Protein AF-0000000085207072 (afdb_homodimer)

Foldseek 3Di:
DVVVVLVVVVQVVCLLVPNDAPVAPPPPDDPPPDPDPCPPPDPPDQLCNPFDFDPPDDVVLLFAKKWWFKKFFPGPCCLVPLVPRWTKMKGWDDDPVDPFKIWIWMWTDDPNAIAIEIEMWGHDPDPQKIWQDAPDNLAIKIKGFRDDPSQFKTWMWIDHPSTIMITIITPALPDDDPVNVVVSQVVSVVSVRHPSRMGTYDRDDTDDDHDPSRYHYQVHHD/DVVVVLVVVVQVVCLLVPNDAPVAPPPPDDPDPDPDPCPPPPPPDQLCNPFDFDPPDDVVLLFAKKWWFKKFFPGPCCLVPLVPRWTKMKGWDDDPVDPFKIWIWMWTDDPNAIAIEIEMWGHDPDPQWIWQDAPDNLAIKIKGFRDDPSQFKTWMWIDHPSTIMITIITPALPDDDPVNVVVSQVVSVVSVRHPSRMGTYDRDDTDDDHDPSRYHYQVHHD

pLDDT: mean 86.62, std 16.19, range [31.75, 98.56]

Structure (mmCIF, N/CA/C/O backbone):
data_AF-0000000085207072-model_v1
#
loop_
_entity.id
_entity.type
_entity.pdbx_description
1 polymer 'Lipocalin/cytosolic fatty-acid binding domain-containing protein'
#
loop_
_atom_site.group_PDB
_atom_site.id
_atom_site.type_symbol
_atom_site.label_atom_id
_atom_site.label_alt_id
_atom_site.label_comp_id
_atom_site.label_asym_id
_atom_site.label_entity_id
_atom_site.label_seq_id
_atom_site.pdbx_PDB_ins_code
_atom_site.Cartn_x
_atom_site.Cartn_y
_atom_site.Cartn_z
_atom_site.occupancy
_atom_site.B_iso_or_equiv
_atom_site.auth_seq_id
_atom_site.auth_comp_id
_atom_site.auth_asym_id
_atom_site.auth_atom_id
_atom_site.pdbx_PDB_model_num
ATOM 1 N N . MET A 1 1 ? 17.109 10.133 -3.211 1 50.62 1 MET A N 1
ATOM 2 C CA . MET A 1 1 ? 15.977 10.141 -4.133 1 50.62 1 MET A CA 1
ATOM 3 C C . MET A 1 1 ? 15.781 8.766 -4.758 1 50.62 1 MET A C 1
ATOM 5 O O . MET A 1 1 ? 14.656 8.258 -4.797 1 50.62 1 MET A O 1
ATOM 9 N N . ALA A 1 2 ? 16.922 8.234 -5.062 1 60.56 2 ALA A N 1
ATOM 10 C CA . ALA A 1 2 ? 16.906 6.953 -5.762 1 60.56 2 ALA A CA 1
ATOM 11 C C . ALA A 1 2 ? 16.422 5.836 -4.848 1 60.56 2 ALA A C 1
ATOM 13 O O . ALA A 1 2 ? 15.664 4.961 -5.273 1 60.56 2 ALA A O 1
ATOM 14 N N . GLY A 1 3 ? 16.562 6.133 -3.521 1 77.06 3 GLY A N 1
ATOM 15 C CA . GLY A 1 3 ? 16.203 5.086 -2.576 1 77.06 3 GLY A CA 1
ATOM 16 C C . GLY A 1 3 ? 14.719 4.992 -2.314 1 77.06 3 GLY A C 1
ATOM 17 O O . GLY A 1 3 ? 14.141 3.904 -2.369 1 77.06 3 GLY A O 1
ATOM 18 N N . LEU A 1 4 ? 14.055 6.109 -2.32 1 82.06 4 LEU A N 1
ATOM 19 C CA . LEU A 1 4 ? 12.625 6.141 -2.018 1 82.06 4 LEU A CA 1
ATOM 20 C C . LEU A 1 4 ? 11.812 5.648 -3.207 1 82.06 4 LEU A C 1
ATOM 22 O O . LEU A 1 4 ? 10.836 4.914 -3.035 1 82.06 4 LEU A O 1
ATOM 26 N N . TRP A 1 5 ? 12.25 6.133 -4.336 1 81.75 5 TRP A N 1
ATOM 27 C CA . TRP A 1 5 ? 11.57 5.688 -5.547 1 81.75 5 TRP A CA 1
ATOM 28 C C . TRP A 1 5 ? 11.664 4.176 -5.707 1 81.75 5 TRP A C 1
ATOM 30 O O . TRP A 1 5 ? 10.688 3.52 -6.074 1 81.75 5 TRP A O 1
ATOM 40 N N . ARG A 1 6 ? 12.773 3.713 -5.41 1 84.38 6 ARG A N 1
ATOM 41 C CA . ARG A 1 6 ? 12.969 2.268 -5.477 1 84.38 6 ARG A CA 1
ATOM 42 C C . ARG A 1 6 ? 12.062 1.548 -4.484 1 84.38 6 ARG A C 1
ATOM 44 O O . ARG A 1 6 ? 11.484 0.511 -4.809 1 84.38 6 ARG A O 1
ATOM 51 N N . CYS A 1 7 ? 11.883 2.145 -3.355 1 87.25 7 CYS A N 1
ATOM 52 C CA . CYS A 1 7 ? 11.023 1.566 -2.332 1 87.25 7 CYS A CA 1
ATOM 53 C C . CYS A 1 7 ? 9.578 1.507 -2.809 1 87.25 7 CYS A C 1
ATOM 55 O O . CYS A 1 7 ? 8.891 0.502 -2.605 1 87.25 7 CYS A O 1
ATOM 57 N N . MET A 1 8 ? 9.18 2.518 -3.443 1 86.12 8 MET A N 1
ATOM 58 C CA . MET A 1 8 ? 7.812 2.557 -3.945 1 86.12 8 MET A CA 1
ATOM 59 C C . MET A 1 8 ? 7.605 1.521 -5.047 1 86.12 8 MET A C 1
ATOM 61 O O . MET A 1 8 ? 6.594 0.818 -5.062 1 86.12 8 MET A O 1
ATOM 65 N N . LEU A 1 9 ? 8.531 1.411 -5.941 1 87.88 9 LEU A N 1
ATOM 66 C CA . LEU A 1 9 ? 8.438 0.444 -7.027 1 87.88 9 LEU A CA 1
ATOM 67 C C . LEU A 1 9 ? 8.383 -0.98 -6.484 1 87.88 9 LEU A C 1
ATOM 69 O O . LEU A 1 9 ? 7.59 -1.798 -6.961 1 87.88 9 LEU A O 1
ATOM 73 N N . VAL A 1 10 ? 9.211 -1.271 -5.492 1 90.88 10 VAL A N 1
ATOM 74 C CA . VAL A 1 10 ? 9.25 -2.59 -4.867 1 90.88 10 VAL A CA 1
ATOM 75 C C . VAL A 1 10 ? 7.891 -2.922 -4.27 1 90.88 10 VAL A C 1
ATOM 77 O O . VAL A 1 10 ? 7.359 -4.016 -4.48 1 90.88 10 VAL A O 1
ATOM 80 N N . VAL A 1 11 ? 7.332 -2.035 -3.639 1 90 11 VAL A N 1
ATOM 81 C CA . VAL A 1 11 ? 6.059 -2.254 -2.965 1 90 11 VAL A CA 1
ATOM 82 C C . VAL A 1 11 ? 4.953 -2.465 -4 1 90 11 VAL A C 1
ATOM 84 O O . VAL A 1 11 ? 4.105 -3.344 -3.844 1 90 11 VAL A O 1
ATOM 87 N N . VAL A 1 12 ? 5 -1.7 -5.059 1 89.38 12 VAL A N 1
ATOM 88 C CA . VAL A 1 12 ? 3.992 -1.825 -6.105 1 89.38 12 VAL A CA 1
ATOM 89 C C . VAL A 1 12 ? 4.098 -3.199 -6.762 1 89.38 12 VAL A C 1
ATOM 91 O O . VAL A 1 12 ? 3.08 -3.84 -7.043 1 89.38 12 VAL A O 1
ATOM 94 N N . VAL A 1 13 ? 5.258 -3.627 -6.973 1 92.75 13 VAL A N 1
ATOM 95 C CA . VAL A 1 13 ? 5.484 -4.934 -7.582 1 92.75 13 VAL A CA 1
ATOM 96 C C . VAL A 1 13 ? 4.918 -6.027 -6.684 1 92.75 13 VAL A C 1
ATOM 98 O O . VAL A 1 13 ? 4.262 -6.957 -7.164 1 92.75 13 VAL A O 1
ATOM 101 N N . LEU A 1 14 ? 5.129 -5.934 -5.406 1 92.31 14 LEU A N 1
ATOM 102 C CA . LEU A 1 14 ? 4.598 -6.906 -4.453 1 92.31 14 LEU A CA 1
ATOM 103 C C . LEU A 1 14 ? 3.076 -6.844 -4.402 1 92.31 14 LEU A C 1
ATOM 105 O O . LEU A 1 14 ? 2.412 -7.879 -4.293 1 92.31 14 LEU A O 1
ATOM 109 N N . MET A 1 15 ? 2.537 -5.746 -4.594 1 90.75 15 MET A N 1
ATOM 110 C CA . MET A 1 15 ? 1.09 -5.559 -4.555 1 90.75 15 MET A CA 1
ATOM 111 C C . MET A 1 15 ? 0.432 -6.156 -5.797 1 90.75 15 MET A C 1
ATOM 113 O O . MET A 1 15 ? -0.667 -6.707 -5.715 1 90.75 15 MET A O 1
ATOM 117 N N . CYS A 1 16 ? 1.092 -6.039 -6.938 1 90.5 16 CYS A N 1
ATOM 118 C CA . CYS A 1 16 ? 0.515 -6.484 -8.203 1 90.5 16 CYS A CA 1
ATOM 119 C C . CYS A 1 16 ? 0.244 -7.984 -8.18 1 90.5 16 CYS A C 1
ATOM 121 O O . CYS A 1 16 ? -0.591 -8.484 -8.938 1 90.5 16 CYS A O 1
ATOM 123 N N . VAL A 1 17 ? 0.962 -8.641 -7.242 1 92.19 17 VAL A N 1
ATOM 124 C CA . VAL A 1 17 ? 0.751 -10.078 -7.156 1 92.19 17 VAL A CA 1
ATOM 125 C C . VAL A 1 17 ? 0.112 -10.43 -5.816 1 92.19 17 VAL A C 1
ATOM 127 O O . VAL A 1 17 ? 0.155 -11.586 -5.387 1 92.19 17 VAL A O 1
ATOM 130 N N . CYS A 1 18 ? -0.408 -9.438 -5.113 1 91 18 CYS A N 1
ATOM 131 C CA . CYS A 1 18 ? -1.188 -9.555 -3.887 1 91 18 CYS A CA 1
ATOM 132 C C . CYS A 1 18 ? -0.347 -10.148 -2.76 1 91 18 CYS A C 1
ATOM 134 O O . CYS A 1 18 ? -0.85 -10.922 -1.943 1 91 18 CYS A O 1
ATOM 136 N N . LEU A 1 19 ? 0.961 -9.828 -2.727 1 90.31 19 LEU A N 1
ATOM 137 C CA . LEU A 1 19 ? 1.833 -10.234 -1.632 1 90.31 19 LEU A CA 1
ATOM 138 C C . LEU A 1 19 ? 1.908 -9.148 -0.563 1 90.31 19 LEU A C 1
ATOM 140 O O . LEU A 1 19 ? 2.344 -9.406 0.561 1 90.31 19 LEU A O 1
ATOM 144 N N . TRP A 1 20 ? 1.488 -8.008 -0.938 1 84.56 20 TRP A N 1
ATOM 145 C CA . TRP A 1 20 ? 1.403 -6.891 -0.005 1 84.56 20 TRP A CA 1
ATOM 146 C C . TRP A 1 20 ? 0.131 -6.082 -0.238 1 84.56 20 TRP A C 1
ATOM 148 O O . TRP A 1 20 ? -0.279 -5.879 -1.383 1 84.56 20 TRP A O 1
ATOM 158 N N . ASP A 1 21 ? -0.515 -5.887 0.925 1 76.62 21 ASP A N 1
ATOM 159 C CA . ASP A 1 21 ? -1.725 -5.074 0.843 1 76.62 21 ASP A CA 1
ATOM 160 C C . ASP A 1 21 ? -1.677 -3.916 1.837 1 76.62 21 ASP A C 1
ATOM 162 O O . ASP A 1 21 ? -1.272 -4.094 2.988 1 76.62 21 ASP A O 1
ATOM 166 N N . SER A 1 22 ? -1.832 -2.789 1.357 1 68.81 22 SER A N 1
ATOM 167 C CA . SER A 1 22 ? -1.767 -1.576 2.166 1 68.81 22 SER A CA 1
ATOM 168 C C . SER A 1 22 ? -2.629 -1.7 3.418 1 68.81 22 SER A C 1
ATOM 170 O O . SER A 1 22 ? -2.354 -1.06 4.434 1 68.81 22 SER A O 1
ATOM 172 N N . THR A 1 23 ? -3.564 -2.592 3.439 1 63.84 23 THR A N 1
ATOM 173 C CA . THR A 1 23 ? -4.445 -2.768 4.586 1 63.84 23 THR A CA 1
ATOM 174 C C . THR A 1 23 ? -3.77 -3.607 5.668 1 63.84 23 THR A C 1
ATOM 176 O O . THR A 1 23 ? -4.254 -3.68 6.797 1 63.84 23 THR A O 1
ATOM 179 N N . GLU A 1 24 ? -2.605 -4.285 5.402 1 60.56 24 GLU A N 1
ATOM 180 C CA . GLU A 1 24 ? -1.899 -5.219 6.273 1 60.56 24 GLU A CA 1
ATOM 181 C C . GLU A 1 24 ? -1.02 -4.48 7.277 1 60.56 24 GLU A C 1
ATOM 183 O O . GLU A 1 24 ? -0.685 -5.023 8.336 1 60.56 24 GLU A O 1
ATOM 188 N N . ALA A 1 25 ? -0.373 -3.504 6.926 1 54.06 25 ALA A N 1
ATOM 189 C CA . ALA A 1 25 ? 0.704 -2.867 7.676 1 54.06 25 ALA A CA 1
ATOM 190 C C . ALA A 1 25 ? 0.289 -2.615 9.125 1 54.06 25 ALA A C 1
ATOM 192 O O . ALA A 1 25 ? 1.138 -2.533 10.016 1 54.06 25 ALA A O 1
ATOM 193 N N . VAL A 1 26 ? -0.906 -2.203 9.539 1 51.09 26 VAL A N 1
ATOM 194 C CA . VAL A 1 26 ? -1.134 -1.691 10.891 1 51.09 26 VAL A CA 1
ATOM 195 C C . VAL A 1 26 ? -1.712 -2.797 11.773 1 51.09 26 VAL A C 1
ATOM 197 O O . VAL A 1 26 ? -2.803 -3.305 11.5 1 51.09 26 VAL A O 1
ATOM 200 N N . GLY A 1 27 ? -1.101 -3.777 12.156 1 46.59 27 GLY A N 1
ATOM 201 C CA . GLY A 1 27 ? -1.438 -4.75 13.188 1 46.59 27 GLY A CA 1
ATOM 202 C C . GLY A 1 27 ? -2.873 -4.645 13.656 1 46.59 27 GLY A C 1
ATOM 203 O O . GLY A 1 27 ? -3.342 -3.553 13.992 1 46.59 27 GLY A O 1
ATOM 204 N N . GLY A 1 28 ? -3.805 -5.191 13.078 1 40.78 28 GLY A N 1
ATOM 205 C CA . GLY A 1 28 ? -5.195 -5.113 13.508 1 40.78 28 GLY A CA 1
ATOM 206 C C . GLY A 1 28 ? -5.375 -5.309 15 1 40.78 28 GLY A C 1
ATOM 207 O O . GLY A 1 28 ? -5.031 -6.363 15.539 1 40.78 28 GLY A O 1
ATOM 208 N N . ALA A 1 29 ? -5.32 -4.312 15.867 1 35.41 29 ALA A N 1
ATOM 209 C CA . ALA A 1 29 ? -5.867 -4.598 17.188 1 35.41 29 ALA A CA 1
ATOM 210 C C . ALA A 1 29 ? -7.281 -5.16 17.094 1 35.41 29 ALA A C 1
ATOM 212 O O . ALA A 1 29 ? -8.109 -4.641 16.344 1 35.41 29 ALA A O 1
ATOM 213 N N . LYS A 1 30 ? -7.488 -6.383 17.516 1 38.81 30 LYS A N 1
ATOM 214 C CA . LYS A 1 30 ? -8.805 -6.969 17.75 1 38.81 30 LYS A CA 1
ATOM 215 C C . LYS A 1 30 ? -9.68 -6.043 18.594 1 38.81 30 LYS A C 1
ATOM 217 O O . LYS A 1 30 ? -9.25 -5.562 19.641 1 38.81 30 LYS A O 1
ATOM 222 N N . SER A 1 31 ? -10.5 -5.281 18.094 1 31.77 31 SER A N 1
ATOM 223 C CA . SER A 1 31 ? -11.523 -4.574 18.859 1 31.77 31 SER A CA 1
ATOM 224 C C . SER A 1 31 ? -12.117 -5.465 19.953 1 31.77 31 SER A C 1
ATOM 226 O O . SER A 1 31 ? -12.414 -6.637 19.703 1 31.77 31 SER A O 1
ATOM 228 N N . ARG A 1 32 ? -11.891 -5.215 21.219 1 31.75 32 ARG A N 1
ATOM 229 C CA . ARG A 1 32 ? -12.641 -5.84 22.297 1 31.75 32 ARG A CA 1
ATOM 230 C C . ARG A 1 32 ? -14.141 -5.598 22.141 1 31.75 32 ARG A C 1
ATOM 232 O O . ARG A 1 32 ? -14.586 -4.449 22.094 1 31.75 32 ARG A O 1
ATOM 239 N N . PRO A 1 33 ? -15.031 -6.52 21.656 1 35.44 33 PRO A N 1
ATOM 240 C CA . PRO A 1 33 ? -16.484 -6.32 21.656 1 35.44 33 PRO A CA 1
ATOM 241 C C . PRO A 1 33 ? -17 -5.883 23.031 1 35.44 33 PRO A C 1
ATOM 243 O O . PRO A 1 33 ? -16.375 -6.16 24.047 1 35.44 33 PRO A O 1
ATOM 246 N N . ARG A 1 34 ? -17.953 -4.992 23.141 1 36.34 34 ARG A N 1
ATOM 247 C CA . ARG A 1 34 ? -18.672 -4.766 24.391 1 36.34 34 ARG A CA 1
ATOM 248 C C . ARG A 1 34 ? -19.031 -6.086 25.062 1 36.34 34 ARG A C 1
ATOM 250 O O . ARG A 1 34 ? -19.203 -7.105 24.391 1 36.34 34 ARG A O 1
ATOM 257 N N . PRO A 1 35 ? -19.031 -6.23 26.531 1 38 35 PRO A N 1
ATOM 258 C CA . PRO A 1 35 ? -19.328 -7.395 27.359 1 38 35 PRO A CA 1
ATOM 259 C C . PRO A 1 35 ? -20.688 -8.023 27.062 1 38 35 PRO A C 1
ATOM 261 O O . PRO A 1 35 ? -21.719 -7.52 27.484 1 38 35 PRO A O 1
ATOM 264 N N . GLN A 1 36 ? -21.406 -7.918 25.969 1 34.84 36 GLN A N 1
ATOM 265 C CA . GLN A 1 36 ? -22.594 -8.758 26.078 1 34.84 36 GLN A CA 1
ATOM 266 C C . GLN A 1 36 ? -22.219 -10.195 26.422 1 34.84 36 GLN A C 1
ATOM 268 O O . GLN A 1 36 ? -21.094 -10.625 26.188 1 34.84 36 GLN A O 1
ATOM 273 N N . ARG A 1 37 ? -23.188 -11.062 27.172 1 38.91 37 ARG A N 1
ATOM 274 C CA . ARG A 1 37 ? -23 -12.461 27.531 1 38.91 37 ARG A CA 1
ATOM 275 C C . ARG A 1 37 ? -22.203 -13.203 26.469 1 38.91 37 ARG A C 1
ATOM 277 O O . ARG A 1 37 ? -22.562 -13.188 25.297 1 38.91 37 ARG A O 1
ATOM 284 N N . ARG A 1 38 ? -20.906 -13.422 26.703 1 39.06 38 ARG A N 1
ATOM 285 C CA . ARG A 1 38 ? -19.812 -13.93 25.875 1 39.06 38 ARG A CA 1
ATOM 286 C C . ARG A 1 38 ? -20.203 -15.242 25.219 1 39.06 38 ARG A C 1
ATOM 288 O O . ARG A 1 38 ? -20.281 -16.281 25.875 1 39.06 38 ARG A O 1
ATOM 295 N N . ARG A 1 39 ? -21.281 -15.18 24.453 1 38.16 39 ARG A N 1
ATOM 296 C CA . ARG A 1 39 ? -21.375 -16.516 23.844 1 38.16 39 ARG A CA 1
ATOM 297 C C . ARG A 1 39 ? -20.016 -16.984 23.344 1 38.16 39 ARG A C 1
ATOM 299 O O . ARG A 1 39 ? -19.266 -16.203 22.75 1 38.16 39 ARG A O 1
ATOM 306 N N . PRO A 1 40 ? -19.531 -18.125 23.797 1 39.91 40 PRO A N 1
ATOM 307 C CA . PRO A 1 40 ? -18.203 -18.625 23.422 1 39.91 40 PRO A CA 1
ATOM 308 C C . PRO A 1 40 ? -17.859 -18.312 21.969 1 39.91 40 PRO A C 1
ATOM 310 O O . PRO A 1 40 ? -18.672 -18.562 21.062 1 39.91 40 PRO A O 1
ATOM 313 N N . LYS A 1 41 ? -17.188 -17.156 21.672 1 42.25 41 LYS A N 1
ATOM 314 C CA . LYS A 1 41 ? -16.766 -16.812 20.312 1 42.25 41 LYS A CA 1
ATOM 315 C C . LYS A 1 41 ? -16.266 -18.047 19.547 1 42.25 41 LYS A C 1
ATOM 317 O O . LYS A 1 41 ? -15.391 -18.766 20.031 1 42.25 41 LYS A O 1
ATOM 322 N N . LYS A 1 42 ? -17.141 -18.625 18.875 1 44.94 42 LYS A N 1
ATOM 323 C CA . LYS A 1 42 ? -16.734 -19.75 18.031 1 44.94 42 LYS A CA 1
ATOM 324 C C . LYS A 1 42 ? -15.414 -19.469 17.328 1 44.94 42 LYS A C 1
ATOM 326 O O . LYS A 1 42 ? -15.141 -18.328 16.969 1 44.94 42 LYS A O 1
ATOM 331 N N . PRO A 1 43 ? -14.438 -20.172 17.594 1 47.25 43 PRO A N 1
ATOM 332 C CA . PRO A 1 43 ? -13.141 -19.922 16.969 1 47.25 43 PRO A CA 1
ATOM 333 C C . PRO A 1 43 ? -13.258 -19.438 15.523 1 47.25 43 PRO A C 1
ATOM 335 O O . PRO A 1 43 ? -13.992 -20.047 14.734 1 47.25 43 PRO A O 1
ATOM 338 N N . LYS A 1 44 ? -13.203 -18.219 15.211 1 59.12 44 LYS A N 1
ATOM 339 C CA . LYS A 1 44 ? -13.25 -17.641 13.867 1 59.12 44 LYS A CA 1
ATOM 340 C C . LYS A 1 44 ? -12.422 -18.469 12.891 1 59.12 44 LYS A C 1
ATOM 342 O O . LYS A 1 44 ? -11.211 -18.625 13.07 1 59.12 44 LYS A O 1
ATOM 347 N N . VAL A 1 45 ? -13.039 -19.516 12.312 1 63.22 45 VAL A N 1
ATOM 348 C CA . VAL A 1 45 ? -12.406 -20.359 11.312 1 63.22 45 VAL A CA 1
ATOM 349 C C . VAL A 1 45 ? -11.945 -19.516 10.125 1 63.22 45 VAL A C 1
ATOM 351 O O . VAL A 1 45 ? -12.727 -18.766 9.539 1 63.22 45 VAL A O 1
ATOM 354 N N . ASP A 1 46 ? -10.57 -19.531 9.875 1 78.12 46 ASP A N 1
ATOM 355 C CA . ASP A 1 46 ? -10.008 -18.844 8.719 1 78.12 46 ASP A CA 1
ATOM 356 C C . ASP A 1 46 ? -10.492 -19.469 7.414 1 78.12 46 ASP A C 1
ATOM 358 O O . ASP A 1 46 ? -10.648 -20.688 7.328 1 78.12 46 ASP A O 1
ATOM 362 N N . PRO A 1 47 ? -10.891 -18.672 6.469 1 78.12 47 PRO A N 1
ATOM 363 C CA . PRO A 1 47 ? -11.406 -19.172 5.191 1 78.12 47 PRO A CA 1
ATOM 364 C C . PRO A 1 47 ? -10.547 -20.297 4.605 1 78.12 47 PRO A C 1
ATOM 366 O O . PRO A 1 47 ? -11.078 -21.25 4.035 1 78.12 47 PRO A O 1
ATOM 369 N N . ILE A 1 48 ? -9.312 -20.188 4.812 1 84 48 ILE A N 1
ATOM 370 C CA . ILE A 1 48 ? -8.414 -21.125 4.164 1 84 48 ILE A CA 1
ATOM 371 C C . ILE A 1 48 ? -8.531 -22.5 4.844 1 84 48 ILE A C 1
ATOM 373 O O . ILE A 1 48 ? -8.164 -23.516 4.266 1 84 48 ILE A O 1
ATOM 377 N N . ASP A 1 49 ? -8.992 -22.484 6.004 1 79.06 49 ASP A N 1
ATOM 378 C CA . ASP A 1 49 ? -9.172 -23.75 6.703 1 79.06 49 ASP A CA 1
ATOM 379 C C . ASP A 1 49 ? -10.242 -24.609 6.023 1 79.06 49 ASP A C 1
ATOM 381 O O . ASP A 1 49 ? -10.273 -25.828 6.203 1 79.06 49 ASP A O 1
ATOM 385 N N . LEU A 1 50 ? -11.047 -23.938 5.285 1 74.5 50 LEU A N 1
ATOM 386 C CA . LEU A 1 50 ? -12.102 -24.641 4.574 1 74.5 50 LEU A CA 1
ATOM 387 C C . LEU A 1 50 ? -11.578 -25.25 3.275 1 74.5 50 LEU A C 1
ATOM 389 O O . LEU A 1 50 ? -12.227 -26.109 2.68 1 74.5 50 LEU A O 1
ATOM 393 N N . ALA A 1 51 ? -10.414 -24.734 2.932 1 80.31 51 ALA A N 1
ATOM 394 C CA . ALA A 1 51 ? -9.805 -25.266 1.718 1 80.31 51 ALA A CA 1
ATOM 395 C C . ALA A 1 51 ? -9.133 -26.609 1.988 1 80.31 51 ALA A C 1
ATOM 397 O O . ALA A 1 51 ? -8.359 -26.75 2.939 1 80.31 51 ALA A O 1
ATOM 398 N N . GLN A 1 52 ? -9.586 -27.656 1.303 1 78.81 52 GLN A N 1
ATOM 399 C CA . GLN A 1 52 ? -8.984 -28.984 1.438 1 78.81 52 GLN A CA 1
ATOM 400 C C . GLN A 1 52 ? -7.797 -29.156 0.492 1 78.81 52 GLN A C 1
ATOM 402 O O . GLN A 1 52 ? -7.926 -28.938 -0.714 1 78.81 52 GLN A O 1
ATOM 407 N N . PRO A 1 53 ? -6.699 -29.438 1.096 1 83.94 53 PRO A N 1
ATOM 408 C CA . PRO A 1 53 ? -5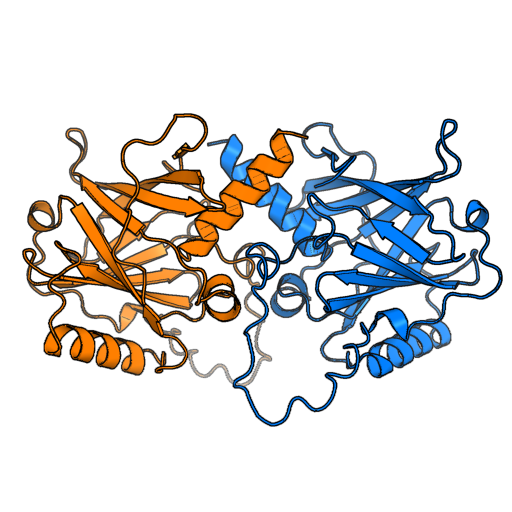.562 -29.703 0.211 1 83.94 53 PRO A CA 1
ATOM 409 C C . PRO A 1 53 ? -5.816 -30.875 -0.736 1 83.94 53 PRO A C 1
ATOM 411 O O . PRO A 1 53 ? -6.633 -31.75 -0.438 1 83.94 53 PRO A O 1
ATOM 414 N N . ALA A 1 54 ? -5.148 -30.75 -1.856 1 82.69 54 ALA A N 1
ATOM 415 C CA . ALA A 1 54 ? -5.219 -31.859 -2.803 1 82.69 54 ALA A CA 1
ATOM 416 C C . ALA A 1 54 ? -4.73 -33.156 -2.162 1 82.69 54 ALA A C 1
ATOM 418 O O . ALA A 1 54 ? -3.885 -33.125 -1.265 1 82.69 54 ALA A O 1
ATOM 419 N N . GLN A 1 55 ? -5.336 -34.25 -2.561 1 79 55 GLN A N 1
ATOM 420 C CA . GLN A 1 55 ? -4.961 -35.562 -2.025 1 79 55 GLN A CA 1
ATOM 421 C C . GLN A 1 55 ? -3.6 -36 -2.559 1 79 55 GLN A C 1
ATOM 423 O O . GLN A 1 55 ? -3.301 -35.812 -3.74 1 79 55 GLN A O 1
ATOM 428 N N . ASN A 1 56 ? -2.754 -36.438 -1.639 1 81.06 56 ASN A N 1
ATOM 429 C CA . ASN A 1 56 ? -1.479 -37.062 -1.975 1 81.06 56 ASN A CA 1
ATOM 430 C C . ASN A 1 56 ? -0.591 -36.125 -2.785 1 81.06 56 ASN A C 1
ATOM 432 O O . ASN A 1 56 ? -0.068 -36.5 -3.832 1 81.06 56 ASN A O 1
ATOM 436 N N . ILE A 1 57 ? -0.432 -35.031 -2.232 1 87.06 57 ILE A N 1
ATOM 437 C CA . ILE A 1 57 ? 0.368 -34 -2.906 1 87.06 57 ILE A CA 1
ATOM 438 C C . ILE A 1 57 ? 1.819 -34.469 -3.002 1 87.06 57 ILE A C 1
ATOM 440 O O . ILE A 1 57 ? 2.377 -35 -2.031 1 87.06 57 ILE A O 1
ATOM 444 N N . ASP A 1 58 ? 2.348 -34.438 -4.191 1 91.31 58 ASP A N 1
ATOM 445 C CA . ASP A 1 58 ? 3.762 -34.688 -4.465 1 91.31 58 ASP A CA 1
ATOM 446 C C . ASP A 1 58 ? 4.48 -33.375 -4.766 1 91.31 58 ASP A C 1
ATOM 448 O O . ASP A 1 58 ? 4.383 -32.844 -5.871 1 91.31 58 ASP A O 1
ATOM 452 N N . LEU A 1 59 ? 5.258 -32.906 -3.811 1 91.56 59 LEU A N 1
ATOM 453 C CA . LEU A 1 59 ? 5.906 -31.609 -3.924 1 91.56 59 LEU A CA 1
ATOM 454 C C . LEU A 1 59 ? 6.961 -31.609 -5.02 1 91.56 59 LEU A C 1
ATOM 456 O O . LEU A 1 59 ? 7.23 -30.578 -5.641 1 91.56 59 LEU A O 1
ATOM 460 N N . GLN A 1 60 ? 7.547 -32.812 -5.23 1 92.19 60 GLN A N 1
ATOM 461 C CA . GLN A 1 60 ? 8.531 -32.906 -6.305 1 92.19 60 GLN A CA 1
ATOM 462 C C . GLN A 1 60 ? 7.891 -32.656 -7.664 1 92.19 60 GLN A C 1
ATOM 464 O O . GLN A 1 60 ? 8.492 -32 -8.523 1 92.19 60 GLN A O 1
ATOM 469 N N . GLN A 1 61 ? 6.684 -33.094 -7.84 1 95.5 61 GLN A N 1
ATOM 470 C CA . GLN A 1 61 ? 5.98 -32.875 -9.102 1 95.5 61 GLN A CA 1
ATOM 471 C C . GLN A 1 61 ? 5.547 -31.438 -9.273 1 95.5 61 GLN A C 1
ATOM 473 O O . GLN A 1 61 ? 5.25 -31 -10.383 1 95.5 61 GLN A O 1
ATOM 478 N N . MET A 1 62 ? 5.523 -30.734 -8.18 1 96.19 62 MET A N 1
ATOM 479 C CA . MET A 1 62 ? 5.129 -29.328 -8.234 1 96.19 62 MET A CA 1
ATOM 480 C C . MET A 1 62 ? 6.289 -28.469 -8.703 1 96.19 62 MET A C 1
ATOM 482 O O . MET A 1 62 ? 6.09 -27.297 -9.078 1 96.19 62 MET A O 1
ATOM 486 N N . THR A 1 63 ? 7.484 -28.953 -8.711 1 97.31 63 THR A N 1
ATOM 487 C CA . THR A 1 63 ? 8.648 -28.156 -9.094 1 97.31 63 THR A CA 1
ATOM 488 C C . THR A 1 63 ? 8.602 -27.828 -10.586 1 97.31 63 THR A C 1
ATOM 490 O O . THR A 1 63 ? 7.941 -28.516 -11.359 1 97.31 63 THR A O 1
ATOM 493 N N . GLY A 1 64 ? 9.273 -26.719 -10.898 1 97.94 64 GLY A N 1
ATOM 494 C CA . GLY A 1 64 ? 9.297 -26.266 -12.281 1 97.94 64 GLY A CA 1
ATOM 495 C C . GLY A 1 64 ? 8.57 -24.953 -12.477 1 97.94 64 GLY A C 1
ATOM 496 O O . GLY A 1 64 ? 8.406 -24.172 -11.539 1 97.94 64 GLY A O 1
ATOM 497 N N . THR A 1 65 ? 8.219 -24.719 -13.75 1 98.19 65 THR A N 1
ATOM 498 C CA . THR A 1 65 ? 7.676 -23.422 -14.141 1 98.19 65 THR A CA 1
ATOM 499 C C . THR A 1 65 ? 6.148 -23.453 -14.18 1 98.19 65 THR A C 1
ATOM 501 O O . THR A 1 65 ? 5.562 -24.422 -14.672 1 98.19 65 THR A O 1
ATOM 504 N N . TRP A 1 66 ? 5.527 -22.422 -13.609 1 98.25 66 TRP A N 1
ATOM 505 C CA . TRP A 1 66 ? 4.082 -22.234 -13.586 1 98.25 66 TRP A CA 1
ATOM 506 C C . TRP A 1 66 ? 3.711 -20.828 -14.039 1 98.25 66 TRP A C 1
ATOM 508 O O . TRP A 1 66 ? 4.223 -19.844 -13.5 1 98.25 66 TRP A O 1
ATOM 518 N N . TYR A 1 67 ? 2.777 -20.734 -15.031 1 98.38 67 TYR A N 1
ATOM 519 C CA . TYR A 1 67 ? 2.295 -19.438 -15.508 1 98.38 67 TYR A CA 1
ATOM 520 C C . TYR A 1 67 ? 0.995 -19.047 -14.812 1 98.38 67 TYR A C 1
ATOM 522 O O . TYR A 1 67 ? 0.053 -19.844 -14.758 1 98.38 67 TYR A O 1
ATOM 530 N N . LEU A 1 68 ? 0.977 -17.828 -14.266 1 98.31 68 LEU A N 1
ATOM 531 C CA . LEU A 1 68 ? -0.245 -17.328 -13.641 1 98.31 68 LEU A CA 1
ATOM 532 C C . LEU A 1 68 ? -1.284 -16.969 -14.695 1 98.31 68 LEU A C 1
ATOM 534 O O . LEU A 1 68 ? -1.076 -16.031 -15.477 1 98.31 68 LEU A O 1
ATOM 538 N N . LEU A 1 69 ? -2.459 -17.641 -14.586 1 97.69 69 LEU A N 1
ATOM 539 C CA . LEU A 1 69 ? -3.436 -17.484 -15.656 1 97.69 69 LEU A CA 1
ATOM 540 C C . LEU A 1 69 ? -4.641 -16.672 -15.172 1 97.69 69 LEU A C 1
ATOM 542 O O . LEU A 1 69 ? -5.277 -15.969 -15.961 1 97.69 69 LEU A O 1
ATOM 546 N N . ASN A 1 70 ? -4.984 -16.859 -13.93 1 97.5 70 ASN A N 1
ATOM 547 C CA . ASN A 1 70 ? -6.125 -16.172 -13.344 1 97.5 70 ASN A CA 1
ATOM 548 C C . ASN A 1 70 ? -5.973 -16.016 -11.828 1 97.5 70 ASN A C 1
ATOM 550 O O . ASN A 1 70 ? -5.297 -16.828 -11.188 1 97.5 70 ASN A O 1
ATOM 554 N N . THR A 1 71 ? -6.566 -14.922 -11.344 1 98 71 THR A N 1
ATOM 555 C CA . THR A 1 71 ? -6.586 -14.703 -9.906 1 98 71 THR A CA 1
ATOM 556 C C . THR A 1 71 ? -7.988 -14.312 -9.438 1 98 71 THR A C 1
ATOM 558 O O . THR A 1 71 ? -8.695 -13.578 -10.125 1 98 71 THR A O 1
ATOM 561 N N . ALA A 1 72 ? -8.398 -14.844 -8.336 1 97.56 72 ALA A N 1
ATOM 562 C CA . ALA A 1 72 ? -9.602 -14.414 -7.621 1 97.56 72 ALA A CA 1
ATOM 563 C C . ALA A 1 72 ? -9.242 -13.773 -6.285 1 97.56 72 ALA A C 1
ATOM 565 O O . ALA A 1 72 ? -8.68 -14.43 -5.402 1 97.56 72 ALA A O 1
ATOM 566 N N . SER A 1 73 ? -9.57 -12.445 -6.168 1 96.12 73 SER A N 1
ATOM 567 C CA . SER A 1 73 ? -9.094 -11.75 -4.977 1 96.12 73 SER A CA 1
ATOM 568 C C . SER A 1 73 ? -9.844 -10.438 -4.77 1 96.12 73 SER A C 1
ATOM 570 O O . SER A 1 73 ? -10.383 -9.867 -5.723 1 96.12 73 SER A O 1
ATOM 572 N N . LY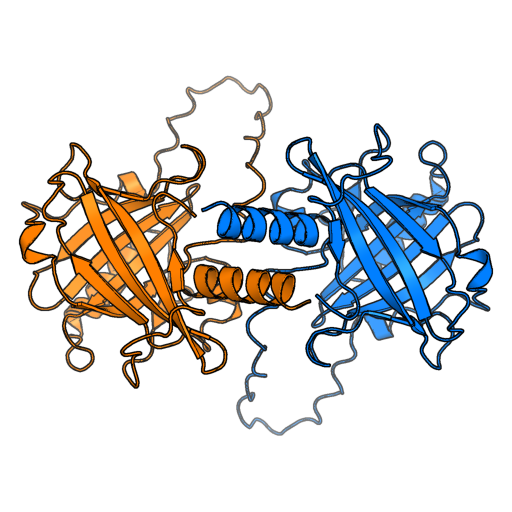S A 1 74 ? -9.859 -10.031 -3.486 1 90.5 74 LYS A N 1
ATOM 573 C CA . LYS A 1 74 ? -10.359 -8.695 -3.154 1 90.5 74 LYS A CA 1
ATOM 574 C C . LYS A 1 74 ? -9.211 -7.766 -2.775 1 90.5 74 LYS A C 1
ATOM 576 O O . LYS A 1 74 ? -9.422 -6.746 -2.117 1 90.5 74 LYS A O 1
ATOM 581 N N . CYS A 1 75 ? -7.969 -8.188 -3.193 1 89 75 CYS A N 1
ATOM 582 C CA . CYS A 1 75 ? -6.871 -7.277 -2.883 1 89 75 CYS A CA 1
ATOM 583 C C . CYS A 1 75 ? -7.051 -5.938 -3.588 1 89 75 CYS A C 1
ATOM 585 O O . CYS A 1 75 ? -7.516 -5.891 -4.727 1 89 75 CYS A O 1
ATOM 587 N N . SER A 1 76 ? -6.625 -4.867 -2.928 1 83.19 76 SER A N 1
ATOM 588 C CA . SER A 1 76 ? -6.941 -3.51 -3.361 1 83.19 76 SER A CA 1
ATOM 589 C C . SER A 1 76 ? -6.332 -3.211 -4.727 1 83.19 76 SER A C 1
ATOM 591 O O . SER A 1 76 ? -6.961 -2.557 -5.562 1 83.19 76 SER A O 1
ATOM 593 N N . TYR A 1 77 ? -5.156 -3.627 -4.945 1 85.81 77 TYR A N 1
ATOM 594 C CA . TYR A 1 77 ? -4.508 -3.346 -6.223 1 85.81 77 TYR A CA 1
ATOM 595 C C . TYR A 1 77 ? -5.312 -3.924 -7.379 1 85.81 77 TYR A C 1
ATOM 597 O O . TYR A 1 77 ? -5.613 -3.221 -8.352 1 85.81 77 TYR A O 1
ATOM 605 N N . LEU A 1 78 ? -5.719 -5.199 -7.316 1 90.38 78 LEU A N 1
ATOM 606 C CA . LEU A 1 78 ? -6.426 -5.871 -8.398 1 90.38 78 LEU A CA 1
ATOM 607 C C . LEU A 1 78 ? -7.809 -5.262 -8.609 1 90.38 78 LEU A C 1
ATOM 609 O O . LEU A 1 78 ? -8.25 -5.078 -9.742 1 90.38 78 LEU A O 1
ATOM 613 N N . VAL A 1 79 ? -8.438 -4.945 -7.547 1 87.12 79 VAL A N 1
ATOM 614 C CA . VAL A 1 79 ? -9.766 -4.355 -7.629 1 87.12 79 VAL A CA 1
ATOM 615 C C . VAL A 1 79 ? -9.695 -3.012 -8.352 1 87.12 79 VAL A C 1
ATOM 617 O O . VAL A 1 79 ? -10.578 -2.678 -9.148 1 87.12 79 VAL A O 1
ATOM 620 N N . ASN A 1 80 ? -8.617 -2.33 -8.195 1 80.75 80 ASN A N 1
ATOM 621 C CA . ASN A 1 80 ? -8.523 -0.98 -8.742 1 80.75 80 ASN A CA 1
ATOM 622 C C . ASN A 1 80 ? -7.797 -0.968 -10.086 1 80.75 80 ASN A C 1
ATOM 624 O O . ASN A 1 80 ? -8 -0.065 -10.898 1 80.75 80 ASN A O 1
ATOM 628 N N . HIS A 1 81 ? -6.992 -2.068 -10.297 1 84.88 81 HIS A N 1
ATOM 629 C CA . HIS A 1 81 ? -6.137 -2.066 -11.477 1 84.88 81 HIS A CA 1
ATOM 630 C C . HIS A 1 81 ? -6.184 -3.41 -12.195 1 84.88 81 HIS A C 1
ATOM 632 O O . HIS A 1 81 ? -5.211 -3.807 -12.844 1 84.88 81 HIS A O 1
ATOM 638 N N . GLY A 1 82 ? -7.195 -4.008 -12.125 1 86.25 82 GLY A N 1
ATOM 639 C CA . GLY A 1 82 ? -7.344 -5.363 -12.641 1 86.25 82 GLY A CA 1
ATOM 640 C C . GLY A 1 82 ? -7.094 -5.469 -14.133 1 86.25 82 GLY A C 1
ATOM 641 O O . GLY A 1 82 ? -6.758 -6.543 -14.633 1 86.25 82 GLY A O 1
ATOM 642 N N . THR A 1 83 ? -7.227 -4.41 -14.82 1 87.12 83 THR A N 1
ATOM 643 C CA . THR A 1 83 ? -7.039 -4.438 -16.266 1 87.12 83 THR A CA 1
ATOM 644 C C . THR A 1 83 ? -5.582 -4.164 -16.625 1 87.12 83 THR A C 1
ATOM 646 O O . THR A 1 83 ? -5.199 -4.254 -17.797 1 87.12 83 THR A O 1
ATOM 649 N N . LYS A 1 84 ? -4.762 -3.924 -15.633 1 88.31 84 LYS A N 1
ATOM 650 C CA . LYS A 1 84 ? -3.375 -3.547 -15.898 1 88.31 84 LYS A CA 1
ATOM 651 C C . LYS A 1 84 ? -2.412 -4.637 -15.438 1 88.31 84 LYS A C 1
ATOM 653 O O . LYS A 1 84 ? -1.207 -4.402 -15.328 1 88.31 84 LYS A O 1
ATOM 658 N N . VAL A 1 85 ? -2.93 -5.766 -15.18 1 92.69 85 VAL A N 1
ATOM 659 C CA . VAL A 1 85 ? -2.074 -6.844 -14.695 1 92.69 85 VAL A CA 1
ATOM 660 C C . VAL A 1 85 ? -1.115 -7.277 -15.805 1 92.69 85 VAL A C 1
ATOM 662 O O . VAL A 1 85 ? -1.408 -7.105 -16.984 1 92.69 85 VAL A O 1
ATOM 665 N N . GLU A 1 86 ? 0.058 -7.797 -15.398 1 96.12 86 GLU A N 1
ATOM 666 C CA . GLU A 1 86 ? 1.148 -8.141 -16.312 1 96.12 86 GLU A CA 1
ATOM 667 C C . GLU A 1 86 ? 1.431 -9.641 -16.281 1 96.12 86 GLU A C 1
ATOM 669 O O . GLU A 1 86 ? 1.163 -10.312 -15.289 1 96.12 86 GLU A O 1
ATOM 674 N N . PRO A 1 87 ? 1.956 -10.117 -17.438 1 97.19 87 PRO A N 1
ATOM 675 C CA . PRO A 1 87 ? 2.311 -11.539 -17.438 1 97.19 87 PRO A CA 1
ATOM 676 C C . PRO A 1 87 ? 3.197 -11.914 -16.25 1 97.19 87 PRO A C 1
ATOM 678 O O . PRO A 1 87 ? 4.184 -11.227 -15.961 1 97.19 87 PRO A O 1
ATOM 681 N N . THR A 1 88 ? 2.828 -13.031 -15.617 1 98.25 88 THR A N 1
ATOM 682 C CA . THR A 1 88 ? 3.504 -13.445 -14.391 1 98.25 88 THR A CA 1
ATOM 683 C C . THR A 1 88 ? 3.836 -14.93 -14.438 1 98.25 88 THR A C 1
ATOM 685 O O . THR A 1 88 ? 2.998 -15.75 -14.82 1 98.25 88 THR A O 1
ATOM 688 N N . VAL A 1 89 ? 5.113 -15.242 -14.07 1 98.56 89 VAL A N 1
ATOM 689 C CA . VAL A 1 89 ? 5.574 -16.625 -14.094 1 98.56 89 VAL A CA 1
ATOM 690 C C . VAL A 1 89 ? 6.258 -16.969 -12.773 1 98.56 89 VAL A C 1
ATOM 692 O O . VAL A 1 89 ? 6.992 -16.156 -12.219 1 98.56 89 VAL A O 1
ATOM 695 N N . MET A 1 90 ? 5.941 -18.156 -12.258 1 98.56 90 MET A N 1
ATOM 696 C CA . MET A 1 90 ? 6.52 -18.641 -11.008 1 98.56 90 MET A CA 1
ATOM 697 C C . MET A 1 90 ? 7.344 -19.906 -11.25 1 98.56 90 MET A C 1
ATOM 699 O O . MET A 1 90 ? 6.941 -20.781 -12.016 1 98.56 90 MET A O 1
ATOM 703 N N . THR A 1 91 ? 8.516 -19.969 -10.617 1 98.56 91 THR A N 1
ATOM 704 C CA . THR A 1 91 ? 9.328 -21.188 -10.641 1 98.56 91 THR A CA 1
ATOM 705 C C . THR A 1 91 ? 9.547 -21.719 -9.227 1 98.56 91 THR A C 1
ATOM 707 O O . THR A 1 91 ? 10 -20.984 -8.344 1 98.56 91 THR A O 1
ATOM 710 N N . LEU A 1 92 ? 9.195 -22.984 -9.062 1 97.88 92 LEU A N 1
ATOM 711 C CA . LEU A 1 92 ? 9.398 -23.688 -7.797 1 97.88 92 LEU A CA 1
ATOM 712 C C . LEU A 1 92 ? 10.586 -24.641 -7.891 1 97.88 92 LEU A C 1
ATOM 714 O O . LEU A 1 92 ? 10.695 -25.406 -8.844 1 97.88 92 LEU A O 1
ATOM 718 N N . THR A 1 93 ? 11.461 -24.531 -6.875 1 97.31 93 THR A N 1
ATOM 719 C CA . THR A 1 93 ? 12.609 -25.422 -6.855 1 97.31 93 THR A CA 1
ATOM 720 C C . THR A 1 93 ? 12.852 -25.969 -5.449 1 97.31 93 THR A C 1
ATOM 722 O O . THR A 1 93 ? 12.625 -25.266 -4.461 1 97.31 93 THR A O 1
ATOM 725 N N . ARG A 1 94 ? 13.32 -27.188 -5.371 1 94.44 94 ARG A N 1
ATOM 726 C CA . ARG A 1 94 ? 13.742 -27.781 -4.109 1 94.44 94 ARG A CA 1
ATOM 727 C C . ARG A 1 94 ? 15.234 -27.562 -3.879 1 94.44 94 ARG A C 1
ATOM 729 O O . ARG A 1 94 ? 16.062 -28.062 -4.652 1 94.44 94 ARG A O 1
ATOM 736 N N . PRO A 1 95 ? 15.484 -26.781 -2.803 1 91.88 95 PRO A N 1
ATOM 737 C CA . PRO A 1 95 ? 16.906 -26.609 -2.539 1 91.88 95 PRO A CA 1
ATOM 738 C C . PRO A 1 95 ? 17.594 -27.891 -2.111 1 91.88 95 PRO A C 1
ATOM 740 O O . PRO A 1 95 ? 16.969 -28.766 -1.515 1 91.88 95 PRO A O 1
ATOM 743 N N . ALA A 1 96 ? 18.859 -28 -2.402 1 86.69 96 ALA A N 1
ATOM 744 C CA . ALA A 1 96 ? 19.641 -29.188 -2.078 1 86.69 96 ALA A CA 1
ATOM 745 C C . ALA A 1 96 ? 19.859 -29.312 -0.574 1 86.69 96 ALA A C 1
ATOM 747 O O . ALA A 1 96 ? 19.969 -30.406 -0.036 1 86.69 96 ALA A O 1
ATOM 748 N N . ASP A 1 97 ? 19.844 -28.188 0.092 1 87.88 97 ASP A N 1
ATOM 749 C CA . ASP A 1 97 ? 20.281 -28.141 1.485 1 87.88 97 ASP A CA 1
ATOM 750 C C . ASP A 1 97 ? 19.078 -28.234 2.436 1 87.88 97 ASP A C 1
ATOM 752 O O . ASP A 1 97 ? 19.25 -28.203 3.656 1 87.88 97 ASP A O 1
ATOM 756 N N . SER A 1 98 ? 17.891 -28.328 1.875 1 83.69 98 SER A N 1
ATOM 757 C CA . SER A 1 98 ? 16.734 -28.375 2.773 1 83.69 98 SER A CA 1
ATOM 758 C C . SER A 1 98 ? 15.602 -29.203 2.176 1 83.69 98 SER A C 1
ATOM 760 O O . SER A 1 98 ? 15.266 -29.047 0.999 1 83.69 98 SER A O 1
ATOM 762 N N . ASP A 1 99 ? 15.047 -30.016 3.037 1 86.75 99 ASP A N 1
ATOM 763 C CA . ASP A 1 99 ? 13.883 -30.797 2.621 1 86.75 99 ASP A CA 1
ATOM 764 C C . ASP A 1 99 ? 12.594 -30.219 3.199 1 86.75 99 ASP A C 1
ATOM 766 O O . ASP A 1 99 ? 11.516 -30.781 2.996 1 86.75 99 ASP A O 1
ATOM 770 N N . GLN A 1 100 ? 12.781 -29.062 3.814 1 92.5 100 GLN A N 1
ATOM 771 C CA . GLN A 1 100 ? 11.609 -28.547 4.5 1 92.5 100 GLN A CA 1
ATOM 772 C C . GLN A 1 100 ? 11.148 -27.234 3.873 1 92.5 100 GLN A C 1
ATOM 774 O O . GLN A 1 100 ? 10.273 -26.547 4.414 1 92.5 100 GLN A O 1
ATOM 779 N N . THR A 1 101 ? 11.828 -26.922 2.74 1 95.31 101 THR A N 1
ATOM 780 C CA . THR A 1 101 ? 11.461 -25.656 2.119 1 95.31 101 THR A CA 1
ATOM 781 C C . THR A 1 101 ? 11.367 -25.812 0.604 1 95.31 101 THR A C 1
ATOM 783 O O . THR A 1 101 ? 11.859 -26.781 0.037 1 95.31 101 THR A O 1
ATOM 786 N N . LEU A 1 102 ? 10.672 -24.906 -0.032 1 95.81 102 LEU A N 1
ATOM 787 C CA . LEU A 1 102 ? 10.641 -24.719 -1.478 1 95.81 102 LEU A CA 1
ATOM 788 C C . LEU A 1 102 ? 11.086 -23.312 -1.849 1 95.81 102 LEU A C 1
ATOM 790 O O . LEU A 1 102 ? 10.602 -22.328 -1.279 1 95.81 102 LEU A O 1
ATOM 794 N N . SER A 1 103 ? 12.086 -23.219 -2.73 1 96.88 103 SER A N 1
ATOM 795 C CA . SER A 1 103 ? 12.484 -21.906 -3.262 1 96.88 103 SER A CA 1
ATOM 796 C C . SER A 1 103 ? 11.508 -21.438 -4.332 1 96.88 103 SER A C 1
ATOM 798 O O . SER A 1 103 ? 11.125 -22.203 -5.219 1 96.88 103 SER A O 1
ATOM 800 N N . VAL A 1 104 ? 11.164 -20.125 -4.262 1 97.88 104 VAL A N 1
ATOM 801 C CA . VAL A 1 104 ? 10.164 -19.578 -5.168 1 97.88 104 VAL A CA 1
ATOM 802 C C . VAL A 1 104 ? 10.734 -18.359 -5.887 1 97.88 104 VAL A C 1
ATOM 804 O O . VAL A 1 104 ? 11.25 -17.438 -5.242 1 97.88 104 VAL A O 1
ATOM 807 N N . SER A 1 105 ? 10.656 -18.359 -7.18 1 98.12 105 SER A N 1
ATOM 808 C CA . SER A 1 105 ? 10.945 -17.203 -8.023 1 98.12 105 SER A CA 1
ATOM 809 C C . SER A 1 105 ? 9.703 -16.766 -8.789 1 98.12 105 SER A C 1
ATOM 811 O O . SER A 1 105 ? 9.109 -17.547 -9.531 1 98.12 105 SER A O 1
ATOM 813 N N . THR A 1 106 ? 9.297 -15.539 -8.57 1 98.25 106 THR A N 1
ATOM 814 C CA . THR A 1 106 ? 8.188 -14.961 -9.328 1 98.25 106 THR A CA 1
ATOM 815 C C . THR A 1 106 ? 8.656 -13.781 -10.164 1 98.25 106 THR A C 1
ATOM 817 O O . THR A 1 106 ? 9.281 -12.852 -9.641 1 98.25 106 THR A O 1
ATOM 820 N N . LYS A 1 107 ? 8.414 -13.852 -11.445 1 98.5 107 LYS A N 1
ATOM 821 C CA . LYS A 1 107 ? 8.781 -12.75 -12.336 1 98.5 107 LYS A CA 1
ATOM 822 C C . LYS A 1 107 ? 7.543 -12.078 -12.914 1 98.5 107 LYS A C 1
ATOM 824 O O . LYS A 1 107 ? 6.598 -12.758 -13.336 1 98.5 107 LYS A O 1
ATOM 829 N N . THR A 1 108 ? 7.52 -10.789 -12.875 1 97.62 108 THR A N 1
ATOM 830 C CA . THR A 1 108 ? 6.461 -9.953 -13.43 1 97.62 108 THR A CA 1
ATOM 831 C C . THR A 1 108 ? 7.027 -8.641 -13.953 1 97.62 108 THR A C 1
ATOM 833 O O . THR A 1 108 ? 8.25 -8.469 -14.039 1 97.62 108 THR A O 1
ATOM 836 N N . ARG A 1 109 ? 6.027 -7.785 -14.422 1 95.25 109 ARG A N 1
ATOM 837 C CA . ARG A 1 109 ? 6.473 -6.52 -15 1 95.25 109 ARG A CA 1
ATOM 838 C C . ARG A 1 109 ? 5.746 -5.344 -14.359 1 95.25 109 ARG A C 1
ATOM 840 O O . ARG A 1 109 ? 4.605 -5.48 -13.906 1 95.25 109 ARG A O 1
ATOM 847 N N . HIS A 1 110 ? 6.527 -4.285 -14.219 1 89.81 110 HIS A N 1
ATOM 848 C CA . HIS A 1 110 ? 5.945 -3.004 -13.844 1 89.81 110 HIS A CA 1
ATOM 849 C C . HIS A 1 110 ? 6.59 -1.857 -14.617 1 89.81 110 HIS A C 1
ATOM 851 O O . HIS A 1 110 ? 7.812 -1.697 -14.594 1 89.81 110 HIS A O 1
ATOM 857 N N . ASN A 1 111 ? 5.789 -1.063 -15.305 1 83.56 111 ASN A N 1
ATOM 858 C CA . ASN A 1 111 ? 6.262 0.049 -16.125 1 83.56 111 ASN A CA 1
ATOM 859 C C . ASN A 1 111 ? 7.344 -0.396 -17.109 1 83.56 111 ASN A C 1
ATOM 861 O O . ASN A 1 111 ? 8.414 0.211 -17.172 1 83.56 111 ASN A O 1
ATOM 865 N N . HIS A 1 112 ? 7.109 -1.495 -17.719 1 88.06 112 HIS A N 1
ATOM 866 C CA . HIS A 1 112 ? 7.93 -2.045 -18.781 1 88.06 112 HIS A CA 1
ATOM 867 C C . HIS A 1 112 ? 9.25 -2.588 -18.25 1 88.06 112 HIS A C 1
ATOM 869 O O . HIS A 1 112 ? 10.164 -2.883 -19.016 1 88.06 112 HIS A O 1
ATOM 875 N N . GLN A 1 113 ? 9.344 -2.656 -17 1 93.94 113 GLN A N 1
ATOM 876 C CA . GLN A 1 113 ? 10.523 -3.211 -16.344 1 93.94 113 GLN A CA 1
ATOM 877 C C . GLN A 1 113 ? 10.219 -4.566 -15.719 1 93.94 113 GLN A C 1
ATOM 879 O O . GLN A 1 113 ? 9.227 -4.719 -15 1 93.94 113 GLN A O 1
ATOM 884 N N . CYS A 1 114 ? 11.055 -5.504 -16.016 1 97.5 114 CYS A N 1
ATOM 885 C CA . CYS A 1 114 ? 10.914 -6.832 -15.43 1 97.5 114 CYS A CA 1
ATOM 886 C C . CYS A 1 114 ? 11.469 -6.852 -14.008 1 97.5 114 CYS A C 1
ATOM 888 O O . CYS A 1 114 ? 12.539 -6.301 -13.742 1 97.5 114 CYS A O 1
ATOM 890 N N . TRP A 1 115 ? 10.688 -7.469 -13.086 1 97.38 115 TRP A N 1
ATOM 891 C CA . TRP A 1 115 ? 11.062 -7.656 -11.688 1 97.38 115 TRP A CA 1
ATOM 892 C C . TRP A 1 115 ? 11.023 -9.133 -11.305 1 97.38 115 TRP A C 1
ATOM 894 O O . TRP A 1 115 ? 10.211 -9.898 -11.844 1 97.38 115 TRP A O 1
ATOM 904 N N . GLU A 1 116 ? 11.992 -9.508 -10.359 1 98.12 116 GLU A N 1
ATOM 905 C CA . GLU A 1 116 ? 12.008 -10.859 -9.828 1 98.12 116 GLU A CA 1
ATOM 906 C C . GLU A 1 116 ? 11.898 -10.852 -8.305 1 98.12 116 GLU A C 1
ATOM 908 O O . GLU A 1 116 ? 12.656 -10.164 -7.625 1 98.12 116 GLU A O 1
ATOM 913 N N . ILE A 1 117 ? 10.961 -11.617 -7.812 1 97.25 117 ILE A N 1
ATOM 914 C CA . ILE A 1 117 ? 10.75 -11.75 -6.375 1 97.25 117 ILE A CA 1
ATOM 915 C C . ILE A 1 117 ? 11.234 -13.117 -5.902 1 97.25 117 ILE A C 1
ATOM 917 O O . ILE A 1 117 ? 10.773 -14.148 -6.398 1 97.25 117 ILE A O 1
ATOM 921 N N . LEU A 1 118 ? 12.117 -13.109 -4.977 1 96.94 118 LEU A N 1
ATOM 922 C CA . LEU A 1 118 ? 12.609 -14.359 -4.402 1 96.94 118 LEU A CA 1
ATOM 923 C C . LEU A 1 118 ? 11.984 -14.602 -3.029 1 96.94 118 LEU A C 1
ATOM 925 O O . LEU A 1 118 ? 12 -13.711 -2.174 1 96.94 118 LEU A O 1
ATOM 929 N N . GLN A 1 119 ? 11.43 -15.828 -2.879 1 96.56 119 GLN A N 1
ATOM 930 C CA . GLN A 1 119 ? 10.789 -16.203 -1.626 1 96.56 119 GLN A CA 1
ATOM 931 C C . GLN A 1 119 ? 11.086 -17.656 -1.271 1 96.56 119 GLN A C 1
ATOM 933 O O . GLN A 1 119 ? 11.805 -18.344 -1.998 1 96.56 119 GLN A O 1
ATOM 938 N N . VAL A 1 120 ? 10.641 -17.984 -0.073 1 96.25 120 VAL A N 1
ATOM 939 C CA . VAL A 1 120 ? 10.789 -19.375 0.385 1 96.25 120 VAL A CA 1
ATOM 940 C C . VAL A 1 120 ? 9.492 -19.828 1.059 1 96.25 120 VAL A C 1
ATOM 942 O O . VAL A 1 120 ? 8.961 -19.125 1.924 1 96.25 120 VAL A O 1
ATOM 945 N N . TYR A 1 121 ? 8.961 -20.953 0.533 1 97.12 121 TYR A N 1
ATOM 946 C CA . TYR A 1 121 ? 7.832 -21.594 1.193 1 97.12 121 TYR A CA 1
ATOM 947 C C . TYR A 1 121 ? 8.312 -22.656 2.182 1 97.12 121 TYR A C 1
ATOM 949 O O . TYR A 1 121 ? 9.156 -23.484 1.85 1 97.12 121 TYR A O 1
ATOM 957 N N . HIS A 1 122 ? 7.703 -22.625 3.371 1 96.25 122 HIS A N 1
ATOM 958 C CA . HIS A 1 122 ? 8.016 -23.625 4.379 1 96.25 122 HIS A CA 1
ATOM 959 C C . HIS A 1 122 ? 6.957 -24.719 4.422 1 96.25 122 HIS A C 1
ATOM 961 O O . HIS A 1 122 ? 5.758 -24.438 4.406 1 96.25 122 HIS A O 1
ATOM 967 N N . LEU A 1 123 ? 7.43 -25.922 4.449 1 94.88 123 LEU A N 1
ATOM 968 C CA . LEU A 1 123 ? 6.508 -27.047 4.551 1 94.88 123 LEU A CA 1
ATOM 969 C C . LEU A 1 123 ? 5.914 -27.141 5.953 1 94.88 123 LEU A C 1
ATOM 971 O O . LEU A 1 123 ? 6.559 -26.75 6.93 1 94.88 123 LEU A O 1
ATOM 975 N N . THR A 1 124 ? 4.762 -27.594 6.031 1 93.88 124 THR A N 1
ATOM 976 C CA . THR A 1 124 ? 4.09 -27.828 7.301 1 93.88 124 THR A CA 1
ATOM 977 C C . THR A 1 124 ? 3.867 -29.328 7.52 1 93.88 124 THR A C 1
ATOM 979 O O . THR A 1 124 ? 4.078 -30.125 6.605 1 93.88 124 THR A O 1
ATOM 982 N N . PRO A 1 125 ? 3.484 -29.719 8.648 1 90.06 125 PRO A N 1
ATOM 983 C CA . PRO A 1 125 ? 3.207 -31.141 8.891 1 90.06 125 PRO A CA 1
ATOM 984 C C . PRO A 1 125 ? 2.057 -31.672 8.039 1 90.06 125 PRO A C 1
ATOM 986 O O . PRO A 1 125 ? 1.977 -32.875 7.785 1 90.06 125 PRO A O 1
ATOM 989 N N . THR A 1 126 ? 1.186 -30.797 7.695 1 89.56 126 THR A N 1
ATOM 990 C CA . THR A 1 126 ? 0.09 -31.203 6.82 1 89.56 126 THR A CA 1
ATOM 991 C C . THR A 1 126 ? 0.502 -31.094 5.352 1 89.56 126 THR A C 1
ATOM 993 O O . THR A 1 126 ? 0.838 -30.016 4.875 1 89.56 126 THR A O 1
ATOM 996 N N . LEU A 1 127 ? 0.427 -32.25 4.656 1 88 127 LEU A N 1
ATOM 997 C CA . LEU A 1 127 ? 0.788 -32.25 3.244 1 88 127 LEU A CA 1
ATOM 998 C C . LEU A 1 127 ? -0.13 -31.328 2.443 1 88 127 LEU A C 1
ATOM 1000 O O . LEU A 1 127 ? -1.346 -31.328 2.646 1 88 127 LEU A O 1
ATOM 1004 N N . GLY A 1 128 ? 0.482 -30.547 1.627 1 91.5 128 GLY A N 1
ATOM 1005 C CA . GLY A 1 128 ? -0.292 -29.656 0.786 1 91.5 128 GLY A CA 1
ATOM 1006 C C . GLY A 1 128 ? -0.449 -28.266 1.382 1 91.5 128 GLY A C 1
ATOM 1007 O O . GLY A 1 128 ? -0.993 -27.359 0.739 1 91.5 128 GLY A O 1
ATOM 1008 N N . ARG A 1 129 ? -0.112 -28.141 2.598 1 94.31 129 ARG A N 1
ATOM 1009 C CA . ARG A 1 129 ? -0.123 -26.844 3.254 1 94.31 129 ARG A CA 1
ATOM 1010 C C . ARG A 1 129 ? 1.292 -26.297 3.412 1 94.31 129 ARG A C 1
ATOM 1012 O O . ARG A 1 129 ? 2.211 -27.031 3.773 1 94.31 129 ARG A O 1
ATOM 1019 N N . LEU A 1 130 ? 1.471 -25.062 3.053 1 96.38 130 LEU A N 1
ATOM 1020 C CA . LEU A 1 130 ? 2.752 -24.375 3.15 1 96.38 130 LEU A CA 1
ATOM 1021 C C . LEU A 1 130 ? 2.594 -23.031 3.863 1 96.38 130 LEU A C 1
ATOM 1023 O O . LEU A 1 130 ? 1.471 -22.594 4.109 1 96.38 130 LEU A O 1
ATOM 1027 N N . THR A 1 131 ? 3.729 -22.469 4.18 1 96.25 131 THR A N 1
ATOM 1028 C CA . THR A 1 131 ? 3.699 -21.172 4.836 1 96.25 131 THR A CA 1
ATOM 1029 C C . THR A 1 131 ? 4.789 -20.25 4.281 1 96.25 131 THR A C 1
ATOM 1031 O O . THR A 1 131 ? 5.926 -20.688 4.082 1 96.25 131 THR A O 1
ATOM 1034 N N . LEU A 1 132 ? 4.387 -19.094 3.867 1 96.5 132 LEU A N 1
ATOM 1035 C CA . LEU A 1 132 ? 5.316 -17.984 3.633 1 96.5 132 LEU A CA 1
ATOM 1036 C C . LEU A 1 132 ? 5.465 -17.125 4.879 1 96.5 132 LEU A C 1
ATOM 1038 O O . LEU A 1 132 ? 4.52 -16.438 5.277 1 96.5 132 LEU A O 1
ATOM 1042 N N . LYS A 1 133 ? 6.609 -17.109 5.445 1 92.44 133 LYS A N 1
ATOM 1043 C CA . LYS A 1 133 ? 6.797 -16.453 6.734 1 92.44 133 LYS A CA 1
ATOM 1044 C C . LYS A 1 133 ? 6.91 -14.938 6.574 1 92.44 133 LYS A C 1
ATOM 1046 O O . LYS A 1 133 ? 7.555 -14.461 5.641 1 92.44 133 LYS A O 1
ATOM 1051 N N . GLY A 1 134 ? 6.297 -14.266 7.516 1 88 134 GLY A N 1
ATOM 1052 C CA . GLY A 1 134 ? 6.418 -12.82 7.617 1 88 134 GLY A CA 1
ATOM 1053 C C . GLY A 1 134 ? 7.387 -12.383 8.695 1 88 134 GLY A C 1
ATOM 1054 O O . GLY A 1 134 ? 8.141 -13.195 9.234 1 88 134 GLY A O 1
ATOM 1055 N N . THR A 1 135 ? 7.457 -11.039 8.859 1 79.12 135 THR A N 1
ATOM 1056 C CA . THR A 1 135 ? 8.336 -10.484 9.883 1 79.12 135 THR A CA 1
ATOM 1057 C C . THR A 1 135 ? 7.887 -10.906 11.273 1 79.12 135 THR A C 1
ATOM 1059 O O . THR A 1 135 ? 8.688 -10.953 12.211 1 79.12 135 THR A O 1
ATOM 1062 N N . ARG A 1 136 ? 6.609 -11.156 11.344 1 82.25 136 ARG A N 1
ATOM 1063 C CA . ARG A 1 136 ? 5.973 -11.688 12.547 1 82.25 136 ARG A CA 1
ATOM 1064 C C . ARG A 1 136 ? 4.961 -12.773 12.195 1 82.25 136 ARG A C 1
ATOM 1066 O O . ARG A 1 136 ? 4.465 -12.82 11.07 1 82.25 136 ARG A O 1
ATOM 1073 N N . PRO A 1 137 ? 4.703 -13.609 13.148 1 85.75 137 PRO A N 1
ATOM 1074 C CA . PRO A 1 137 ? 3.824 -14.742 12.852 1 85.75 137 PRO A CA 1
ATOM 1075 C C . PRO A 1 137 ? 2.459 -14.312 12.32 1 85.75 137 PRO A C 1
ATOM 1077 O O . PRO A 1 137 ? 1.877 -14.992 11.469 1 85.75 137 PRO A O 1
ATOM 1080 N N . GLU A 1 138 ? 1.999 -13.18 12.742 1 82.44 138 GLU A N 1
ATOM 1081 C CA . GLU A 1 138 ? 0.684 -12.695 12.336 1 82.44 138 GLU A CA 1
ATOM 1082 C C . GLU A 1 138 ? 0.673 -12.305 10.859 1 82.44 138 GLU A C 1
ATOM 1084 O O . GLU A 1 138 ? -0.393 -12.172 10.258 1 82.44 138 GLU A O 1
ATOM 1089 N N . LEU A 1 139 ? 1.9 -12.188 10.375 1 82.06 139 LEU A N 1
ATOM 1090 C CA . LEU A 1 139 ? 2.021 -11.719 9 1 82.06 139 LEU A CA 1
ATOM 1091 C C . LEU A 1 139 ? 2.381 -12.867 8.062 1 82.06 139 LEU A C 1
ATOM 1093 O O . LEU A 1 139 ? 2.65 -12.648 6.875 1 82.06 139 LEU A O 1
ATOM 1097 N N . ASN A 1 140 ? 2.287 -14.016 8.578 1 91 140 ASN A N 1
ATOM 1098 C CA . ASN A 1 140 ? 2.496 -15.188 7.73 1 91 140 ASN A CA 1
ATOM 1099 C C . ASN A 1 140 ? 1.41 -15.305 6.664 1 91 140 ASN A C 1
ATOM 1101 O O . ASN A 1 140 ? 0.266 -14.906 6.891 1 91 140 ASN A O 1
ATOM 1105 N N . ILE A 1 141 ? 1.784 -15.844 5.559 1 94.31 141 ILE A N 1
ATOM 1106 C CA . ILE A 1 141 ? 0.824 -16.219 4.527 1 94.31 141 ILE A CA 1
ATOM 1107 C C . ILE A 1 141 ? 0.683 -17.734 4.488 1 94.31 141 ILE A C 1
ATOM 1109 O O . ILE A 1 141 ? 1.659 -18.453 4.25 1 94.31 141 ILE A O 1
ATOM 1113 N N . ASP A 1 142 ? -0.513 -18.188 4.734 1 94.94 142 ASP A N 1
ATOM 1114 C CA . ASP A 1 142 ? -0.802 -19.609 4.605 1 94.94 142 ASP A CA 1
ATOM 1115 C C . ASP A 1 142 ? -1.103 -19.984 3.156 1 94.94 142 ASP A C 1
ATOM 1117 O O . ASP A 1 142 ? -1.836 -19.266 2.467 1 94.94 142 ASP A O 1
ATOM 1121 N N . ILE A 1 143 ? -0.581 -21.109 2.793 1 96.94 143 ILE A N 1
ATOM 1122 C CA . ILE A 1 143 ? -0.729 -21.531 1.407 1 96.94 143 ILE A CA 1
ATOM 1123 C C . ILE A 1 143 ? -1.287 -22.953 1.362 1 96.94 143 ILE A C 1
ATOM 1125 O O . ILE A 1 143 ? -0.869 -23.812 2.139 1 96.94 143 ILE A O 1
ATOM 1129 N N . VAL A 1 144 ? -2.244 -23.172 0.483 1 96.62 144 VAL A N 1
ATOM 1130 C CA . VAL A 1 144 ? -2.791 -24.516 0.267 1 96.62 144 VAL A CA 1
ATOM 1131 C C . VAL A 1 144 ? -2.789 -24.828 -1.225 1 96.62 144 VAL A C 1
ATOM 1133 O O . VAL A 1 144 ? -3.312 -24.062 -2.035 1 96.62 144 VAL A O 1
ATOM 1136 N N . ILE A 1 145 ? -2.137 -25.953 -1.536 1 96.81 145 ILE A N 1
ATOM 1137 C CA . ILE A 1 145 ? -2.307 -26.484 -2.879 1 96.81 145 ILE A CA 1
ATOM 1138 C C . ILE A 1 145 ? -3.633 -27.25 -2.967 1 96.81 145 ILE A C 1
ATOM 1140 O O . ILE A 1 145 ? -3.725 -28.406 -2.555 1 96.81 145 ILE A O 1
ATOM 1144 N N . ALA A 1 146 ? -4.559 -26.609 -3.578 1 95.25 146 ALA A N 1
ATOM 1145 C CA . ALA A 1 146 ? -5.93 -27.109 -3.477 1 95.25 146 ALA A CA 1
ATOM 1146 C C . ALA A 1 146 ? -6.191 -28.203 -4.508 1 95.25 146 ALA A C 1
ATOM 1148 O O . ALA A 1 146 ? -6.824 -29.219 -4.203 1 95.25 146 ALA A O 1
ATOM 1149 N N . GLU A 1 147 ? -5.789 -27.938 -5.734 1 93.88 147 GLU A N 1
ATOM 1150 C CA . GLU A 1 147 ? -6.016 -28.891 -6.824 1 93.88 147 GLU A CA 1
ATOM 1151 C C . GLU A 1 147 ? -4.895 -28.812 -7.863 1 93.88 147 GLU A C 1
ATOM 1153 O O . GLU A 1 147 ? -4.418 -27.719 -8.188 1 93.88 147 GLU A O 1
ATOM 1158 N N . THR A 1 148 ? -4.465 -30.016 -8.336 1 95.94 148 THR A N 1
ATOM 1159 C CA . THR A 1 148 ? -3.473 -30.047 -9.398 1 95.94 148 THR A CA 1
ATOM 1160 C C . THR A 1 148 ? -3.402 -31.438 -10.039 1 95.94 148 THR A C 1
ATOM 1162 O O . THR A 1 148 ? -3.648 -32.438 -9.383 1 95.94 148 THR A O 1
ATOM 1165 N N . ASP A 1 149 ? -3.145 -31.453 -11.32 1 93.81 149 ASP A N 1
ATOM 1166 C CA . ASP A 1 149 ? -2.77 -32.719 -11.977 1 93.81 149 ASP A CA 1
ATOM 1167 C C . ASP A 1 149 ? -1.272 -32.75 -12.273 1 93.81 149 ASP A C 1
ATOM 1169 O O . ASP A 1 149 ? -0.799 -33.625 -13 1 93.81 149 ASP A O 1
ATOM 1173 N N . TYR A 1 150 ? -0.489 -31.703 -11.812 1 95.06 150 TYR A N 1
ATOM 1174 C CA . TYR A 1 150 ? 0.962 -31.562 -11.859 1 95.06 150 TYR A CA 1
ATOM 1175 C C . TYR A 1 150 ? 1.43 -31.25 -13.281 1 95.06 150 TYR A C 1
ATOM 1177 O O . TYR A 1 150 ? 2.434 -30.562 -13.469 1 95.06 150 TYR A O 1
ATOM 1185 N N . SER A 1 151 ? 0.703 -31.656 -14.25 1 94.75 151 SER A N 1
ATOM 1186 C CA . SER A 1 151 ? 1.217 -31.594 -15.609 1 94.75 151 SER A CA 1
ATOM 1187 C C . SER A 1 151 ? 0.551 -30.469 -16.391 1 94.75 151 SER A C 1
ATOM 1189 O O . SER A 1 151 ? 1.114 -29.953 -17.375 1 94.75 151 SER A O 1
ATOM 1191 N N . SER A 1 152 ? -0.635 -30.078 -15.906 1 95.88 152 SER A N 1
ATOM 1192 C CA . SER A 1 152 ? -1.341 -29.094 -16.719 1 95.88 152 SER A CA 1
ATOM 1193 C C . SER A 1 152 ? -1.697 -27.859 -15.898 1 95.88 152 SER A C 1
ATOM 1195 O O . SER A 1 152 ? -1.524 -26.734 -16.359 1 95.88 152 SER A O 1
ATOM 1197 N N . TYR A 1 153 ? -2.24 -28.062 -14.68 1 97.06 153 TYR A N 1
ATOM 1198 C CA . TYR A 1 153 ? -2.699 -26.906 -13.938 1 97.06 153 TYR A CA 1
ATOM 1199 C C . TYR A 1 153 ? -2.523 -27.109 -12.438 1 97.06 153 TYR A C 1
ATOM 1201 O O . TYR A 1 153 ? -2.322 -28.234 -11.977 1 97.06 153 TYR A O 1
ATOM 1209 N N . ALA A 1 154 ? -2.553 -26.016 -11.648 1 97.06 154 ALA A N 1
ATOM 1210 C CA . ALA A 1 154 ? -2.615 -26 -10.188 1 97.06 154 ALA A CA 1
ATOM 1211 C C . ALA A 1 154 ? -3.451 -24.828 -9.688 1 97.06 154 ALA A C 1
ATOM 1213 O O . ALA A 1 154 ? -3.359 -23.719 -10.219 1 97.06 154 ALA A O 1
ATOM 1214 N N . ILE A 1 155 ? -4.316 -25.078 -8.719 1 97.56 155 ILE A N 1
ATOM 1215 C CA . ILE A 1 155 ? -5.059 -24.047 -8.008 1 97.56 155 ILE A CA 1
ATOM 1216 C C . ILE A 1 155 ? -4.531 -23.922 -6.582 1 97.56 155 ILE A C 1
ATOM 1218 O O . ILE A 1 155 ? -4.582 -24.891 -5.812 1 97.56 155 ILE A O 1
ATOM 1222 N N . MET A 1 156 ? -4.062 -22.703 -6.262 1 97.75 156 MET A N 1
ATOM 1223 C CA . MET A 1 156 ? -3.459 -22.469 -4.953 1 97.75 156 MET A CA 1
ATOM 1224 C C . MET A 1 156 ? -4.191 -21.359 -4.207 1 97.75 156 MET A C 1
ATOM 1226 O O . MET A 1 156 ? -4.582 -20.359 -4.809 1 97.75 156 MET A O 1
ATOM 1230 N N . TYR A 1 157 ? -4.328 -21.594 -2.896 1 97.25 157 TYR A N 1
ATOM 1231 C CA . TYR A 1 157 ? -4.914 -20.594 -2.004 1 97.25 157 TYR A CA 1
ATOM 1232 C C . TYR A 1 157 ? -3.834 -19.891 -1.188 1 97.25 157 TYR A C 1
ATOM 1234 O O . TYR A 1 157 ? -2.908 -20.531 -0.689 1 97.25 157 TYR A O 1
ATOM 1242 N N . TYR A 1 158 ? -3.967 -18.578 -1.12 1 96.81 158 TYR A N 1
ATOM 1243 C CA . TYR A 1 158 ? -3.135 -17.75 -0.259 1 96.81 158 TYR A CA 1
ATOM 1244 C C . TYR A 1 158 ? -3.986 -16.969 0.736 1 96.81 158 TYR A C 1
ATOM 1246 O O . TYR A 1 158 ? -4.984 -16.344 0.357 1 96.81 158 TYR A O 1
ATOM 1254 N N . GLN A 1 159 ? -3.59 -17.047 2.012 1 94.12 159 GLN A N 1
ATOM 1255 C CA . GLN A 1 159 ? -4.371 -16.297 2.99 1 94.12 159 GLN A CA 1
ATOM 1256 C C . GLN A 1 159 ? -3.465 -15.484 3.916 1 94.12 159 GLN A C 1
ATOM 1258 O O . GLN A 1 159 ? -2.508 -16.016 4.477 1 94.12 159 GLN A O 1
ATOM 1263 N N . LYS A 1 160 ? -3.736 -14.305 3.938 1 87.5 160 LYS A N 1
ATOM 1264 C CA . LYS A 1 160 ? -3.074 -13.383 4.855 1 87.5 160 LYS A CA 1
ATOM 1265 C C . LYS A 1 160 ? -4.09 -12.508 5.586 1 87.5 160 LYS A C 1
ATOM 1267 O O . LYS A 1 160 ? -4.914 -11.844 4.957 1 87.5 160 LYS A O 1
ATOM 1272 N N . HIS A 1 161 ? -4.09 -12.5 6.867 1 81.5 161 HIS A N 1
ATOM 1273 C CA . HIS A 1 161 ? -4.977 -11.68 7.691 1 81.5 161 HIS A CA 1
ATOM 1274 C C . HIS A 1 161 ? -6.438 -11.898 7.305 1 81.5 161 HIS A C 1
ATOM 1276 O O . HIS A 1 161 ? -7.172 -10.93 7.09 1 81.5 161 HIS A O 1
ATOM 1282 N N . GLY A 1 162 ? -6.793 -13.148 7.145 1 82.5 162 GLY A N 1
ATOM 1283 C CA . GLY A 1 162 ? -8.18 -13.508 6.891 1 82.5 162 GLY A CA 1
ATOM 1284 C C . GLY A 1 162 ? -8.617 -13.227 5.465 1 82.5 162 GLY A C 1
ATOM 1285 O O . GLY A 1 162 ? -9.758 -13.516 5.09 1 82.5 162 GLY A O 1
ATOM 1286 N N . LYS A 1 163 ? -7.758 -12.664 4.691 1 87.75 163 LYS A N 1
ATOM 1287 C CA . LYS A 1 163 ? -8.055 -12.398 3.287 1 87.75 163 LYS A CA 1
ATOM 1288 C C . LYS A 1 163 ? -7.492 -13.5 2.389 1 87.75 163 LYS A C 1
ATOM 1290 O O . LYS A 1 163 ? -6.316 -13.852 2.488 1 87.75 163 LYS A O 1
ATOM 1295 N N . ILE A 1 164 ? -8.43 -13.914 1.527 1 93.88 164 ILE A N 1
ATOM 1296 C CA . ILE A 1 164 ? -8.031 -15.062 0.722 1 93.88 164 ILE A CA 1
ATOM 1297 C C . ILE A 1 164 ? -7.82 -14.625 -0.728 1 93.88 164 ILE A C 1
ATOM 1299 O O . ILE A 1 164 ? -8.539 -13.766 -1.233 1 93.88 164 ILE A O 1
ATOM 1303 N N . THR A 1 165 ? -6.812 -15.203 -1.367 1 96.5 165 THR A N 1
ATOM 1304 C CA . THR A 1 165 ? -6.527 -15.07 -2.791 1 96.5 165 THR A CA 1
ATOM 1305 C C . THR A 1 165 ? -6.336 -16.438 -3.436 1 96.5 165 THR A C 1
ATOM 1307 O O . THR A 1 165 ? -5.566 -17.266 -2.936 1 96.5 165 THR A O 1
ATOM 1310 N N . LEU A 1 166 ? -7.09 -16.672 -4.52 1 97.62 166 LEU A N 1
ATOM 1311 C CA . LEU A 1 166 ? -6.883 -17.891 -5.297 1 97.62 166 LEU A CA 1
ATOM 1312 C C . LEU A 1 166 ? -6.117 -17.594 -6.582 1 97.62 166 LEU A C 1
ATOM 1314 O O . LEU A 1 166 ? -6.402 -16.594 -7.262 1 97.62 166 LEU A O 1
ATOM 1318 N N . LYS A 1 167 ? -5.18 -18.469 -6.863 1 98.25 167 LYS A N 1
ATOM 1319 C CA . LYS A 1 167 ? -4.426 -18.328 -8.102 1 98.25 167 LYS A CA 1
ATOM 1320 C C . LYS A 1 167 ? -4.488 -19.609 -8.938 1 98.25 167 LYS A C 1
ATOM 1322 O O . LYS A 1 167 ? -4.281 -20.703 -8.414 1 98.25 167 LYS A O 1
ATOM 1327 N N . LEU A 1 168 ? -4.824 -19.422 -10.195 1 98.31 168 LEU A N 1
ATOM 1328 C CA . LEU A 1 168 ? -4.812 -20.5 -11.164 1 98.31 168 LEU A CA 1
ATOM 1329 C C . LEU A 1 168 ? -3.537 -20.469 -12 1 98.31 168 LEU A C 1
ATOM 1331 O O . LEU A 1 168 ? -3.301 -19.516 -12.742 1 98.31 168 LEU A O 1
ATOM 1335 N N . TYR A 1 169 ? -2.795 -21.594 -11.906 1 98.19 169 TYR A N 1
ATOM 1336 C CA . TYR A 1 169 ? -1.544 -21.719 -12.641 1 98.19 169 TYR A CA 1
ATOM 1337 C C . TYR A 1 169 ? -1.654 -22.781 -13.727 1 98.19 169 TYR A C 1
ATOM 1339 O O . TYR A 1 169 ? -2.393 -23.766 -13.562 1 98.19 169 TYR A O 1
ATOM 1347 N N . GLY A 1 170 ? -0.87 -22.5 -14.828 1 97.88 170 GLY A N 1
ATOM 1348 C CA . GLY A 1 170 ? -0.717 -23.5 -15.875 1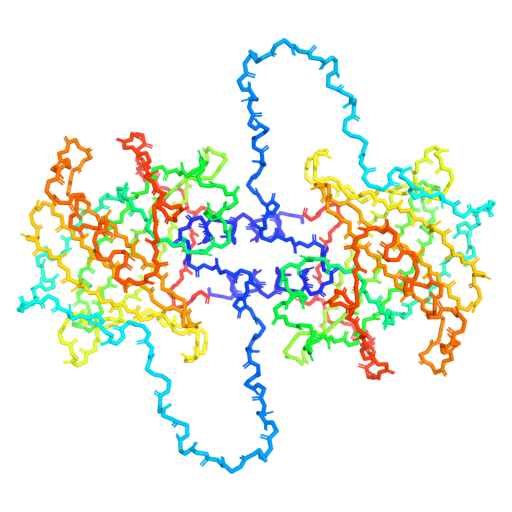 97.88 170 GLY A CA 1
ATOM 1349 C C . GLY A 1 170 ? 0.732 -23.766 -16.234 1 97.88 170 GLY A C 1
ATOM 1350 O O . GLY A 1 170 ? 1.594 -22.906 -16.062 1 97.88 170 GLY A O 1
ATOM 1351 N N . ARG A 1 171 ? 1.001 -25.031 -16.75 1 97.38 171 ARG A N 1
ATOM 1352 C CA . ARG A 1 171 ? 2.332 -25.344 -17.25 1 97.38 171 ARG A CA 1
ATOM 1353 C C . ARG A 1 171 ? 2.586 -24.672 -18.594 1 97.38 171 ARG A C 1
ATOM 1355 O O . ARG A 1 171 ? 3.736 -24.484 -18.984 1 97.38 171 ARG A O 1
ATOM 1362 N N . SER A 1 172 ? 1.526 -24.297 -19.234 1 95.75 172 SER A N 1
ATOM 1363 C CA . SER A 1 172 ? 1.571 -23.578 -20.516 1 95.75 172 SER A CA 1
ATOM 1364 C C . SER A 1 172 ? 0.528 -22.469 -20.562 1 95.75 172 SER A C 1
ATOM 1366 O O . SER A 1 172 ? -0.461 -22.516 -19.828 1 95.75 172 SER A O 1
ATOM 1368 N N . VAL A 1 173 ? 0.759 -21.5 -21.469 1 93.38 173 VAL A N 1
ATOM 1369 C CA . VAL A 1 173 ? -0.14 -20.359 -21.547 1 93.38 173 VAL A CA 1
ATOM 1370 C C . VAL A 1 173 ? -1.227 -20.625 -22.594 1 93.38 173 VAL A C 1
ATOM 1372 O O . VAL A 1 173 ? -2.236 -19.906 -22.641 1 93.38 173 VAL A O 1
ATOM 1375 N N . ASP A 1 174 ? -1.145 -21.594 -23.469 1 87 174 ASP A N 1
ATOM 1376 C CA . ASP A 1 174 ? -1.995 -21.797 -24.641 1 87 174 ASP A CA 1
ATOM 1377 C C . ASP A 1 174 ? -3.039 -22.875 -24.375 1 87 174 ASP A C 1
ATOM 1379 O O . ASP A 1 174 ? -3.912 -23.125 -25.203 1 87 174 ASP A O 1
ATOM 1383 N N . ASN A 1 175 ? -3.064 -23.422 -23.219 1 80.75 175 ASN A N 1
ATOM 1384 C CA . ASN A 1 175 ? -3.848 -24.641 -23.094 1 80.75 175 ASN A CA 1
ATOM 1385 C C . ASN A 1 175 ? -4.711 -24.641 -21.844 1 80.75 175 ASN A C 1
ATOM 1387 O O . ASN A 1 175 ? -4.801 -25.656 -21.141 1 80.75 175 ASN A O 1
ATOM 1391 N N . LEU A 1 176 ? -5.348 -23.5 -21.594 1 85.38 176 LEU A N 1
ATOM 1392 C CA . LEU A 1 176 ? -6.266 -23.562 -20.453 1 85.38 176 LEU A CA 1
ATOM 1393 C C . LEU A 1 176 ? -7.617 -24.125 -20.875 1 85.38 176 LEU A C 1
ATOM 1395 O O . LEU A 1 176 ? -8.312 -23.531 -21.703 1 85.38 176 LEU A O 1
ATOM 1399 N N . SER A 1 177 ? -7.984 -25.266 -20.297 1 91.31 177 SER A N 1
ATOM 1400 C CA . SER A 1 177 ? -9.234 -25.922 -20.656 1 91.31 177 SER A CA 1
ATOM 1401 C C . SER A 1 177 ? -10.43 -25.234 -20 1 91.31 177 SER A C 1
ATOM 1403 O O . SER A 1 177 ? -10.312 -24.719 -18.875 1 91.31 177 SER A O 1
ATOM 1405 N N . GLU A 1 178 ? -11.578 -25.328 -20.656 1 92.5 178 GLU A N 1
ATOM 1406 C CA . GLU A 1 178 ? -12.805 -24.734 -20.141 1 92.5 178 GLU A CA 1
ATOM 1407 C C . GLU A 1 178 ? -13.219 -25.375 -18.812 1 92.5 178 GLU A C 1
ATOM 1409 O O . GLU A 1 178 ? -13.602 -24.688 -17.875 1 92.5 178 GLU A O 1
ATOM 1414 N N . PRO A 1 179 ? -13.102 -26.672 -18.734 1 94.81 179 PRO A N 1
ATOM 1415 C CA . PRO A 1 179 ? -13.461 -27.312 -17.469 1 94.81 179 PRO A CA 1
ATOM 1416 C C . PRO A 1 179 ? -12.586 -26.844 -16.312 1 94.81 179 PRO A C 1
ATOM 1418 O O . PRO A 1 179 ? -13.078 -26.688 -15.188 1 94.81 179 PRO A O 1
ATOM 1421 N N . THR A 1 180 ? -11.359 -26.609 -16.562 1 95.56 180 THR A N 1
ATOM 1422 C CA . THR A 1 180 ? -10.453 -26.141 -15.523 1 95.56 180 THR A CA 1
ATOM 1423 C C . THR A 1 180 ? -10.844 -24.734 -15.062 1 95.56 180 THR A C 1
ATOM 1425 O O . THR A 1 180 ? -10.883 -24.453 -13.859 1 95.56 180 THR A O 1
ATOM 1428 N N . LEU A 1 181 ? -11.148 -23.906 -16.016 1 96.06 181 LEU A N 1
ATOM 1429 C CA . LEU A 1 181 ? -11.578 -22.547 -15.695 1 96.06 181 LEU A CA 1
ATOM 1430 C C . LEU A 1 181 ? -12.867 -22.562 -14.875 1 96.06 181 LEU A C 1
ATOM 1432 O O . LEU A 1 181 ? -12.992 -21.828 -13.891 1 96.06 181 LEU A O 1
ATOM 1436 N N . THR A 1 182 ? -13.75 -23.391 -15.266 1 96.44 182 THR A N 1
ATOM 1437 C CA . THR A 1 182 ? -15.016 -23.516 -14.555 1 96.44 182 THR A CA 1
ATOM 1438 C C . THR A 1 182 ? -14.789 -23.984 -13.117 1 96.44 182 THR A C 1
ATOM 1440 O O . THR A 1 182 ? -15.398 -23.469 -12.188 1 96.44 182 THR A O 1
ATOM 1443 N N . LYS A 1 183 ? -13.93 -24.891 -12.969 1 95.94 183 LYS A N 1
ATOM 1444 C CA . LYS A 1 183 ? -13.586 -25.375 -11.641 1 95.94 183 LYS A CA 1
ATOM 1445 C C . LYS A 1 183 ? -13.016 -24.266 -10.773 1 95.94 183 LYS A C 1
ATOM 1447 O O . LYS A 1 183 ? -13.406 -24.109 -9.617 1 95.94 183 LYS A O 1
ATOM 1452 N N . PHE A 1 184 ? -12.188 -23.516 -11.328 1 97.62 184 PHE A N 1
ATOM 1453 C CA . PHE A 1 184 ? -11.586 -22.391 -10.633 1 97.62 184 PHE A CA 1
ATOM 1454 C C . PHE A 1 184 ? -12.648 -21.391 -10.188 1 97.62 184 PHE A C 1
ATOM 1456 O O . PHE A 1 184 ? -12.648 -20.953 -9.031 1 97.62 184 PHE A O 1
ATOM 1463 N N . GLU A 1 185 ? -13.484 -21.094 -11.047 1 97.62 185 GLU A N 1
ATOM 1464 C CA . GLU A 1 185 ? -14.539 -20.125 -10.758 1 97.62 185 GLU A CA 1
ATOM 1465 C C . GLU A 1 185 ? -15.469 -20.641 -9.656 1 97.62 185 GLU A C 1
ATOM 1467 O O . GLU A 1 185 ? -15.906 -19.859 -8.797 1 97.62 185 GLU A O 1
ATOM 1472 N N . GLN A 1 186 ? -15.75 -21.891 -9.648 1 96.44 186 GLN A N 1
ATOM 1473 C CA . GLN A 1 186 ? -16.609 -22.484 -8.625 1 96.44 186 GLN A CA 1
ATOM 1474 C C . GLN A 1 186 ? -15.938 -22.438 -7.254 1 96.44 186 GLN A C 1
ATOM 1476 O O . GLN A 1 186 ? -16.578 -22.109 -6.254 1 96.44 186 GLN A O 1
ATOM 1481 N N . LEU A 1 187 ? -14.695 -22.75 -7.273 1 95.69 187 LEU A N 1
ATOM 1482 C CA . LEU A 1 187 ? -13.961 -22.703 -6.016 1 95.69 187 LEU A CA 1
ATOM 1483 C C . LEU A 1 187 ? -13.891 -21.266 -5.48 1 95.69 187 LEU A C 1
ATOM 1485 O O . LEU A 1 187 ? -14.023 -21.047 -4.277 1 95.69 187 LEU A O 1
ATOM 1489 N N . ALA A 1 188 ? -13.695 -20.312 -6.383 1 96.75 188 ALA A N 1
ATOM 1490 C CA . ALA A 1 188 ? -13.672 -18.906 -6.004 1 96.75 188 ALA A CA 1
ATOM 1491 C C . ALA A 1 188 ? -15.016 -18.469 -5.426 1 96.75 188 ALA A C 1
ATOM 1493 O O . ALA A 1 188 ? -15.07 -17.781 -4.406 1 96.75 188 ALA A O 1
ATOM 1494 N N . GLU A 1 189 ? -16.047 -18.906 -6.027 1 96.19 189 GLU A N 1
ATOM 1495 C CA . GLU A 1 189 ? -17.391 -18.562 -5.578 1 96.19 189 GLU A CA 1
ATOM 1496 C C . GLU A 1 189 ? -17.656 -19.094 -4.176 1 96.19 189 GLU A C 1
ATOM 1498 O O . GLU A 1 189 ? -18.297 -18.422 -3.359 1 96.19 189 GLU A O 1
ATOM 1503 N N . LYS A 1 190 ? -17.156 -20.234 -3.938 1 93.5 190 LYS A N 1
ATOM 1504 C CA . LYS A 1 190 ? -17.328 -20.844 -2.625 1 93.5 190 LYS A CA 1
ATOM 1505 C C . LYS A 1 190 ? -16.641 -20.016 -1.539 1 93.5 190 LYS A C 1
ATOM 1507 O O . LYS A 1 190 ? -17 -20.109 -0.363 1 93.5 190 LYS A O 1
ATOM 1512 N N . GLN A 1 191 ? -15.68 -19.219 -1.987 1 93.88 191 GLN A N 1
ATOM 1513 C CA . GLN A 1 191 ? -14.961 -18.375 -1.045 1 93.88 191 GLN A CA 1
ATOM 1514 C C . GLN A 1 191 ? -15.539 -16.953 -1.034 1 93.88 191 GLN A C 1
ATOM 1516 O O . GLN A 1 191 ? -14.945 -16.047 -0.466 1 93.88 191 GLN A O 1
ATOM 1521 N N . GLY A 1 192 ? -16.594 -16.75 -1.746 1 93.44 192 GLY A N 1
ATOM 1522 C CA . GLY A 1 192 ? -17.25 -15.453 -1.796 1 93.44 192 GLY A CA 1
ATOM 1523 C C . GLY A 1 192 ? -16.625 -14.516 -2.811 1 93.44 192 GLY A C 1
ATOM 1524 O O . GLY A 1 192 ? -16.797 -13.297 -2.729 1 93.44 192 GLY A O 1
ATOM 1525 N N . LEU A 1 193 ? -15.859 -15.078 -3.676 1 96.25 193 LEU A N 1
ATOM 1526 C CA . LEU A 1 193 ? -15.242 -14.305 -4.75 1 96.25 193 LEU A CA 1
ATOM 1527 C C . LEU A 1 193 ? -15.969 -14.531 -6.07 1 96.25 193 LEU A C 1
ATOM 1529 O O . LEU A 1 193 ? -15.586 -15.406 -6.852 1 96.25 193 LEU A O 1
ATOM 1533 N N . GLY A 1 194 ? -16.938 -13.711 -6.277 1 94 194 GLY A N 1
ATOM 1534 C CA . GLY A 1 194 ? -17.719 -13.82 -7.496 1 94 194 GLY A CA 1
ATOM 1535 C C . GLY A 1 194 ? -16.984 -13.352 -8.727 1 94 194 GLY A C 1
ATOM 1536 O O . GLY A 1 194 ? -15.773 -13.086 -8.672 1 94 194 GLY A O 1
ATOM 1537 N N . LEU A 1 195 ? -17.688 -13.227 -9.797 1 92.56 195 LEU A N 1
ATOM 1538 C CA . LEU A 1 195 ? -17.109 -12.93 -11.102 1 92.56 195 LEU A CA 1
ATOM 1539 C C . LEU A 1 195 ? -16.422 -11.562 -11.094 1 92.56 195 LEU A C 1
ATOM 1541 O O . LEU A 1 195 ? -15.445 -11.352 -11.812 1 92.56 195 LEU A O 1
ATOM 1545 N N . ALA A 1 196 ? -16.891 -10.703 -10.211 1 93.06 196 ALA A N 1
ATOM 1546 C CA . ALA A 1 196 ? -16.359 -9.344 -10.148 1 93.06 196 ALA A CA 1
ATOM 1547 C C . ALA A 1 196 ? -14.945 -9.336 -9.562 1 93.06 196 ALA A C 1
ATOM 1549 O O . ALA A 1 196 ? -14.219 -8.352 -9.695 1 93.06 196 ALA A O 1
ATOM 1550 N N . TYR A 1 197 ? -14.578 -10.477 -9.078 1 96.5 197 TYR A N 1
ATOM 1551 C CA . TYR A 1 197 ? -13.289 -10.516 -8.383 1 96.5 197 TYR A CA 1
ATOM 1552 C C . TYR A 1 197 ? -12.32 -11.453 -9.094 1 96.5 197 TYR A C 1
ATOM 1554 O O . TYR A 1 197 ? -11.344 -11.914 -8.5 1 96.5 197 TYR A O 1
ATOM 1562 N N . LEU A 1 198 ? -12.648 -11.812 -10.336 1 97.25 198 LEU A N 1
ATOM 1563 C CA . LEU A 1 198 ? -11.758 -12.602 -11.172 1 97.25 198 LEU A CA 1
ATOM 1564 C C . LEU A 1 198 ? -10.914 -11.711 -12.07 1 97.25 198 LEU A C 1
ATOM 1566 O O . LEU A 1 198 ? -11.438 -10.789 -12.711 1 97.25 198 LEU A O 1
ATOM 1570 N N . PHE A 1 199 ? -9.594 -11.984 -12.125 1 96.75 199 PHE A N 1
ATOM 1571 C CA . PHE A 1 199 ? -8.672 -11.18 -12.914 1 96.75 199 PHE A CA 1
ATOM 1572 C C . PHE A 1 199 ? -7.789 -12.062 -13.781 1 96.75 199 PHE A C 1
ATOM 1574 O O . PHE A 1 199 ? -6.793 -12.617 -13.312 1 96.75 199 PHE A O 1
ATOM 1581 N N . PRO A 1 200 ? -8.164 -12.18 -15.062 1 96 200 PRO A N 1
ATOM 1582 C CA . PRO A 1 200 ? -7.301 -12.93 -15.977 1 96 200 PRO A CA 1
ATOM 1583 C C . PRO A 1 200 ? -5.973 -12.227 -16.25 1 96 200 PRO A C 1
ATOM 1585 O O . PRO A 1 200 ? -5.941 -11.016 -16.453 1 96 200 PRO A O 1
ATOM 1588 N N . PHE A 1 201 ? -4.906 -13.023 -16.234 1 96.5 201 PHE A N 1
ATOM 1589 C CA . PHE A 1 201 ? -3.582 -12.484 -16.516 1 96.5 201 PHE A CA 1
ATOM 1590 C C . PHE A 1 201 ? -3.201 -12.688 -17.969 1 96.5 201 PHE A C 1
ATOM 1592 O O . PHE A 1 201 ? -3.635 -13.656 -18.609 1 96.5 201 PHE A O 1
ATOM 1599 N N . PRO A 1 202 ? -2.314 -11.773 -18.453 1 95.69 202 PRO A N 1
ATOM 1600 C CA . PRO A 1 202 ? -1.87 -11.945 -19.844 1 95.69 202 PRO A CA 1
ATOM 1601 C C . PRO A 1 202 ? -1.017 -13.195 -20.047 1 95.69 202 PRO A C 1
ATOM 1603 O O . PRO A 1 202 ? -0.339 -13.641 -19.109 1 95.69 202 PRO A O 1
ATOM 1606 N N . ASN A 1 203 ? -1.056 -13.711 -21.297 1 95 203 ASN A N 1
ATOM 1607 C CA . ASN A 1 203 ? -0.365 -14.961 -21.594 1 95 203 ASN A CA 1
ATOM 1608 C C . ASN A 1 203 ? 0.734 -14.758 -22.625 1 95 203 ASN A C 1
ATOM 1610 O O . ASN A 1 203 ? 1.098 -15.695 -23.344 1 95 203 ASN A O 1
ATOM 1614 N N . TYR A 1 204 ? 1.219 -13.562 -22.688 1 93.69 204 TYR A N 1
ATOM 1615 C CA . TYR A 1 204 ? 2.268 -13.25 -23.641 1 93.69 204 TYR A CA 1
ATOM 1616 C C . TYR A 1 204 ? 3.385 -12.445 -23 1 93.69 204 TYR A C 1
ATOM 1618 O O . TYR A 1 204 ? 3.188 -11.828 -21.953 1 93.69 204 TYR A O 1
ATOM 1626 N N . ASN A 1 205 ? 4.539 -12.57 -23.609 1 94.69 205 ASN A N 1
ATOM 1627 C CA . ASN A 1 205 ? 5.676 -11.711 -23.312 1 94.69 205 ASN A CA 1
ATOM 1628 C C . ASN A 1 205 ? 6.082 -11.812 -21.844 1 94.69 205 ASN A C 1
ATOM 1630 O O . ASN A 1 205 ? 6.262 -10.797 -21.172 1 94.69 205 ASN A O 1
ATOM 1634 N N . HIS A 1 206 ? 6.254 -13 -21.375 1 97.38 206 HIS A N 1
ATOM 1635 C CA . HIS A 1 206 ? 6.738 -13.219 -20.016 1 97.38 206 HIS A CA 1
ATOM 1636 C C . HIS A 1 206 ? 8.211 -12.836 -19.891 1 97.38 206 HIS A C 1
ATOM 1638 O O . HIS A 1 206 ? 8.977 -12.953 -20.844 1 97.38 206 HIS A O 1
ATOM 1644 N N . CYS A 1 207 ? 8.555 -12.461 -18.656 1 97.75 207 CYS A N 1
ATOM 1645 C CA . CYS A 1 207 ? 9.922 -12.031 -18.375 1 97.75 207 CYS A CA 1
ATOM 1646 C C . CYS A 1 207 ? 10.883 -13.211 -18.422 1 97.75 207 CYS A C 1
ATOM 1648 O O . CYS A 1 207 ? 10.555 -14.305 -17.969 1 97.75 207 CYS A O 1
ATOM 1650 N N . GLY A 1 208 ? 12.102 -12.969 -19 1 95.81 208 GLY A N 1
ATOM 1651 C CA . GLY A 1 208 ? 13.203 -13.906 -18.891 1 95.81 208 GLY A CA 1
ATOM 1652 C C . GLY A 1 208 ? 14.133 -13.594 -17.719 1 95.81 208 GLY A C 1
ATOM 1653 O O . GLY A 1 208 ? 13.68 -13.453 -16.578 1 95.81 208 GLY A O 1
ATOM 1654 N N . ALA A 1 209 ? 15.391 -13.5 -18.016 1 96.19 209 ALA A N 1
ATOM 1655 C CA . ALA A 1 209 ? 16.375 -13.148 -16.984 1 96.19 209 ALA A CA 1
ATOM 1656 C C . ALA A 1 209 ? 16.219 -11.688 -16.562 1 96.19 209 ALA A C 1
ATOM 1658 O O . ALA A 1 209 ? 15.992 -10.812 -17.406 1 96.19 209 ALA A O 1
ATOM 1659 N N . VAL A 1 210 ? 16.375 -11.508 -15.234 1 97.44 210 VAL A N 1
ATOM 1660 C CA . VAL A 1 210 ? 16.203 -10.172 -14.672 1 97.44 210 VAL A CA 1
ATOM 1661 C C . VAL A 1 210 ? 17.531 -9.672 -14.109 1 97.44 210 VAL A C 1
ATOM 1663 O O . VAL A 1 210 ? 18.266 -10.43 -13.477 1 97.44 210 VAL A O 1
ATOM 1666 N N . ASP A 1 211 ? 17.734 -8.391 -14.289 1 95.19 211 ASP A N 1
ATOM 1667 C CA . ASP A 1 211 ? 18.969 -7.801 -13.781 1 95.19 211 ASP A CA 1
ATOM 1668 C C . ASP A 1 211 ? 18.953 -7.719 -12.258 1 95.19 211 ASP A C 1
ATOM 1670 O O . ASP A 1 211 ? 17.891 -7.645 -11.641 1 95.19 211 ASP A O 1
ATOM 1674 N N . GLN A 1 212 ? 20.156 -7.629 -11.625 1 94.06 212 GLN A N 1
ATOM 1675 C CA . GLN A 1 212 ? 20.328 -7.699 -10.172 1 94.06 212 GLN A CA 1
ATOM 1676 C C . GLN A 1 212 ? 19.641 -6.531 -9.477 1 94.06 212 GLN A C 1
ATOM 1678 O O . GLN A 1 212 ? 19.141 -6.672 -8.352 1 94.06 212 GLN A O 1
ATOM 1683 N N . ASP A 1 213 ? 19.547 -5.41 -10.102 1 91.5 213 ASP A N 1
ATOM 1684 C CA . ASP A 1 213 ? 18.969 -4.211 -9.492 1 91.5 213 ASP A CA 1
ATOM 1685 C C . ASP A 1 213 ? 17.453 -4.316 -9.398 1 91.5 213 ASP A C 1
ATOM 1687 O O . ASP A 1 213 ? 16.812 -3.521 -8.711 1 91.5 213 ASP A O 1
ATOM 1691 N N . HIS A 1 214 ? 16.922 -5.305 -10.062 1 95.31 214 HIS A N 1
ATOM 1692 C CA . HIS A 1 214 ? 15.461 -5.434 -10.094 1 95.31 214 HIS A CA 1
ATOM 1693 C C . HIS A 1 214 ? 15.016 -6.738 -9.438 1 95.31 214 HIS A C 1
ATOM 1695 O O . HIS A 1 214 ? 13.914 -7.23 -9.719 1 95.31 214 HIS A O 1
ATOM 1701 N N . ILE A 1 215 ? 15.914 -7.23 -8.617 1 95.81 215 ILE A N 1
ATOM 1702 C CA . ILE A 1 215 ? 15.578 -8.414 -7.828 1 95.81 215 ILE A CA 1
ATOM 1703 C C . ILE A 1 215 ? 15.172 -8 -6.418 1 95.81 215 ILE A C 1
ATOM 1705 O O . ILE A 1 215 ? 15.898 -7.262 -5.746 1 95.81 215 ILE A O 1
ATOM 1709 N N . ILE A 1 216 ? 14.008 -8.43 -6.055 1 94.62 216 ILE A N 1
ATOM 1710 C CA . ILE A 1 216 ? 13.516 -8.242 -4.691 1 94.62 216 ILE A CA 1
ATOM 1711 C C . ILE A 1 216 ? 13.75 -9.516 -3.883 1 94.62 216 ILE A C 1
ATOM 1713 O O . ILE A 1 216 ? 13.039 -10.516 -4.066 1 94.62 216 ILE A O 1
ATOM 1717 N N . ASN A 1 217 ? 14.695 -9.477 -2.998 1 93.5 217 ASN A N 1
ATOM 1718 C CA . ASN A 1 217 ? 15.023 -10.656 -2.201 1 93.5 217 ASN A CA 1
ATOM 1719 C C . ASN A 1 217 ? 14.242 -10.68 -0.891 1 93.5 217 ASN A C 1
ATOM 1721 O O . ASN A 1 217 ? 14.586 -9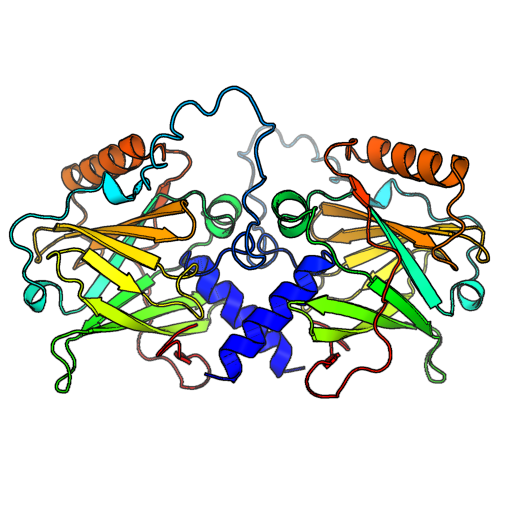.969 0.056 1 93.5 217 ASN A O 1
ATOM 1725 N N . CYS A 1 218 ? 13.258 -11.594 -0.854 1 90.88 218 CYS A N 1
ATOM 1726 C CA . CYS A 1 218 ? 12.406 -11.742 0.327 1 90.88 218 CYS A CA 1
ATOM 1727 C C . CYS A 1 218 ? 12.766 -13.008 1.1 1 90.88 218 CYS A C 1
ATOM 1729 O O . CYS A 1 218 ? 11.883 -13.695 1.609 1 90.88 218 CYS A O 1
ATOM 1731 N N . VAL A 1 219 ? 13.93 -13.383 1.166 1 88.38 219 VAL A N 1
ATOM 1732 C CA . VAL A 1 219 ? 14.414 -14.523 1.938 1 88.38 219 VAL A CA 1
ATOM 1733 C C . VAL A 1 219 ? 15.227 -14.031 3.135 1 88.38 219 VAL A C 1
ATOM 1735 O O . VAL A 1 219 ? 16.25 -13.367 2.967 1 88.38 219 VAL A O 1
ATOM 1738 N N . PRO A 1 220 ? 14.82 -14.195 4.23 1 79.5 220 PRO A N 1
ATOM 1739 C CA . PRO A 1 220 ? 13.758 -15.133 4.613 1 79.5 220 PRO A CA 1
ATOM 1740 C C . PRO A 1 220 ? 12.367 -14.508 4.559 1 79.5 220 PRO A C 1
ATOM 1742 O O . PRO A 1 220 ? 11.359 -15.219 4.551 1 79.5 220 PRO A O 1
ATOM 1745 N N . THR A 1 221 ? 12.258 -13.195 4.75 1 78.88 221 THR A N 1
ATOM 1746 C CA . THR A 1 221 ? 10.945 -12.555 4.723 1 78.88 221 THR A CA 1
ATOM 1747 C C . THR A 1 221 ? 11.031 -11.164 4.109 1 78.88 221 THR A C 1
ATOM 1749 O O . THR A 1 221 ? 12.117 -10.578 4.031 1 78.88 221 THR A O 1
ATOM 1752 N N . CYS A 1 222 ? 9.82 -10.812 3.576 1 76.88 222 CYS A N 1
ATOM 1753 C CA . CYS A 1 222 ? 9.711 -9.422 3.148 1 76.88 222 CYS A CA 1
ATOM 1754 C C . CYS A 1 222 ? 9.203 -8.539 4.285 1 76.88 222 CYS A C 1
ATOM 1756 O O . CYS A 1 222 ? 8.461 -9.008 5.156 1 76.88 222 CYS A O 1
ATOM 1758 N N . MET B 1 1 ? 18.109 -7.879 3.301 1 50.47 1 MET B N 1
ATOM 1759 C CA . MET B 1 1 ? 16.953 -8.031 4.176 1 50.47 1 MET B CA 1
ATOM 1760 C C . MET B 1 1 ? 16.562 -6.703 4.809 1 50.47 1 MET B C 1
ATOM 1762 O O . MET B 1 1 ? 15.391 -6.332 4.82 1 50.47 1 MET B O 1
ATOM 1766 N N . ALA B 1 2 ? 17.641 -6.062 5.121 1 60.91 2 ALA B N 1
ATOM 1767 C CA . ALA B 1 2 ? 17.453 -4.801 5.832 1 60.91 2 ALA B CA 1
ATOM 1768 C C . ALA B 1 2 ? 16.859 -3.736 4.91 1 60.91 2 ALA B C 1
ATOM 1770 O O . ALA B 1 2 ? 16 -2.961 5.324 1 60.91 2 ALA B O 1
ATOM 1771 N N . GLY B 1 3 ? 17.094 -3.957 3.613 1 77.06 3 GLY B N 1
ATOM 1772 C CA . GLY B 1 3 ? 16.641 -2.947 2.664 1 77.06 3 GLY B CA 1
ATOM 1773 C C . GLY B 1 3 ? 15.164 -3.031 2.352 1 77.06 3 GLY B C 1
ATOM 1774 O O . GLY B 1 3 ? 14.461 -2.021 2.391 1 77.06 3 GLY B O 1
ATOM 1775 N N . LEU B 1 4 ? 14.641 -4.211 2.322 1 82.19 4 LEU B N 1
ATOM 1776 C CA . LEU B 1 4 ? 13.242 -4.41 1.966 1 82.19 4 LEU B CA 1
ATOM 1777 C C . LEU B 1 4 ? 12.32 -4.027 3.125 1 82.19 4 LEU B C 1
ATOM 1779 O O . LEU B 1 4 ? 11.273 -3.414 2.918 1 82.19 4 LEU B O 1
ATOM 1783 N N . TRP B 1 5 ? 12.766 -4.473 4.27 1 81.88 5 TRP B N 1
ATOM 1784 C CA . TRP B 1 5 ? 11.992 -4.121 5.457 1 81.88 5 TRP B CA 1
ATOM 1785 C C . TRP B 1 5 ? 11.914 -2.607 5.625 1 81.88 5 TRP B C 1
ATOM 1787 O O . TRP B 1 5 ? 10.859 -2.07 5.961 1 81.88 5 TRP B O 1
ATOM 1797 N N . ARG B 1 6 ? 12.961 -2.012 5.371 1 84.31 6 ARG B N 1
ATOM 1798 C CA . ARG B 1 6 ? 12.992 -0.555 5.449 1 84.31 6 ARG B CA 1
ATOM 1799 C C . ARG B 1 6 ? 12.039 0.065 4.43 1 84.31 6 ARG B C 1
ATOM 1801 O O . ARG B 1 6 ? 11.328 1.026 4.738 1 84.31 6 ARG B O 1
ATOM 1808 N N . CYS B 1 7 ? 11.969 -0.545 3.287 1 87.25 7 CYS B N 1
ATOM 1809 C CA . CYS B 1 7 ? 11.078 -0.063 2.24 1 87.25 7 CYS B CA 1
ATOM 1810 C C . CYS B 1 7 ? 9.617 -0.169 2.678 1 87.25 7 CYS B C 1
ATOM 1812 O O . CYS B 1 7 ? 8.836 0.754 2.459 1 87.25 7 CYS B O 1
ATOM 1814 N N . MET B 1 8 ? 9.32 -1.209 3.297 1 86.25 8 MET B N 1
ATOM 1815 C CA . MET B 1 8 ? 7.949 -1.407 3.762 1 86.25 8 MET B CA 1
ATOM 1816 C C . MET B 1 8 ? 7.602 -0.412 4.863 1 86.25 8 MET B C 1
ATOM 1818 O O . MET B 1 8 ? 6.516 0.173 4.855 1 86.25 8 MET B O 1
ATOM 1822 N N . LEU B 1 9 ? 8.484 -0.207 5.777 1 87.69 9 LEU B N 1
ATOM 1823 C CA . LEU B 1 9 ? 8.258 0.733 6.871 1 87.69 9 LEU B CA 1
ATOM 1824 C C . LEU B 1 9 ? 8.055 2.148 6.336 1 87.69 9 LEU B C 1
ATOM 1826 O O . LEU B 1 9 ? 7.168 2.867 6.793 1 87.69 9 LEU B O 1
ATOM 1830 N N . VAL B 1 10 ? 8.867 2.529 5.371 1 90.62 10 VAL B N 1
ATOM 1831 C CA . VAL B 1 10 ? 8.781 3.85 4.758 1 90.62 10 VAL B CA 1
ATOM 1832 C C . VAL B 1 10 ? 7.41 4.035 4.121 1 90.62 10 VAL B C 1
ATOM 1834 O O . VAL B 1 10 ? 6.758 5.062 4.324 1 90.62 10 VAL B O 1
ATOM 1837 N N . VAL B 1 11 ? 6.969 3.104 3.467 1 89.88 11 VAL B N 1
ATOM 1838 C CA . VAL B 1 11 ? 5.699 3.188 2.756 1 89.88 11 VAL B CA 1
ATOM 1839 C C . VAL B 1 11 ? 4.551 3.262 3.758 1 89.88 11 VAL B C 1
ATOM 1841 O O . VAL B 1 11 ? 3.609 4.039 3.578 1 89.88 11 VAL B O 1
ATOM 1844 N N . VAL B 1 12 ? 4.656 2.506 4.82 1 89.25 12 VAL B N 1
ATOM 1845 C CA . VAL B 1 12 ? 3.611 2.508 5.84 1 89.25 12 VAL B CA 1
ATOM 1846 C C . VAL B 1 12 ? 3.543 3.877 6.508 1 89.25 12 VAL B C 1
ATOM 1848 O O . VAL B 1 12 ? 2.455 4.398 6.766 1 89.25 12 VAL B O 1
ATOM 1851 N N . VAL B 1 13 ? 4.637 4.426 6.746 1 92.62 13 VAL B N 1
ATOM 1852 C CA . VAL B 1 13 ? 4.699 5.742 7.371 1 92.62 13 VAL B CA 1
ATOM 1853 C C . VAL B 1 13 ? 4.035 6.777 6.465 1 92.62 13 VAL B C 1
ATOM 1855 O O . VAL B 1 13 ? 3.266 7.617 6.934 1 92.62 13 VAL B O 1
ATOM 1858 N N . LEU B 1 14 ? 4.293 6.707 5.191 1 92.19 14 LEU B N 1
ATOM 1859 C CA . LEU B 1 14 ? 3.684 7.617 4.23 1 92.19 14 LEU B CA 1
ATOM 1860 C C . LEU B 1 14 ? 2.178 7.387 4.141 1 92.19 14 LEU B C 1
ATOM 1862 O O . LEU B 1 14 ? 1.406 8.344 4.016 1 92.19 14 LEU B O 1
ATOM 1866 N N . MET B 1 15 ? 1.75 6.242 4.309 1 90.56 15 MET B N 1
ATOM 1867 C CA . MET B 1 15 ? 0.334 5.895 4.234 1 90.56 15 MET B CA 1
ATOM 1868 C C . MET B 1 15 ? -0.416 6.406 5.461 1 90.56 15 MET B C 1
ATOM 1870 O O . MET B 1 15 ? -1.565 6.84 5.355 1 90.56 15 MET B O 1
ATOM 1874 N N . CYS B 1 16 ? 0.231 6.352 6.617 1 90.25 16 CYS B N 1
ATOM 1875 C CA . CYS B 1 16 ? -0.418 6.727 7.871 1 90.25 16 CYS B CA 1
ATOM 1876 C C . CYS B 1 16 ? -0.849 8.188 7.848 1 90.25 16 CYS B C 1
ATOM 1878 O O . CYS B 1 16 ? -1.748 8.586 8.586 1 90.25 16 CYS B O 1
ATOM 1880 N N . VAL B 1 17 ? -0.191 8.922 6.926 1 91.94 17 VAL B N 1
ATOM 1881 C CA . VAL B 1 17 ? -0.553 10.336 6.848 1 91.94 17 VAL B CA 1
ATOM 1882 C C . VAL B 1 17 ? -1.201 10.625 5.496 1 91.94 17 VAL B C 1
ATOM 1884 O O . VAL B 1 17 ? -1.276 11.781 5.074 1 91.94 17 VAL B O 1
ATOM 1887 N N . CYS B 1 18 ? -1.595 9.578 4.77 1 90.75 18 CYS B N 1
ATOM 1888 C CA . CYS B 1 18 ? -2.355 9.617 3.523 1 90.75 18 CYS B CA 1
ATOM 1889 C C . CYS B 1 18 ? -1.559 10.305 2.42 1 90.75 18 CYS B C 1
ATOM 1891 O O . CYS B 1 18 ? -2.123 11.023 1.595 1 90.75 18 CYS B O 1
ATOM 1893 N N . LEU B 1 19 ? -0.222 10.117 2.414 1 89.88 19 LEU B N 1
ATOM 1894 C CA . LEU B 1 19 ? 0.625 10.625 1.34 1 89.88 19 LEU B CA 1
ATOM 1895 C C . LEU B 1 19 ? 0.847 9.555 0.272 1 89.88 19 LEU B C 1
ATOM 1897 O O . LEU B 1 19 ? 1.281 9.867 -0.84 1 89.88 19 LEU B O 1
ATOM 1901 N N . TRP B 1 20 ? 0.551 8.391 0.638 1 83.94 20 TRP B N 1
ATOM 1902 C CA . TRP B 1 20 ? 0.616 7.277 -0.302 1 83.94 20 TRP B CA 1
ATOM 1903 C C . TRP B 1 20 ? -0.566 6.332 -0.109 1 83.94 20 TRP B C 1
ATOM 1905 O O . TRP B 1 20 ? -0.983 6.07 1.021 1 83.94 20 TRP B O 1
ATOM 1915 N N . ASP B 1 21 ? -1.169 6.086 -1.279 1 76.5 21 ASP B N 1
ATOM 1916 C CA . ASP B 1 21 ? -2.283 5.145 -1.244 1 76.5 21 ASP B CA 1
ATOM 1917 C C . ASP B 1 21 ? -2.078 4.012 -2.25 1 76.5 21 ASP B C 1
ATOM 1919 O O . ASP B 1 21 ? -1.687 4.254 -3.393 1 76.5 21 ASP B O 1
ATOM 1923 N N . SER B 1 22 ? -2.107 2.85 -1.787 1 68.94 22 SER B N 1
ATOM 1924 C CA . SER B 1 22 ? -1.884 1.668 -2.615 1 68.94 22 SER B CA 1
ATOM 1925 C C . SER B 1 22 ? -2.74 1.707 -3.877 1 68.94 22 SER B C 1
ATOM 1927 O O . SER B 1 22 ? -2.365 1.138 -4.902 1 68.94 22 SER B O 1
ATOM 1929 N N . THR B 1 23 ? -3.797 2.461 -3.893 1 64.12 23 THR B N 1
ATOM 1930 C CA . THR B 1 23 ? -4.676 2.545 -5.055 1 64.12 23 THR B CA 1
ATOM 1931 C C . THR B 1 23 ? -4.09 3.48 -6.105 1 64.12 23 THR B C 1
ATOM 1933 O O . THR B 1 23 ? -4.547 3.496 -7.254 1 64.12 23 THR B O 1
ATOM 1936 N N . GLU B 1 24 ? -3.045 4.309 -5.805 1 61.03 24 GLU B N 1
ATOM 1937 C CA . GLU B 1 24 ? -2.453 5.336 -6.656 1 61.03 24 GLU B CA 1
ATOM 1938 C C . GLU B 1 24 ? -1.411 4.742 -7.598 1 61.03 24 GLU B C 1
ATOM 1940 O O . GLU B 1 24 ? -1.112 5.32 -8.648 1 61.03 24 GLU B O 1
ATOM 1945 N N . ALA B 1 25 ? -0.631 3.861 -7.156 1 54.16 25 ALA B N 1
ATOM 1946 C CA . ALA B 1 25 ? 0.57 3.396 -7.844 1 54.16 25 ALA B CA 1
ATOM 1947 C C . ALA B 1 25 ? 0.262 3.016 -9.289 1 54.16 25 ALA B C 1
ATOM 1949 O O . ALA B 1 25 ? 1.145 3.057 -10.148 1 54.16 25 ALA B O 1
ATOM 1950 N N . VAL B 1 26 ? -0.837 2.422 -9.688 1 52.28 26 VAL B N 1
ATOM 1951 C CA . VAL B 1 26 ? -0.934 1.826 -11.016 1 52.28 26 VAL B CA 1
ATOM 1952 C C . VAL B 1 26 ? -1.665 2.779 -11.953 1 52.28 26 VAL B C 1
ATOM 1954 O O . VAL B 1 26 ? -2.854 3.057 -11.766 1 52.28 26 VAL B O 1
ATOM 1957 N N . GLY B 1 27 ? -1.258 3.883 -12.312 1 47.44 27 GLY B N 1
ATOM 1958 C CA . GLY B 1 27 ? -1.722 4.801 -13.344 1 47.44 27 GLY B CA 1
ATOM 1959 C C . GLY B 1 27 ? -3.127 4.496 -13.82 1 47.44 27 GLY B C 1
ATOM 1960 O O . GLY B 1 27 ? -3.414 3.373 -14.242 1 47.44 27 GLY B O 1
ATOM 1961 N N . GLY B 1 28 ? -4.129 4.867 -13.234 1 41.5 28 GLY B N 1
ATOM 1962 C CA . GLY B 1 28 ? -5.484 4.605 -13.695 1 41.5 28 GLY B CA 1
ATOM 1963 C C . GLY B 1 28 ? -5.676 4.875 -15.172 1 41.5 28 GLY B C 1
ATOM 1964 O O . GLY B 1 28 ? -5.441 5.988 -15.641 1 41.5 28 GLY B O 1
ATOM 1965 N N . ALA B 1 29 ? -5.527 3.924 -16.078 1 36.03 29 ALA B N 1
ATOM 1966 C CA . ALA B 1 29 ? -6.066 4.219 -17.406 1 36.03 29 ALA B CA 1
ATOM 1967 C C . ALA B 1 29 ? -7.527 4.656 -17.312 1 36.03 29 ALA B C 1
ATOM 1969 O O . ALA B 1 29 ? -8.32 4.035 -16.609 1 36.03 29 ALA B O 1
ATOM 1970 N N . LYS B 1 30 ? -7.824 5.867 -17.688 1 40.09 30 LYS B N 1
ATOM 1971 C CA . LYS B 1 30 ? -9.188 6.336 -17.938 1 40.09 30 LYS B CA 1
ATOM 1972 C C . LYS B 1 30 ? -9.953 5.359 -18.812 1 40.09 30 LYS B C 1
ATOM 1974 O O . LYS B 1 30 ? -9.453 4.93 -19.859 1 40.09 30 LYS B O 1
ATOM 1979 N N . SER B 1 31 ? -10.734 4.504 -18.359 1 32.81 31 SER B N 1
ATOM 1980 C CA . SER B 1 31 ? -11.664 3.732 -19.172 1 32.81 31 SER B CA 1
ATOM 1981 C C . SER B 1 31 ? -12.273 4.594 -20.281 1 32.81 31 SER B C 1
ATOM 1983 O O . SER B 1 31 ? -12.688 5.727 -20.031 1 32.81 31 SER B O 1
ATOM 1985 N N . ARG B 1 32 ? -12.016 4.324 -21.547 1 33.72 32 ARG B N 1
ATOM 1986 C CA . ARG B 1 32 ? -12.773 4.922 -22.656 1 33.72 32 ARG B CA 1
ATOM 1987 C C . ARG B 1 32 ? -14.258 4.59 -22.531 1 33.72 32 ARG B C 1
ATOM 1989 O O . ARG B 1 32 ? -14.633 3.418 -22.484 1 33.72 32 ARG B O 1
ATOM 1996 N N . PRO B 1 33 ? -15.258 5.441 -22.109 1 36.41 33 PRO B N 1
ATOM 1997 C CA . PRO B 1 33 ? -16.688 5.129 -22.172 1 36.41 33 PRO B CA 1
ATOM 1998 C C . PRO B 1 33 ? -17.125 4.641 -23.562 1 36.41 33 PRO B C 1
ATOM 2000 O O . PRO B 1 33 ? -16.484 4.961 -24.562 1 36.41 33 PRO B O 1
ATOM 2003 N N . ARG B 1 34 ? -17.984 3.645 -23.703 1 38.28 34 ARG B N 1
ATOM 2004 C CA . ARG B 1 34 ? -18.656 3.385 -24.969 1 38.28 34 ARG B CA 1
ATOM 2005 C C . ARG B 1 34 ? -19.078 4.684 -25.641 1 38.28 34 ARG B C 1
ATOM 2007 O O . ARG B 1 34 ? -19.344 5.68 -24.969 1 38.28 34 ARG B O 1
ATOM 2014 N N . PRO B 1 35 ? -19.031 4.828 -27.094 1 38.81 35 PRO B N 1
ATOM 2015 C CA . PRO B 1 35 ? -19.391 5.961 -27.953 1 38.81 35 PRO B CA 1
ATOM 2016 C C . PRO B 1 35 ? -20.812 6.461 -27.703 1 38.81 35 PRO B C 1
ATOM 2018 O O . PRO B 1 35 ? -21.781 5.84 -28.156 1 38.81 35 PRO B O 1
ATOM 2021 N N . GLN B 1 36 ? -21.562 6.328 -26.609 1 34.94 36 GLN B N 1
ATOM 2022 C CA . GLN B 1 36 ? -22.828 7.047 -26.75 1 34.94 36 GLN B CA 1
ATOM 2023 C C . GLN B 1 36 ? -22.578 8.516 -27.078 1 34.94 36 GLN B C 1
ATOM 2025 O O . GLN B 1 36 ? -21.5 9.047 -26.828 1 34.94 36 GLN B O 1
ATOM 2030 N N . ARG B 1 37 ? -23.625 9.258 -27.859 1 41.09 37 ARG B N 1
ATOM 2031 C CA . ARG B 1 37 ? -23.578 10.664 -28.234 1 41.09 37 ARG B CA 1
ATOM 2032 C C . ARG B 1 37 ? -22.891 11.5 -27.156 1 41.09 37 ARG B C 1
ATOM 2034 O O . ARG B 1 37 ? -23.281 11.438 -25.984 1 41.09 37 ARG B O 1
ATOM 2041 N N . ARG B 1 38 ? -21.641 11.945 -27.391 1 38.84 38 ARG B N 1
ATOM 2042 C CA . ARG B 1 38 ? -20.609 12.602 -26.594 1 38.84 38 ARG B CA 1
ATOM 2043 C C . ARG B 1 38 ? -21.172 13.844 -25.906 1 38.84 38 ARG B C 1
ATOM 2045 O O . ARG B 1 38 ? -21.391 14.867 -26.547 1 38.84 38 ARG B O 1
ATOM 2052 N N . ARG B 1 39 ? -22.281 13.672 -25.109 1 39.19 39 ARG B N 1
ATOM 2053 C CA . ARG B 1 39 ? -22.531 14.984 -24.516 1 39.19 39 ARG B CA 1
ATOM 2054 C C . ARG B 1 39 ? -21.234 15.594 -23.984 1 39.19 39 ARG B C 1
ATOM 2056 O O . ARG B 1 39 ? -20.406 14.891 -23.391 1 39.19 39 ARG B O 1
ATOM 2063 N N . PRO B 1 40 ? -20.891 16.812 -24.453 1 41.69 40 PRO B N 1
ATOM 2064 C CA . PRO B 1 40 ? -19.625 17.406 -24.031 1 41.69 40 PRO B CA 1
ATOM 2065 C C . PRO B 1 40 ? -19.25 17.031 -22.594 1 41.69 40 PRO B C 1
ATOM 2067 O O . PRO B 1 40 ? -20.078 17.141 -21.688 1 41.69 40 PRO B O 1
ATOM 2070 N N . LYS B 1 41 ? -18.469 15.977 -22.391 1 44.56 41 LYS B N 1
ATOM 2071 C CA . LYS B 1 41 ? -18 15.594 -21.062 1 44.56 41 LYS B CA 1
ATOM 2072 C C . LYS B 1 41 ? -17.734 16.828 -20.203 1 44.56 41 LYS B C 1
ATOM 2074 O O . LYS B 1 41 ? -17 17.719 -20.594 1 44.56 41 LYS B O 1
ATOM 2079 N N . LYS B 1 42 ? -18.672 17.25 -19.562 1 44.84 42 LYS B N 1
ATOM 2080 C CA . LYS B 1 42 ? -18.422 18.375 -18.656 1 44.84 42 LYS B CA 1
ATOM 2081 C C . LYS B 1 42 ? -17.094 18.219 -17.938 1 44.84 42 LYS B C 1
ATOM 2083 O O . LYS B 1 42 ? -16.719 17.109 -17.547 1 44.84 42 LYS B O 1
ATOM 2088 N N . PRO B 1 43 ? -16.188 19.047 -18.219 1 46.28 43 PRO B N 1
ATOM 2089 C CA . PRO B 1 43 ? -14.891 18.906 -17.562 1 46.28 43 PRO B CA 1
ATOM 2090 C C . PRO B 1 43 ? -14.992 18.391 -16.125 1 46.28 43 PRO B C 1
ATOM 2092 O O . PRO B 1 43 ? -15.805 18.891 -15.344 1 46.28 43 PRO B O 1
ATOM 2095 N N . LYS B 1 44 ? -14.836 17.156 -15.82 1 59.56 44 LYS B N 1
ATOM 2096 C CA . LYS B 1 44 ? -14.836 16.562 -14.492 1 59.56 44 LYS B CA 1
ATOM 2097 C C . LYS B 1 44 ? -14.094 17.438 -13.492 1 59.56 44 LYS B C 1
ATOM 2099 O O . LYS B 1 44 ? -12.906 17.719 -13.648 1 59.56 44 LYS B O 1
ATOM 2104 N N . VAL B 1 45 ? -14.836 18.406 -12.922 1 62.38 45 VAL B N 1
ATOM 2105 C CA . VAL B 1 45 ? -14.32 19.297 -11.898 1 62.38 45 VAL B CA 1
ATOM 2106 C C . VAL B 1 45 ? -13.789 18.484 -10.719 1 62.38 45 VAL B C 1
ATOM 2108 O O . VAL B 1 45 ? -14.5 17.641 -10.164 1 62.38 45 VAL B O 1
ATOM 2111 N N . ASP B 1 46 ? -12.43 18.656 -10.43 1 78 46 ASP B N 1
ATOM 2112 C CA . ASP B 1 46 ? -11.828 18 -9.273 1 78 46 ASP B CA 1
ATOM 2113 C C . ASP B 1 46 ? -12.406 18.562 -7.973 1 78 46 ASP B C 1
ATOM 2115 O O . ASP B 1 46 ? -12.703 19.75 -7.879 1 78 46 ASP B O 1
ATOM 2119 N N . PRO B 1 47 ? -12.734 17.719 -7.055 1 77.88 47 PRO B N 1
ATOM 2120 C CA . PRO B 1 47 ? -13.328 18.141 -5.785 1 77.88 47 PRO B CA 1
ATOM 2121 C C . PRO B 1 47 ? -12.617 19.328 -5.16 1 77.88 47 PRO B C 1
ATOM 2123 O O . PRO B 1 47 ? -13.266 20.219 -4.594 1 77.88 47 PRO B O 1
ATOM 2126 N N . ILE B 1 48 ? -11.367 19.359 -5.34 1 84 48 ILE B N 1
ATOM 2127 C CA . ILE B 1 48 ? -10.602 20.406 -4.656 1 84 48 ILE B CA 1
ATOM 2128 C C . ILE B 1 48 ? -10.852 21.75 -5.324 1 84 48 ILE B C 1
ATOM 2130 O O . ILE B 1 48 ? -10.617 22.797 -4.723 1 84 48 ILE B O 1
ATOM 2134 N N . ASP B 1 49 ? -11.273 21.719 -6.496 1 78.88 49 ASP B N 1
ATOM 2135 C CA . ASP B 1 49 ? -11.578 22.969 -7.184 1 78.88 49 ASP B CA 1
ATOM 2136 C C . ASP B 1 49 ? -12.75 23.688 -6.523 1 78.88 49 ASP B C 1
ATOM 2138 O O . ASP B 1 49 ? -12.914 24.891 -6.691 1 78.88 49 ASP B O 1
ATOM 2142 N N . LEU B 1 50 ? -13.492 22.906 -5.824 1 74.56 50 LEU B N 1
ATOM 2143 C CA . LEU B 1 50 ? -14.641 23.484 -5.141 1 74.56 50 LEU B CA 1
ATOM 2144 C C . LEU B 1 50 ? -14.219 24.125 -3.818 1 74.56 50 LEU B C 1
ATOM 2146 O O . LEU B 1 50 ? -14.977 24.906 -3.234 1 74.56 50 LEU B O 1
ATOM 2150 N N . ALA B 1 51 ? -13.008 23.75 -3.451 1 80.19 51 ALA B N 1
ATOM 2151 C CA . ALA B 1 51 ? -12.492 24.328 -2.215 1 80.19 51 ALA B CA 1
ATOM 2152 C C . ALA B 1 51 ? -11.961 25.734 -2.455 1 80.19 51 ALA B C 1
ATOM 2154 O O . ALA B 1 51 ? -11.172 25.953 -3.375 1 80.19 51 ALA B O 1
ATOM 2155 N N . GLN B 1 52 ? -12.57 26.734 -1.787 1 78.69 52 GLN B N 1
ATOM 2156 C CA . GLN B 1 52 ? -12.109 28.125 -1.898 1 78.69 52 GLN B CA 1
ATOM 2157 C C . GLN B 1 52 ? -10.969 28.406 -0.917 1 78.69 52 GLN B C 1
ATOM 2159 O O . GLN B 1 52 ? -11.109 28.156 0.284 1 78.69 52 GLN B O 1
ATOM 2164 N N . PRO B 1 53 ? -9.898 28.797 -1.487 1 83.88 53 PRO B N 1
ATOM 2165 C CA . PRO B 1 53 ? -8.82 29.188 -0.57 1 83.88 53 PRO B CA 1
ATOM 2166 C C . PRO B 1 53 ? -9.227 30.312 0.38 1 83.88 53 PRO B C 1
ATOM 2168 O O . PRO B 1 53 ? -10.133 31.094 0.068 1 83.88 53 PRO B O 1
ATOM 2171 N N . ALA B 1 54 ? -8.586 30.25 1.519 1 82.69 54 ALA B N 1
ATOM 2172 C CA . ALA B 1 54 ? -8.797 31.344 2.469 1 82.69 54 ALA B CA 1
ATOM 2173 C C . ALA B 1 54 ? -8.445 32.688 1.851 1 82.69 54 ALA B C 1
ATOM 2175 O O . ALA B 1 54 ? -7.586 32.781 0.971 1 82.69 54 ALA B O 1
ATOM 2176 N N . GLN B 1 55 ? -9.172 33.688 2.248 1 79 55 GLN B N 1
ATOM 2177 C CA . GLN B 1 55 ? -8.938 35.031 1.729 1 79 55 GLN B CA 1
ATOM 2178 C C . GLN B 1 55 ? -7.652 35.625 2.305 1 79 55 GLN B C 1
ATOM 2180 O O . GLN B 1 55 ? -7.363 35.469 3.492 1 79 55 GLN B O 1
ATOM 2185 N N . ASN B 1 56 ? -6.836 36.188 1.397 1 81 56 ASN B N 1
ATOM 2186 C CA . ASN B 1 56 ? -5.648 36.969 1.775 1 81 56 ASN B CA 1
ATOM 2187 C C . ASN B 1 56 ? -4.684 36.125 2.6 1 81 56 ASN B C 1
ATOM 2189 O O . ASN B 1 56 ? -4.234 36.531 3.666 1 81 56 ASN B O 1
ATOM 2193 N N . ILE B 1 57 ? -4.383 35.031 2.047 1 86.88 57 ILE B N 1
ATOM 2194 C CA . ILE B 1 57 ? -3.496 34.094 2.736 1 86.88 57 ILE B CA 1
ATOM 2195 C C . ILE B 1 57 ? -2.107 34.719 2.875 1 86.88 57 ILE B C 1
ATOM 2197 O O . ILE B 1 57 ? -1.584 35.312 1.926 1 86.88 57 ILE B O 1
ATOM 2201 N N . ASP B 1 58 ? -1.606 34.75 4.086 1 91.25 58 ASP B N 1
ATOM 2202 C CA . ASP B 1 58 ? -0.232 35.125 4.402 1 91.25 58 ASP B CA 1
ATOM 2203 C C . ASP B 1 58 ? 0.616 33.875 4.711 1 91.25 58 ASP B C 1
ATOM 2205 O O . ASP B 1 58 ? 0.544 33.344 5.812 1 91.25 58 ASP B O 1
ATOM 2209 N N . LEU B 1 59 ? 1.458 33.531 3.764 1 91.5 59 LEU B N 1
ATOM 2210 C CA . LEU B 1 59 ? 2.238 32.312 3.885 1 91.5 59 LEU B CA 1
ATOM 2211 C C . LEU B 1 59 ? 3.26 32.406 5.012 1 91.5 59 LEU B C 1
ATOM 2213 O O . LEU B 1 59 ? 3.621 31.422 5.633 1 91.5 59 LEU B O 1
ATOM 2217 N N . GLN B 1 60 ? 3.705 33.688 5.25 1 92.25 60 GLN B N 1
ATOM 2218 C CA . GLN B 1 60 ? 4.645 33.875 6.348 1 92.25 60 GLN B CA 1
ATOM 2219 C C . GLN B 1 60 ? 4.004 33.531 7.691 1 92.25 60 GLN B C 1
ATOM 2221 O O . GLN B 1 60 ? 4.652 32.938 8.562 1 92.25 60 GLN B O 1
ATOM 2226 N N . GLN B 1 61 ? 2.744 33.812 7.832 1 95.44 61 GLN B N 1
ATOM 2227 C CA . GLN B 1 61 ? 2.037 33.531 9.078 1 95.44 61 GLN B CA 1
ATOM 2228 C C . GLN B 1 61 ? 1.759 32.031 9.227 1 95.44 61 GLN B C 1
ATOM 2230 O O . GLN B 1 61 ? 1.486 31.562 10.328 1 95.44 61 GLN B O 1
ATOM 2235 N N . MET B 1 62 ? 1.833 31.359 8.125 1 96.19 62 MET B N 1
ATOM 2236 C CA . MET B 1 62 ? 1.597 29.922 8.164 1 96.19 62 MET B CA 1
ATOM 2237 C C . MET B 1 62 ? 2.832 29.188 8.656 1 96.19 62 MET B C 1
ATOM 2239 O O . MET B 1 62 ? 2.752 28.016 9.023 1 96.19 62 MET B O 1
ATOM 2243 N N . THR B 1 63 ? 3.971 29.812 8.695 1 97.31 63 THR B N 1
ATOM 2244 C CA . THR B 1 63 ? 5.203 29.141 9.109 1 97.31 63 THR B CA 1
ATOM 2245 C C . THR B 1 63 ? 5.16 28.797 10.594 1 97.31 63 THR B C 1
ATOM 2247 O O . THR B 1 63 ? 4.402 29.406 11.352 1 97.31 63 THR B O 1
ATOM 2250 N N . GLY B 1 64 ? 5.938 27.766 10.922 1 97.88 64 GLY B N 1
ATOM 2251 C CA . GLY B 1 64 ? 5.977 27.297 12.297 1 97.88 64 GLY B CA 1
ATOM 2252 C C . GLY B 1 64 ? 5.391 25.906 12.469 1 97.88 64 GLY B C 1
ATOM 2253 O O . GLY B 1 64 ? 5.34 25.125 11.516 1 97.88 64 GLY B O 1
ATOM 2254 N N . THR B 1 65 ? 5.043 25.625 13.727 1 98.19 65 THR B N 1
ATOM 2255 C CA . THR B 1 65 ? 4.637 24.266 14.094 1 98.19 65 THR B CA 1
ATOM 2256 C C . THR B 1 65 ? 3.113 24.141 14.094 1 98.19 65 THR B C 1
ATOM 2258 O O . THR B 1 65 ? 2.41 25.031 14.578 1 98.19 65 THR B O 1
ATOM 2261 N N . TRP B 1 66 ? 2.627 23.062 13.492 1 98.19 66 TRP B N 1
ATOM 2262 C CA . TRP B 1 66 ? 1.211 22.703 13.43 1 98.19 66 TRP B CA 1
ATOM 2263 C C . TRP B 1 66 ? 0.989 21.266 13.867 1 98.19 66 TRP B C 1
ATOM 2265 O O . TRP B 1 66 ? 1.621 20.344 13.336 1 98.19 66 TRP B O 1
ATOM 2275 N N . TYR B 1 67 ? 0.043 21.062 14.836 1 98.44 67 TYR B N 1
ATOM 2276 C CA . TYR B 1 67 ? -0.302 19.719 15.289 1 98.44 67 TYR B CA 1
ATOM 2277 C C . TYR B 1 67 ? -1.533 19.188 14.562 1 98.44 67 TYR B C 1
ATOM 2279 O O . TYR B 1 67 ? -2.559 19.875 14.492 1 98.44 67 TYR B O 1
ATOM 2287 N N . LEU B 1 68 ? -1.4 17.984 14 1 98.38 68 LEU B N 1
ATOM 2288 C CA . LEU B 1 68 ? -2.543 17.359 13.344 1 98.38 68 LEU B CA 1
ATOM 2289 C C . LEU B 1 68 ? -3.562 16.875 14.359 1 98.38 68 LEU B C 1
ATOM 2291 O O . LEU B 1 68 ? -3.273 15.961 15.148 1 98.38 68 LEU B O 1
ATOM 2295 N N . LEU B 1 69 ? -4.812 17.406 14.227 1 97.75 69 LEU B N 1
ATOM 2296 C CA . LEU B 1 69 ? -5.793 17.125 15.266 1 97.75 69 LEU B CA 1
ATOM 2297 C C . LEU B 1 69 ? -6.883 16.203 14.75 1 97.75 69 LEU B C 1
ATOM 2299 O O . LEU B 1 69 ? -7.453 15.422 15.516 1 97.75 69 LEU B O 1
ATOM 2303 N N . ASN B 1 70 ? -7.199 16.359 13.5 1 97.56 70 ASN B N 1
ATOM 2304 C CA . ASN B 1 70 ? -8.234 15.547 12.875 1 97.56 70 ASN B CA 1
ATOM 2305 C C . ASN B 1 70 ? -8.031 15.43 11.367 1 97.56 70 ASN B C 1
ATOM 2307 O O . ASN B 1 70 ? -7.438 16.312 10.75 1 97.56 70 ASN B O 1
ATOM 2311 N N . THR B 1 71 ? -8.477 14.281 10.852 1 98 71 THR B N 1
ATOM 2312 C CA . THR B 1 71 ? -8.438 14.07 9.414 1 98 71 THR B CA 1
ATOM 2313 C C . THR B 1 71 ? -9.773 13.531 8.906 1 98 71 THR B C 1
ATOM 2315 O O . THR B 1 71 ? -10.414 12.711 9.57 1 98 71 THR B O 1
ATOM 2318 N N . ALA B 1 72 ? -10.219 14.039 7.801 1 97.5 72 ALA B N 1
ATOM 2319 C CA . ALA B 1 72 ? -11.344 13.484 7.055 1 97.5 72 ALA B CA 1
ATOM 2320 C C . ALA B 1 72 ? -10.883 12.898 5.723 1 97.5 72 ALA B C 1
ATOM 2322 O O . ALA B 1 72 ? -10.375 13.617 4.859 1 97.5 72 ALA B O 1
ATOM 2323 N N . SER B 1 73 ? -11.062 11.539 5.578 1 96 73 SER B N 1
ATOM 2324 C CA . SER B 1 73 ? -10.484 10.914 4.398 1 96 73 SER B CA 1
ATOM 2325 C C . SER B 1 73 ? -11.078 9.531 4.16 1 96 73 SER B C 1
ATOM 2327 O O . SER B 1 73 ? -11.578 8.891 5.09 1 96 73 SER B O 1
ATOM 2329 N N . LYS B 1 74 ? -11.023 9.141 2.881 1 90.25 74 LYS B N 1
ATOM 2330 C CA . LYS B 1 74 ? -11.359 7.77 2.523 1 90.25 74 LYS B CA 1
ATOM 2331 C C . LYS B 1 74 ? -10.109 6.969 2.172 1 90.25 74 LYS B C 1
ATOM 2333 O O . LYS B 1 74 ? -10.195 5.938 1.504 1 90.25 74 LYS B O 1
ATOM 2338 N N . CYS B 1 75 ? -8.93 7.508 2.617 1 88.94 75 CYS B N 1
ATOM 2339 C CA . CYS B 1 75 ? -7.73 6.73 2.336 1 88.94 75 CYS B CA 1
ATOM 2340 C C . CYS B 1 75 ? -7.785 5.371 3.027 1 88.94 75 CYS B C 1
ATOM 2342 O O . CYS B 1 75 ? -8.281 5.262 4.152 1 88.94 75 CYS B O 1
ATOM 2344 N N . SER B 1 76 ? -7.234 4.355 2.371 1 83.06 76 SER B N 1
ATOM 2345 C CA . SER B 1 76 ? -7.41 2.969 2.789 1 83.06 76 SER B CA 1
ATOM 2346 C C . SER B 1 76 ? -6.801 2.727 4.168 1 83.06 76 SER B C 1
ATOM 2348 O O . SER B 1 76 ? -7.375 2 4.984 1 83.06 76 SER B O 1
ATOM 2350 N N . TYR B 1 77 ? -5.695 3.27 4.414 1 85.69 77 TYR B N 1
ATOM 2351 C CA . TYR B 1 77 ? -5.051 3.051 5.703 1 85.69 77 TYR B CA 1
ATOM 2352 C C . TYR B 1 77 ? -5.938 3.527 6.844 1 85.69 77 TYR B C 1
ATOM 2354 O O . TYR B 1 77 ? -6.18 2.789 7.801 1 85.69 77 TYR B O 1
ATOM 2362 N N . LEU B 1 78 ? -6.469 4.75 6.785 1 90.19 78 LEU B N 1
ATOM 2363 C CA . LEU B 1 78 ? -7.27 5.328 7.859 1 90.19 78 LEU B CA 1
ATOM 2364 C C . LEU B 1 78 ? -8.586 4.57 8.023 1 90.19 78 LEU B C 1
ATOM 2366 O O . LEU B 1 78 ? -9.031 4.328 9.148 1 90.19 78 LEU B O 1
ATOM 2370 N N . VAL B 1 79 ? -9.141 4.195 6.945 1 86.94 79 VAL B N 1
ATOM 2371 C CA . VAL B 1 79 ? -10.406 3.461 6.992 1 86.94 79 VAL B CA 1
ATOM 2372 C C . VAL B 1 79 ? -10.195 2.129 7.711 1 86.94 79 VAL B C 1
ATOM 2374 O O . VAL B 1 79 ? -11.062 1.695 8.484 1 86.94 79 VAL B O 1
ATOM 2377 N N . ASN B 1 80 ? -9.047 1.579 7.559 1 80.5 80 ASN B N 1
ATOM 2378 C CA . ASN B 1 80 ? -8.82 0.244 8.102 1 80.5 80 ASN B CA 1
ATOM 2379 C C . ASN B 1 80 ? -8.125 0.301 9.461 1 80.5 80 ASN B C 1
ATOM 2381 O O . ASN B 1 80 ? -8.242 -0.627 10.258 1 80.5 80 ASN B O 1
ATOM 2385 N N . HIS B 1 81 ? -7.461 1.475 9.703 1 84.44 81 HIS B N 1
ATOM 2386 C CA . HIS B 1 81 ? -6.637 1.556 10.906 1 84.44 81 HIS B CA 1
ATOM 2387 C C . HIS B 1 81 ? -6.844 2.883 11.625 1 84.44 81 HIS B C 1
ATOM 2389 O O . HIS B 1 81 ? -5.934 3.379 12.297 1 84.44 81 HIS B O 1
ATOM 2395 N N . GLY B 1 82 ? -7.91 3.375 11.539 1 86.25 82 GLY B N 1
ATOM 2396 C CA . GLY B 1 82 ? -8.211 4.703 12.047 1 86.25 82 GLY B CA 1
ATOM 2397 C C . GLY B 1 82 ? -8.016 4.824 13.547 1 86.25 82 GLY B C 1
ATOM 2398 O O . GLY B 1 82 ? -7.816 5.922 14.07 1 86.25 82 GLY B O 1
ATOM 2399 N N . THR B 1 83 ? -8.047 3.758 14.227 1 87.06 83 THR B N 1
ATOM 2400 C CA . THR B 1 83 ? -7.902 3.793 15.68 1 87.06 83 THR B CA 1
ATOM 2401 C C . THR B 1 83 ? -6.434 3.674 16.078 1 87.06 83 THR B C 1
ATOM 2403 O O . THR B 1 83 ? -6.094 3.803 17.266 1 87.06 83 THR B O 1
ATOM 2406 N N . LYS B 1 84 ? -5.578 3.52 15.109 1 88.19 84 LYS B N 1
ATOM 2407 C CA . LYS B 1 84 ? -4.168 3.293 15.414 1 88.19 84 LYS B CA 1
ATOM 2408 C C . LYS B 1 84 ? -3.316 4.484 14.984 1 88.19 84 LYS B C 1
ATOM 2410 O O . LYS B 1 84 ? -2.09 4.383 14.906 1 88.19 84 LYS B O 1
ATOM 2415 N N . VAL B 1 85 ? -3.951 5.555 14.727 1 92.62 85 VAL B N 1
ATOM 2416 C CA . VAL B 1 85 ? -3.207 6.727 14.281 1 92.62 85 VAL B CA 1
ATOM 2417 C C . VAL B 1 85 ? -2.332 7.254 15.414 1 92.62 85 VAL B C 1
ATOM 2419 O O . VAL B 1 85 ? -2.633 7.035 16.594 1 92.62 85 VAL B O 1
ATOM 2422 N N . GLU B 1 86 ? -1.22 7.91 15.047 1 96.06 86 GLU B N 1
ATOM 2423 C CA . GLU B 1 86 ? -0.2 8.367 15.984 1 96.06 86 GLU B CA 1
ATOM 2424 C C . GLU B 1 86 ? -0.088 9.891 15.984 1 96.06 86 GLU B C 1
ATOM 2426 O O . GLU B 1 86 ? -0.407 10.539 14.992 1 96.06 86 GLU B O 1
ATOM 2431 N N . PRO B 1 87 ? 0.347 10.414 17.156 1 97.19 87 PRO B N 1
ATOM 2432 C CA . PRO B 1 87 ? 0.544 11.867 17.172 1 97.19 87 PRO B CA 1
ATOM 2433 C C . PRO B 1 87 ? 1.415 12.352 16.016 1 97.19 87 PRO B C 1
ATOM 2435 O O . PRO B 1 87 ? 2.479 11.773 15.75 1 97.19 87 PRO B O 1
ATOM 2438 N N . THR B 1 88 ? 0.939 13.414 15.359 1 98.25 88 THR B N 1
ATOM 2439 C CA . THR B 1 88 ? 1.597 13.914 14.156 1 98.25 88 THR B CA 1
ATOM 2440 C C . THR B 1 88 ? 1.764 15.43 14.219 1 98.25 88 THR B C 1
ATOM 2442 O O . THR B 1 88 ? 0.831 16.141 14.586 1 98.25 88 THR B O 1
ATOM 2445 N N . VAL B 1 89 ? 3.008 15.875 13.891 1 98.56 89 VAL B N 1
ATOM 2446 C CA . VAL B 1 89 ? 3.314 17.297 13.938 1 98.56 89 VAL B CA 1
ATOM 2447 C C . VAL B 1 89 ? 3.988 17.719 12.633 1 98.56 89 VAL B C 1
ATOM 2449 O O . VAL B 1 89 ? 4.824 17 12.094 1 98.56 89 VAL B O 1
ATOM 2452 N N . MET B 1 90 ? 3.555 18.875 12.125 1 98.5 90 MET B N 1
ATOM 2453 C CA . MET B 1 90 ? 4.105 19.438 10.898 1 98.5 90 MET B CA 1
ATOM 2454 C C . MET B 1 90 ? 4.777 20.781 11.164 1 98.5 90 MET B C 1
ATOM 2456 O O . MET B 1 90 ? 4.262 21.594 11.922 1 98.5 90 MET B O 1
ATOM 2460 N N . THR B 1 91 ? 5.945 20.984 10.57 1 98.56 91 THR B N 1
ATOM 2461 C CA . THR B 1 91 ? 6.621 22.281 10.625 1 98.56 91 THR B CA 1
ATOM 2462 C C . THR B 1 91 ? 6.816 22.844 9.219 1 98.56 91 THR B C 1
ATOM 2464 O O . THR B 1 91 ? 7.363 22.188 8.344 1 98.56 91 THR B O 1
ATOM 2467 N N . LEU B 1 92 ? 6.324 24.062 9.047 1 97.88 92 LEU B N 1
ATOM 2468 C CA . LEU B 1 92 ? 6.488 24.797 7.793 1 97.88 92 LEU B CA 1
ATOM 2469 C C . LEU B 1 92 ? 7.562 25.875 7.926 1 97.88 92 LEU B C 1
ATOM 2471 O O . LEU B 1 92 ? 7.559 26.641 8.883 1 97.88 92 LEU B O 1
ATOM 2475 N N . THR B 1 93 ? 8.461 25.875 6.945 1 97.25 93 THR B N 1
ATOM 2476 C CA . THR B 1 93 ? 9.508 26.891 6.965 1 97.25 93 THR B CA 1
ATOM 2477 C C . THR B 1 93 ? 9.727 27.469 5.57 1 97.25 93 THR B C 1
ATOM 2479 O O . THR B 1 93 ? 9.625 26.75 4.57 1 97.25 93 THR B O 1
ATOM 2482 N N . ARG B 1 94 ? 10.047 28.734 5.508 1 94.38 94 ARG B N 1
ATOM 2483 C CA . ARG B 1 94 ? 10.438 29.375 4.262 1 94.38 94 ARG B CA 1
ATOM 2484 C C . ARG B 1 94 ? 11.953 29.344 4.074 1 94.38 94 ARG B C 1
ATOM 2486 O O . ARG B 1 94 ? 12.695 29.906 4.879 1 94.38 94 ARG B O 1
ATOM 2493 N N . PRO B 1 95 ? 12.305 28.594 3.004 1 91.81 95 PRO B N 1
ATOM 2494 C CA . PRO B 1 95 ? 13.758 28.578 2.781 1 91.81 95 PRO B CA 1
ATOM 2495 C C . PRO B 1 95 ? 14.312 29.938 2.387 1 91.81 95 PRO B C 1
ATOM 2497 O O . PRO B 1 95 ? 13.609 30.75 1.783 1 91.81 95 PRO B O 1
ATOM 2500 N N . ALA B 1 96 ? 15.562 30.156 2.703 1 86.56 96 ALA B N 1
ATOM 2501 C CA . ALA B 1 96 ? 16.203 31.438 2.41 1 86.56 96 ALA B CA 1
ATOM 2502 C C . ALA B 1 96 ? 16.469 31.594 0.914 1 86.56 96 ALA B C 1
ATOM 2504 O O . ALA B 1 96 ? 16.453 32.719 0.389 1 86.56 96 ALA B O 1
ATOM 2505 N N . ASP B 1 97 ? 16.578 30.484 0.236 1 87.69 97 ASP B N 1
ATOM 2506 C CA . ASP B 1 97 ? 17.047 30.516 -1.145 1 87.69 97 ASP B CA 1
ATOM 2507 C C . ASP B 1 97 ? 15.875 30.484 -2.127 1 87.69 97 ASP B C 1
ATOM 2509 O O . ASP B 1 97 ? 16.078 30.5 -3.342 1 87.69 97 ASP B O 1
ATOM 2513 N N . SER B 1 98 ? 14.656 30.438 -1.594 1 83.44 98 SER B N 1
ATOM 2514 C CA . SER B 1 98 ? 13.531 30.359 -2.523 1 83.44 98 SER B CA 1
ATOM 2515 C C . SER B 1 98 ? 12.297 31.047 -1.947 1 83.44 98 SER B C 1
ATOM 2517 O O . SER B 1 98 ? 11.945 30.828 -0.786 1 83.44 98 SER B O 1
ATOM 2519 N N . ASP B 1 99 ? 11.664 31.828 -2.816 1 86.62 99 ASP B N 1
ATOM 2520 C CA . ASP B 1 99 ? 10.414 32.469 -2.424 1 86.62 99 ASP B CA 1
ATOM 2521 C C . ASP B 1 99 ? 9.211 31.75 -3.041 1 86.62 99 ASP B C 1
ATOM 2523 O O . ASP B 1 99 ? 8.07 32.188 -2.852 1 86.62 99 ASP B O 1
ATOM 2527 N N . GLN B 1 100 ? 9.555 30.625 -3.664 1 92.38 100 GLN B N 1
ATOM 2528 C CA . GLN B 1 100 ? 8.461 29.984 -4.391 1 92.38 100 GLN B CA 1
ATOM 2529 C C . GLN B 1 100 ? 8.133 28.625 -3.787 1 92.38 100 GLN B C 1
ATOM 2531 O O . GLN B 1 100 ? 7.355 27.859 -4.359 1 92.38 100 GLN B O 1
ATOM 2536 N N . THR B 1 101 ? 8.805 28.391 -2.637 1 95.25 101 THR B N 1
ATOM 2537 C CA . THR B 1 101 ? 8.562 27.078 -2.037 1 95.25 101 THR B CA 1
ATOM 2538 C C . THR B 1 101 ? 8.414 27.203 -0.522 1 95.25 101 THR B C 1
ATOM 2540 O O . THR B 1 101 ? 8.781 28.219 0.063 1 95.25 101 THR B O 1
ATOM 2543 N N . LEU B 1 102 ? 7.816 26.219 0.089 1 95.75 102 LEU B N 1
ATOM 2544 C CA . LEU B 1 102 ? 7.77 26.016 1.532 1 95.75 102 LEU B CA 1
ATOM 2545 C C . LEU B 1 102 ? 8.359 24.656 1.904 1 95.75 102 LEU B C 1
ATOM 2547 O O . LEU B 1 102 ? 8 23.641 1.315 1 95.75 102 LEU B O 1
ATOM 2551 N N . SER B 1 103 ? 9.344 24.672 2.814 1 96.81 103 SER B N 1
ATOM 2552 C CA . SER B 1 103 ? 9.867 23.422 3.346 1 96.81 103 SER B CA 1
ATOM 2553 C C . SER B 1 103 ? 8.93 22.812 4.387 1 96.81 103 SER B C 1
ATOM 2555 O O . SER B 1 103 ? 8.438 23.531 5.27 1 96.81 103 SER B O 1
ATOM 2557 N N . VAL B 1 104 ? 8.727 21.484 4.289 1 97.81 104 VAL B N 1
ATOM 2558 C CA . VAL B 1 104 ? 7.766 20.828 5.168 1 97.81 104 VAL B CA 1
ATOM 2559 C C . VAL B 1 104 ? 8.445 19.656 5.891 1 97.81 104 VAL B C 1
ATOM 2561 O O . VAL B 1 104 ? 9.078 18.812 5.258 1 97.81 104 VAL B O 1
ATOM 2564 N N . SER B 1 105 ? 8.344 19.641 7.18 1 98.06 105 SER B N 1
ATOM 2565 C CA . SER B 1 105 ? 8.734 18.516 8.023 1 98.06 105 SER B CA 1
ATOM 2566 C C . SER B 1 105 ? 7.531 17.938 8.758 1 98.06 105 SER B C 1
ATOM 2568 O O . SER B 1 105 ? 6.836 18.656 9.484 1 98.06 105 SER B O 1
ATOM 2570 N N . THR B 1 106 ? 7.262 16.688 8.508 1 98.19 106 THR B N 1
ATOM 2571 C CA . THR B 1 106 ? 6.207 15.984 9.227 1 98.19 106 THR B CA 1
ATOM 2572 C C . THR B 1 106 ? 6.789 14.844 10.07 1 98.19 106 THR B C 1
ATOM 2574 O O . THR B 1 106 ? 7.523 14 9.555 1 98.19 106 THR B O 1
ATOM 2577 N N . LYS B 1 107 ? 6.5 14.867 11.344 1 98.44 107 LYS B N 1
ATOM 2578 C CA . LYS B 1 107 ? 6.969 13.812 12.234 1 98.44 107 LYS B CA 1
ATOM 2579 C C . LYS B 1 107 ? 5.797 13 12.781 1 98.44 107 LYS B C 1
ATOM 2581 O O . LYS B 1 107 ? 4.777 13.562 13.18 1 98.44 107 LYS B O 1
ATOM 2586 N N . THR B 1 108 ? 5.926 11.719 12.734 1 97.56 108 THR B N 1
ATOM 2587 C CA . THR B 1 108 ? 4.953 10.766 13.258 1 97.56 108 THR B CA 1
ATOM 2588 C C . THR B 1 108 ? 5.648 9.508 13.781 1 97.56 108 THR B C 1
ATOM 2590 O O . THR B 1 108 ? 6.879 9.469 13.875 1 97.56 108 THR B O 1
ATOM 2593 N N . ARG B 1 109 ? 4.734 8.555 14.242 1 95.12 109 ARG B N 1
ATOM 2594 C CA . ARG B 1 109 ? 5.305 7.34 14.812 1 95.12 109 ARG B CA 1
ATOM 2595 C C . ARG B 1 109 ? 4.73 6.098 14.141 1 95.12 109 ARG B C 1
ATOM 2597 O O . ARG B 1 109 ? 3.592 6.109 13.672 1 95.12 109 ARG B O 1
ATOM 2604 N N . HIS B 1 110 ? 5.633 5.141 14.008 1 89.69 110 HIS B N 1
ATOM 2605 C CA . HIS B 1 110 ? 5.215 3.803 13.609 1 89.69 110 HIS B CA 1
ATOM 2606 C C . HIS B 1 110 ? 5.965 2.729 14.391 1 89.69 110 HIS B C 1
ATOM 2608 O O . HIS B 1 110 ? 7.195 2.715 14.406 1 89.69 110 HIS B O 1
ATOM 2614 N N . ASN B 1 111 ? 5.242 1.846 15.039 1 83.5 111 ASN B N 1
ATOM 2615 C CA . ASN B 1 111 ? 5.82 0.787 15.859 1 83.5 111 ASN B CA 1
ATOM 2616 C C . ASN B 1 111 ? 6.816 1.344 16.875 1 83.5 111 ASN B C 1
ATOM 2618 O O . ASN B 1 111 ? 7.945 0.865 16.969 1 83.5 111 ASN B O 1
ATOM 2622 N N . HIS B 1 112 ? 6.43 2.398 17.5 1 87.88 112 HIS B N 1
ATOM 2623 C CA . HIS B 1 112 ? 7.152 3.029 18.594 1 87.88 112 HIS B CA 1
ATOM 2624 C C . HIS B 1 112 ? 8.414 3.721 18.094 1 87.88 112 HIS B C 1
ATOM 2626 O O . HIS B 1 112 ? 9.273 4.109 18.891 1 87.88 112 HIS B O 1
ATOM 2632 N N . GLN B 1 113 ? 8.547 3.811 16.844 1 93.62 113 GLN B N 1
ATOM 2633 C CA . GLN B 1 113 ? 9.672 4.5 16.234 1 93.62 113 GLN B CA 1
ATOM 2634 C C . GLN B 1 113 ? 9.227 5.82 15.602 1 93.62 113 GLN B C 1
ATOM 2636 O O . GLN B 1 113 ? 8.242 5.863 14.859 1 93.62 113 GLN B O 1
ATOM 2641 N N . CYS B 1 114 ? 9.945 6.836 15.938 1 97.44 114 CYS B N 1
ATOM 2642 C CA . CYS B 1 114 ? 9.68 8.141 15.344 1 97.44 114 CYS B CA 1
ATOM 2643 C C . CYS B 1 114 ? 10.258 8.242 13.938 1 97.44 114 CYS B C 1
ATOM 2645 O O . CYS B 1 114 ? 11.398 7.82 13.703 1 97.44 114 CYS B O 1
ATOM 2647 N N . TRP B 1 115 ? 9.438 8.773 13 1 97.25 115 TRP B N 1
ATOM 2648 C CA . TRP B 1 115 ? 9.828 9.016 11.617 1 97.25 115 TRP B CA 1
ATOM 2649 C C . TRP B 1 115 ? 9.633 10.484 11.242 1 97.25 115 TRP B C 1
ATOM 2651 O O . TRP B 1 115 ? 8.727 11.141 11.75 1 97.25 115 TRP B O 1
ATOM 2661 N N . GLU B 1 116 ? 10.578 10.969 10.336 1 98.06 116 GLU B N 1
ATOM 2662 C CA . GLU B 1 116 ? 10.453 12.328 9.805 1 98.06 116 GLU B CA 1
ATOM 2663 C C . GLU B 1 116 ? 10.383 12.32 8.281 1 98.06 116 GLU B C 1
ATOM 2665 O O . GLU B 1 116 ? 11.234 11.727 7.613 1 98.06 116 GLU B O 1
ATOM 2670 N N . ILE B 1 117 ? 9.375 12.977 7.77 1 97.12 117 ILE B N 1
ATOM 2671 C CA . ILE B 1 117 ? 9.188 13.094 6.328 1 97.12 117 ILE B CA 1
ATOM 2672 C C . ILE B 1 117 ? 9.531 14.516 5.879 1 97.12 117 ILE B C 1
ATOM 2674 O O . ILE B 1 117 ? 8.945 15.484 6.367 1 97.12 117 ILE B O 1
ATOM 2678 N N . LEU B 1 118 ? 10.43 14.617 4.973 1 96.75 118 LEU B N 1
ATOM 2679 C CA . LEU B 1 118 ? 10.789 15.914 4.418 1 96.75 118 LEU B CA 1
ATOM 2680 C C . LEU B 1 118 ? 10.18 16.109 3.033 1 96.75 118 LEU B C 1
ATOM 2682 O O . LEU B 1 118 ? 10.312 15.234 2.17 1 96.75 118 LEU B O 1
ATOM 2686 N N . GLN B 1 119 ? 9.5 17.266 2.883 1 96.38 119 GLN B N 1
ATOM 2687 C CA . GLN B 1 119 ? 8.844 17.578 1.617 1 96.38 119 GLN B CA 1
ATOM 2688 C C . GLN B 1 119 ? 8.992 19.062 1.279 1 96.38 119 GLN B C 1
ATOM 2690 O O . GLN B 1 119 ? 9.617 19.812 2.027 1 96.38 119 GLN B O 1
ATOM 2695 N N . VAL B 1 120 ? 8.547 19.359 0.077 1 96.19 120 VAL B N 1
ATOM 2696 C CA . VAL B 1 120 ? 8.555 20.75 -0.368 1 96.19 120 VAL B CA 1
ATOM 2697 C C . VAL B 1 120 ? 7.234 21.062 -1.075 1 96.19 120 VAL B C 1
ATOM 2699 O O . VAL B 1 120 ? 6.805 20.328 -1.96 1 96.19 120 VAL B O 1
ATOM 2702 N N . TYR B 1 121 ? 6.566 22.109 -0.55 1 97.06 121 TYR B N 1
ATOM 2703 C CA . TYR B 1 121 ? 5.391 22.641 -1.236 1 97.06 121 TYR B CA 1
ATOM 2704 C C . TYR B 1 121 ? 5.773 23.75 -2.205 1 97.06 121 TYR B C 1
ATOM 2706 O O . TYR B 1 121 ? 6.516 24.672 -1.842 1 97.06 121 TYR B O 1
ATOM 2714 N N . HIS B 1 122 ? 5.203 23.672 -3.414 1 96.19 122 HIS B N 1
ATOM 2715 C CA . HIS B 1 122 ? 5.434 24.719 -4.406 1 96.19 122 HIS B CA 1
ATOM 2716 C C . HIS B 1 122 ? 4.258 25.688 -4.469 1 96.19 122 HIS B C 1
ATOM 2718 O O . HIS B 1 122 ? 3.1 25.25 -4.492 1 96.19 122 HIS B O 1
ATOM 2724 N N . LEU B 1 123 ? 4.598 26.906 -4.48 1 94.75 123 LEU B N 1
ATOM 2725 C CA . LEU B 1 123 ? 3.561 27.938 -4.598 1 94.75 123 LEU B CA 1
ATOM 2726 C C . LEU B 1 123 ? 3 27.969 -6.016 1 94.75 123 LEU B C 1
ATOM 2728 O O . LEU B 1 123 ? 3.711 27.672 -6.977 1 94.75 123 LEU B O 1
ATOM 2732 N N . THR B 1 124 ? 1.805 28.281 -6.125 1 93.75 124 THR B N 1
ATOM 2733 C CA . THR B 1 124 ? 1.146 28.469 -7.41 1 93.75 124 THR B CA 1
ATOM 2734 C C . THR B 1 124 ? 0.768 29.938 -7.625 1 93.75 124 THR B C 1
ATOM 2736 O O . THR B 1 124 ? 0.862 30.75 -6.699 1 93.75 124 THR B O 1
ATOM 2739 N N . PRO B 1 125 ? 0.37 30.297 -8.766 1 90 125 PRO B N 1
ATOM 2740 C CA . PRO B 1 125 ? -0.054 31.672 -9 1 90 125 PRO B CA 1
ATOM 2741 C C . PRO B 1 125 ? -1.277 32.062 -8.18 1 90 125 PRO B C 1
ATOM 2743 O O . PRO B 1 125 ? -1.492 33.25 -7.91 1 90 125 PRO B O 1
ATOM 2746 N N . THR B 1 126 ? -2.062 31.094 -7.852 1 89.38 126 THR B N 1
ATOM 2747 C CA . THR B 1 126 ? -3.215 31.375 -7 1 89.38 126 THR B CA 1
ATOM 2748 C C . THR B 1 126 ? -2.828 31.297 -5.523 1 89.38 126 THR B C 1
ATOM 2750 O O . THR B 1 126 ? -2.391 30.234 -5.047 1 89.38 126 THR B O 1
ATOM 2753 N N . LEU B 1 127 ? -3.037 32.406 -4.832 1 87.88 127 LEU B N 1
ATOM 2754 C CA . LEU B 1 127 ? -2.715 32.438 -3.408 1 87.88 127 LEU B CA 1
ATOM 2755 C C . LEU B 1 127 ? -3.547 31.422 -2.637 1 87.88 127 LEU B C 1
ATOM 2757 O O . LEU B 1 127 ? -4.75 31.297 -2.871 1 87.88 127 LEU B O 1
ATOM 2761 N N . GLY B 1 128 ? -2.879 30.703 -1.809 1 91.38 128 GLY B N 1
ATOM 2762 C CA . GLY B 1 128 ? -3.57 29.719 -0.994 1 91.38 128 GLY B CA 1
ATOM 2763 C C . GLY B 1 128 ? -3.559 28.328 -1.603 1 91.38 128 GLY B C 1
ATOM 2764 O O . GLY B 1 128 ? -4.016 27.375 -0.978 1 91.38 128 GLY B O 1
ATOM 2765 N N . ARG B 1 129 ? -3.182 28.266 -2.816 1 94.19 129 ARG B N 1
ATOM 2766 C CA . ARG B 1 129 ? -3.033 26.969 -3.482 1 94.19 129 ARG B CA 1
ATOM 2767 C C . ARG B 1 129 ? -1.562 26.594 -3.605 1 94.19 129 ARG B C 1
ATOM 2769 O O . ARG B 1 129 ? -0.721 27.422 -3.938 1 94.19 129 ARG B O 1
ATOM 2776 N N . LEU B 1 130 ? -1.263 25.391 -3.25 1 96.25 130 LEU B N 1
ATOM 2777 C CA . LEU B 1 130 ? 0.089 24.844 -3.318 1 96.25 130 LEU B CA 1
ATOM 2778 C C . LEU B 1 130 ? 0.099 23.5 -4.043 1 96.25 130 LEU B C 1
ATOM 2780 O O . LEU B 1 130 ? -0.96 22.938 -4.328 1 96.25 130 LEU B O 1
ATOM 2784 N N . THR B 1 131 ? 1.303 23.078 -4.336 1 96.19 131 THR B N 1
ATOM 2785 C CA . THR B 1 131 ? 1.438 21.797 -5.008 1 96.19 131 THR B CA 1
ATOM 2786 C C . THR B 1 131 ? 2.605 21 -4.43 1 96.19 131 THR B C 1
ATOM 2788 O O . THR B 1 131 ? 3.68 21.547 -4.188 1 96.19 131 THR B O 1
ATOM 2791 N N . LEU B 1 132 ? 2.318 19.781 -4.039 1 96.31 132 LEU B N 1
ATOM 2792 C CA . LEU B 1 132 ? 3.361 18.797 -3.787 1 96.31 132 LEU B CA 1
ATOM 2793 C C . LEU B 1 132 ? 3.635 17.969 -5.035 1 96.31 132 LEU B C 1
ATOM 2795 O O . LEU B 1 132 ? 2.785 17.172 -5.461 1 96.31 132 LEU B O 1
ATOM 2799 N N . LYS B 1 133 ? 4.801 18.078 -5.559 1 92.25 133 LYS B N 1
ATOM 2800 C CA . LYS B 1 133 ? 5.094 17.469 -6.848 1 92.25 133 LYS B CA 1
ATOM 2801 C C . LYS B 1 133 ? 5.367 15.969 -6.688 1 92.25 133 LYS B C 1
ATOM 2803 O O . LYS B 1 133 ? 6.035 15.555 -5.742 1 92.25 133 LYS B O 1
ATOM 2808 N N . GLY B 1 134 ? 4.855 15.242 -7.648 1 87.81 134 GLY B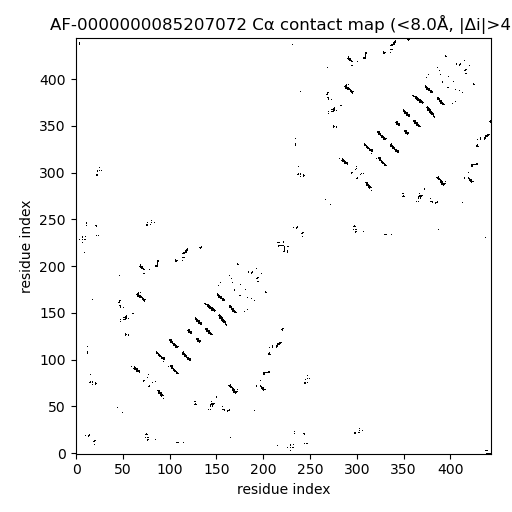 N 1
ATOM 2809 C CA . GLY B 1 134 ? 5.137 13.82 -7.754 1 87.81 134 GLY B CA 1
ATOM 2810 C C . GLY B 1 134 ? 6.18 13.492 -8.812 1 87.81 134 GLY B C 1
ATOM 2811 O O . GLY B 1 134 ? 6.859 14.383 -9.312 1 87.81 134 GLY B O 1
ATOM 2812 N N . THR B 1 135 ? 6.398 12.172 -8.977 1 78.94 135 THR B N 1
ATOM 2813 C CA . THR B 1 135 ? 7.359 11.727 -9.977 1 78.94 135 THR B CA 1
ATOM 2814 C C . THR B 1 135 ? 6.902 12.117 -11.383 1 78.94 135 THR B C 1
ATOM 2816 O O . THR B 1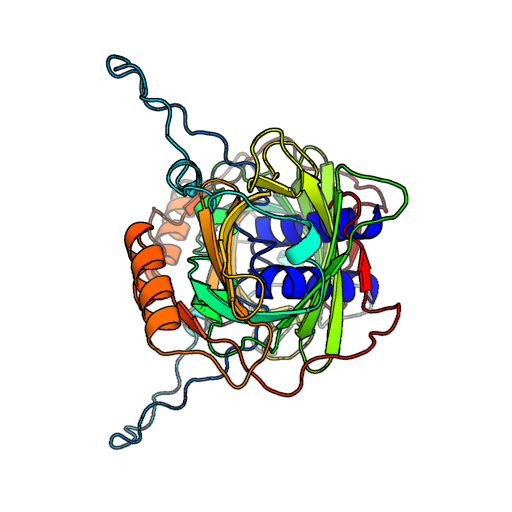 135 ? 7.723 12.25 -12.289 1 78.94 135 THR B O 1
ATOM 2819 N N . ARG B 1 136 ? 5.609 12.227 -11.492 1 82.12 136 ARG B N 1
ATOM 2820 C CA . ARG B 1 136 ? 4.949 12.695 -12.703 1 82.12 136 ARG B CA 1
ATOM 2821 C C . ARG B 1 136 ? 3.816 13.664 -12.375 1 82.12 136 ARG B C 1
ATOM 2823 O O . ARG B 1 136 ? 3.287 13.648 -11.258 1 82.12 136 ARG B O 1
ATOM 2830 N N . PRO B 1 137 ? 3.492 14.461 -13.336 1 85.56 137 PRO B N 1
ATOM 2831 C CA . PRO B 1 137 ? 2.486 15.484 -13.055 1 85.56 137 PRO B CA 1
ATOM 2832 C C . PRO B 1 137 ? 1.165 14.898 -12.562 1 85.56 137 PRO B C 1
ATOM 2834 O O . PRO B 1 137 ? 0.49 15.508 -11.727 1 85.56 137 PRO B O 1
ATOM 2837 N N . GLU B 1 138 ? 0.846 13.727 -13 1 82.31 138 GLU B N 1
ATOM 2838 C CA . GLU B 1 138 ? -0.418 13.102 -12.633 1 82.31 138 GLU B CA 1
ATOM 2839 C C . GLU B 1 138 ? -0.422 12.688 -11.164 1 82.31 138 GLU B C 1
ATOM 2841 O O . GLU B 1 138 ? -1.482 12.438 -10.586 1 82.31 138 GLU B O 1
ATOM 2846 N N . LEU B 1 139 ? 0.795 12.711 -10.641 1 81.88 139 LEU B N 1
ATOM 2847 C CA . LEU B 1 139 ? 0.93 12.242 -9.266 1 81.88 139 LEU B CA 1
ATOM 2848 C C . LEU B 1 139 ? 1.139 13.406 -8.305 1 81.88 139 LEU B C 1
ATOM 2850 O O . LEU B 1 139 ? 1.403 13.203 -7.121 1 81.88 139 LEU B O 1
ATOM 2854 N N . ASN B 1 140 ? 0.925 14.555 -8.82 1 90.88 140 ASN B N 1
ATOM 2855 C CA . ASN B 1 140 ? 0.983 15.727 -7.957 1 90.88 140 ASN B CA 1
ATOM 2856 C C . ASN B 1 140 ? -0.137 15.719 -6.922 1 90.88 140 ASN B C 1
ATOM 2858 O O . ASN B 1 140 ? -1.221 15.188 -7.18 1 90.88 140 ASN B O 1
ATOM 2862 N N . ILE B 1 141 ? 0.138 16.297 -5.809 1 94.06 141 ILE B N 1
ATOM 2863 C CA . ILE B 1 141 ? -0.884 16.562 -4.801 1 94.06 141 ILE B CA 1
ATOM 2864 C C . ILE B 1 141 ? -1.196 18.062 -4.758 1 94.06 141 ILE B C 1
ATOM 2866 O O . ILE B 1 141 ? -0.31 18.875 -4.5 1 94.06 141 ILE B O 1
ATOM 2870 N N . ASP B 1 142 ? -2.436 18.359 -5.02 1 94.75 142 ASP B N 1
ATOM 2871 C CA . ASP B 1 142 ? -2.887 19.734 -4.891 1 94.75 142 ASP B CA 1
ATOM 2872 C C . ASP B 1 142 ? -3.264 20.062 -3.447 1 94.75 142 ASP B C 1
ATOM 2874 O O . ASP B 1 142 ? -3.934 19.266 -2.783 1 94.75 142 ASP B O 1
ATOM 2878 N N . ILE B 1 143 ? -2.871 21.219 -3.068 1 96.88 143 ILE B N 1
ATOM 2879 C CA . ILE B 1 143 ? -3.1 21.609 -1.684 1 96.88 143 ILE B CA 1
ATOM 2880 C C . ILE B 1 143 ? -3.809 22.969 -1.642 1 96.88 143 ILE B C 1
ATOM 2882 O O . ILE B 1 143 ? -3.469 23.875 -2.4 1 96.88 143 ILE B O 1
ATOM 2886 N N . VAL B 1 144 ? -4.805 23.078 -0.788 1 96.56 144 VAL B N 1
ATOM 2887 C CA . VAL B 1 144 ? -5.5 24.344 -0.578 1 96.56 144 VAL B CA 1
ATOM 2888 C C . VAL B 1 144 ? -5.574 24.656 0.917 1 96.56 144 VAL B C 1
ATOM 2890 O O . VAL B 1 144 ? -6.031 23.828 1.705 1 96.56 144 VAL B O 1
ATOM 2893 N N . ILE B 1 145 ? -5.055 25.812 1.251 1 96.75 145 ILE B N 1
ATOM 2894 C CA . ILE B 1 145 ? -5.32 26.328 2.592 1 96.75 145 ILE B CA 1
ATOM 2895 C C . ILE B 1 145 ? -6.727 26.922 2.646 1 96.75 145 ILE B C 1
ATOM 2897 O O . ILE B 1 145 ? -6.934 28.078 2.244 1 96.75 145 ILE B O 1
ATOM 2901 N N . ALA B 1 146 ? -7.598 26.188 3.221 1 95.25 146 ALA B N 1
ATOM 2902 C CA . ALA B 1 146 ? -9.008 26.531 3.084 1 95.25 146 ALA B CA 1
ATOM 2903 C C . ALA B 1 146 ? -9.422 27.578 4.117 1 95.25 146 ALA B C 1
ATOM 2905 O O . ALA B 1 146 ? -10.148 28.516 3.799 1 95.25 146 ALA B O 1
ATOM 2906 N N . GLU B 1 147 ? -9.016 27.359 5.355 1 93.81 147 GLU B N 1
ATOM 2907 C CA . GLU B 1 147 ? -9.375 28.25 6.445 1 93.81 147 GLU B CA 1
ATOM 2908 C C . GLU B 1 147 ? -8.289 28.297 7.512 1 93.81 147 GLU B C 1
ATOM 2910 O O . GLU B 1 147 ? -7.699 27.266 7.844 1 93.81 147 GLU B O 1
ATOM 2915 N N . THR B 1 148 ? -8 29.531 8 1 96 148 THR B N 1
ATOM 2916 C CA . THR B 1 148 ? -7.047 29.672 9.094 1 96 148 THR B CA 1
ATOM 2917 C C . THR B 1 148 ? -7.152 31.047 9.742 1 96 148 THR B C 1
ATOM 2919 O O . THR B 1 148 ? -7.492 32.031 9.086 1 96 148 THR B O 1
ATOM 2922 N N . ASP B 1 149 ? -6.926 31.094 11.023 1 93.81 149 ASP B N 1
ATOM 2923 C CA . ASP B 1 149 ? -6.715 32.375 11.695 1 93.81 149 ASP B CA 1
ATOM 2924 C C . ASP B 1 149 ? -5.238 32.562 12.039 1 93.81 149 ASP B C 1
ATOM 2926 O O . ASP B 1 149 ? -4.891 33.469 12.789 1 93.81 149 ASP B O 1
ATOM 2930 N N . TYR B 1 150 ? -4.328 31.625 11.586 1 95.12 150 TYR B N 1
ATOM 2931 C CA . TYR B 1 150 ? -2.875 31.656 11.68 1 95.12 150 TYR B CA 1
ATOM 2932 C C . TYR B 1 150 ? -2.418 31.375 13.109 1 95.12 150 TYR B C 1
ATOM 2934 O O . TYR B 1 150 ? -1.345 30.812 13.328 1 95.12 150 TYR B O 1
ATOM 2942 N N . SER B 1 151 ? -3.213 31.688 14.062 1 94.75 151 SER B N 1
ATOM 2943 C CA . SER B 1 151 ? -2.734 31.672 15.438 1 94.75 151 SER B CA 1
ATOM 2944 C C . SER B 1 151 ? -3.287 30.469 16.203 1 94.75 151 SER B C 1
ATOM 2946 O O . SER B 1 151 ? -2.691 30.016 17.188 1 94.75 151 SER B O 1
ATOM 2948 N N . SER B 1 152 ? -4.41 29.953 15.68 1 95.88 152 SER B N 1
ATOM 2949 C CA . SER B 1 152 ? -5.016 28.875 16.469 1 95.88 152 SER B CA 1
ATOM 2950 C C . SER B 1 152 ? -5.215 27.625 15.625 1 95.88 152 SER B C 1
ATOM 2952 O O . SER B 1 152 ? -4.934 26.516 16.094 1 95.88 152 SER B O 1
ATOM 2954 N N . TYR B 1 153 ? -5.75 27.781 14.391 1 97.12 153 TYR B N 1
ATOM 2955 C CA . TYR B 1 153 ? -6.051 26.578 13.625 1 97.12 153 TYR B CA 1
ATOM 2956 C C . TYR B 1 153 ? -5.859 26.828 12.133 1 97.12 153 TYR B C 1
ATOM 2958 O O . TYR B 1 153 ? -5.777 27.969 11.688 1 97.12 153 TYR B O 1
ATOM 2966 N N . ALA B 1 154 ? -5.746 25.734 11.336 1 97.06 154 ALA B N 1
ATOM 2967 C CA . ALA B 1 154 ? -5.766 25.734 9.875 1 97.06 154 ALA B CA 1
ATOM 2968 C C . ALA B 1 154 ? -6.453 24.469 9.336 1 97.06 154 ALA B C 1
ATOM 2970 O O . ALA B 1 154 ? -6.254 23.375 9.867 1 97.06 154 ALA B O 1
ATOM 2971 N N . ILE B 1 155 ? -7.316 24.641 8.367 1 97.56 155 ILE B N 1
ATOM 2972 C CA . ILE B 1 155 ? -7.918 23.547 7.625 1 97.56 155 ILE B CA 1
ATOM 2973 C C . ILE B 1 155 ? -7.344 23.5 6.211 1 97.56 155 ILE B C 1
ATOM 2975 O O . ILE B 1 155 ? -7.477 24.453 5.445 1 97.56 155 ILE B O 1
ATOM 2979 N N . MET B 1 156 ? -6.73 22.344 5.895 1 97.69 156 MET B N 1
ATOM 2980 C CA . MET B 1 156 ? -6.07 22.188 4.602 1 97.69 156 MET B CA 1
ATOM 2981 C C . MET B 1 156 ? -6.656 21.016 3.83 1 97.69 156 MET B C 1
ATOM 2983 O O . MET B 1 156 ? -6.953 19.969 4.414 1 97.69 156 MET B O 1
ATOM 2987 N N . TYR B 1 157 ? -6.785 21.234 2.521 1 97.19 157 TYR B N 1
ATOM 2988 C CA . TYR B 1 157 ? -7.23 20.188 1.608 1 97.19 157 TYR B CA 1
ATOM 2989 C C . TYR B 1 157 ? -6.062 19.625 0.816 1 97.19 157 TYR B C 1
ATOM 2991 O O . TYR B 1 157 ? -5.199 20.375 0.348 1 97.19 157 TYR B O 1
ATOM 2999 N N . TYR B 1 158 ? -6.051 18.297 0.737 1 96.75 158 TYR B N 1
ATOM 3000 C CA . TYR B 1 158 ? -5.109 17.578 -0.107 1 96.75 158 TYR B CA 1
ATOM 3001 C C . TYR B 1 158 ? -5.844 16.719 -1.131 1 96.75 158 TYR B C 1
ATOM 3003 O O . TYR B 1 158 ? -6.777 15.992 -0.786 1 96.75 158 TYR B O 1
ATOM 3011 N N . GLN B 1 159 ? -5.43 16.859 -2.389 1 93.94 159 GLN B N 1
ATOM 3012 C CA . GLN B 1 159 ? -6.098 16.031 -3.395 1 93.94 159 GLN B CA 1
ATOM 3013 C C . GLN B 1 159 ? -5.082 15.344 -4.301 1 93.94 159 GLN B C 1
ATOM 3015 O O . GLN B 1 159 ? -4.168 15.984 -4.824 1 93.94 159 GLN B O 1
ATOM 3020 N N . LYS B 1 160 ? -5.234 14.133 -4.348 1 87.25 160 LYS B N 1
ATOM 3021 C CA . LYS B 1 160 ? -4.449 13.297 -5.254 1 87.25 160 LYS B CA 1
ATOM 3022 C C . LYS B 1 160 ? -5.344 12.32 -6.016 1 87.25 160 LYS B C 1
ATOM 3024 O O . LYS B 1 160 ? -6.105 11.562 -5.41 1 87.25 160 LYS B O 1
ATOM 3029 N N . HIS B 1 161 ? -5.305 12.312 -7.301 1 81.38 161 HIS B N 1
ATOM 3030 C CA . HIS B 1 161 ? -6.074 11.414 -8.156 1 81.38 161 HIS B CA 1
ATOM 3031 C C . HIS B 1 161 ? -7.559 11.469 -7.809 1 81.38 161 HIS B C 1
ATOM 3033 O O . HIS B 1 161 ? -8.188 10.422 -7.609 1 81.38 161 HIS B O 1
ATOM 3039 N N . GLY B 1 162 ? -8.047 12.672 -7.648 1 82.12 162 GLY B N 1
ATOM 3040 C CA . GLY B 1 162 ? -9.477 12.875 -7.43 1 82.12 162 GLY B CA 1
ATOM 3041 C C . GLY B 1 162 ? -9.914 12.531 -6.016 1 82.12 162 GLY B C 1
ATOM 3042 O O . GLY B 1 162 ? -11.086 12.688 -5.672 1 82.12 162 GLY B O 1
ATOM 3043 N N . LYS B 1 163 ? -9.016 12.07 -5.215 1 87.44 163 LYS B N 1
ATOM 3044 C CA . LYS B 1 163 ? -9.312 11.758 -3.818 1 87.44 163 LYS B CA 1
ATOM 3045 C C . LYS B 1 163 ? -8.898 12.906 -2.902 1 87.44 163 LYS B C 1
ATOM 3047 O O . LYS B 1 163 ? -7.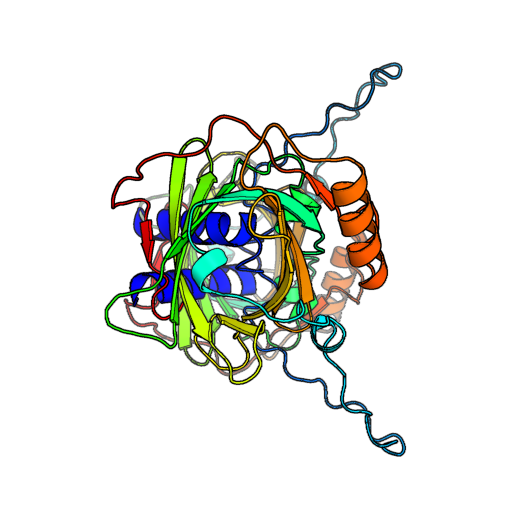77 13.391 -2.975 1 87.44 163 LYS B O 1
ATOM 3052 N N . ILE B 1 164 ? -9.898 13.195 -2.064 1 93.75 164 ILE B N 1
ATOM 3053 C CA . ILE B 1 164 ? -9.648 14.375 -1.241 1 93.75 164 ILE B CA 1
ATOM 3054 C C . ILE B 1 164 ? -9.43 13.953 0.21 1 93.75 164 ILE B C 1
ATOM 3056 O O . ILE B 1 164 ? -10.062 13.008 0.691 1 93.75 164 ILE B O 1
ATOM 3060 N N . THR B 1 165 ? -8.5 14.633 0.883 1 96.44 165 THR B N 1
ATOM 3061 C CA . THR B 1 165 ? -8.242 14.516 2.312 1 96.44 165 THR B CA 1
ATOM 3062 C C . THR B 1 165 ? -8.219 15.891 2.973 1 96.44 165 THR B C 1
ATOM 3064 O O . THR B 1 165 ? -7.531 16.797 2.502 1 96.44 165 THR B O 1
ATOM 3067 N N . LEU B 1 166 ? -9.023 16.031 4.031 1 97.56 166 LEU B N 1
ATOM 3068 C CA . LEU B 1 166 ? -8.977 17.25 4.824 1 97.56 166 LEU B CA 1
ATOM 3069 C C . LEU B 1 166 ? -8.219 17.031 6.125 1 97.56 166 LEU B C 1
ATOM 3071 O O . LEU B 1 166 ? -8.398 16 6.789 1 97.56 166 LEU B O 1
ATOM 3075 N N . LYS B 1 167 ? -7.391 18 6.441 1 98.25 167 LYS B N 1
ATOM 3076 C CA . LYS B 1 167 ? -6.656 17.938 7.703 1 98.25 167 LYS B CA 1
ATOM 3077 C C . LYS B 1 167 ? -6.887 19.188 8.539 1 98.25 167 LYS B C 1
ATOM 3079 O O . LYS B 1 167 ? -6.789 20.312 8.031 1 98.25 167 LYS B O 1
ATOM 3084 N N . LEU B 1 168 ? -7.227 18.953 9.789 1 98.31 168 LEU B N 1
ATOM 3085 C CA . LEU B 1 168 ? -7.359 20.031 10.766 1 98.31 168 LEU B CA 1
ATOM 3086 C C . LEU B 1 168 ? -6.113 20.125 11.641 1 98.31 168 LEU B C 1
ATOM 3088 O O . LEU B 1 168 ? -5.789 19.203 12.375 1 98.31 168 LEU B O 1
ATOM 3092 N N . TYR B 1 169 ? -5.504 21.312 11.562 1 98.19 169 TYR B N 1
ATOM 3093 C CA . TYR B 1 169 ? -4.293 21.578 12.344 1 98.19 169 TYR B CA 1
ATOM 3094 C C . TYR B 1 169 ? -4.551 22.625 13.422 1 98.19 169 TYR B C 1
ATOM 3096 O O . TYR B 1 169 ? -5.391 23.5 13.25 1 98.19 169 TYR B O 1
ATOM 3104 N N . GLY B 1 170 ? -3.766 22.406 14.555 1 97.88 170 GLY B N 1
ATOM 3105 C CA . GLY B 1 170 ? -3.75 23.406 15.609 1 97.88 170 GLY B CA 1
ATOM 3106 C C . GLY B 1 170 ? -2.352 23.828 16.016 1 97.88 170 GLY B C 1
ATOM 3107 O O . GLY B 1 170 ? -1.396 23.062 15.852 1 97.88 170 GLY B O 1
ATOM 3108 N N . ARG B 1 171 ? -2.242 25.109 16.531 1 97.38 171 ARG B N 1
ATOM 3109 C CA . ARG B 1 171 ? -0.967 25.578 17.078 1 97.38 171 ARG B CA 1
ATOM 3110 C C . ARG B 1 171 ? -0.678 24.922 18.422 1 97.38 171 ARG B C 1
ATOM 3112 O O . ARG B 1 171 ? 0.477 24.844 18.844 1 97.38 171 ARG B O 1
ATOM 3119 N N . SER B 1 172 ? -1.708 24.438 19.031 1 95.75 172 SER B N 1
ATOM 3120 C CA . SER B 1 172 ? -1.618 23.719 20.297 1 95.75 172 SER B CA 1
ATOM 3121 C C . SER B 1 172 ? -2.533 22.5 20.312 1 95.75 172 SER B C 1
ATOM 3123 O O . SER B 1 172 ? -3.504 22.438 19.547 1 95.75 172 SER B O 1
ATOM 3125 N N . VAL B 1 173 ? -2.229 21.531 21.219 1 93.38 173 VAL B N 1
ATOM 3126 C CA . VAL B 1 173 ? -2.994 20.297 21.266 1 93.38 173 VAL B CA 1
ATOM 3127 C C . VAL B 1 173 ? -4.129 20.422 22.281 1 93.38 173 VAL B C 1
ATOM 3129 O O . VAL B 1 173 ? -5.055 19.609 22.297 1 93.38 173 VAL B O 1
ATOM 3132 N N . ASP B 1 174 ? -4.176 21.391 23.156 1 87.12 174 ASP B N 1
ATOM 3133 C CA . ASP B 1 174 ? -5.07 21.484 24.312 1 87.12 174 ASP B CA 1
ATOM 3134 C C . ASP B 1 174 ? -6.227 22.453 24.031 1 87.12 174 ASP B C 1
ATOM 3136 O O . ASP B 1 174 ? -7.141 22.578 24.844 1 87.12 174 ASP B O 1
ATOM 3140 N N . ASN B 1 175 ? -6.285 23 22.875 1 81.31 175 ASN B N 1
ATOM 3141 C CA . ASN B 1 175 ? -7.195 24.125 22.75 1 81.31 175 ASN B CA 1
ATOM 3142 C C . ASN B 1 175 ? -8.023 24.047 21.469 1 81.31 175 ASN B C 1
ATOM 3144 O O . ASN B 1 175 ? -8.203 25.047 20.781 1 81.31 175 ASN B O 1
ATOM 3148 N N . LEU B 1 176 ? -8.523 22.844 21.188 1 85.81 176 LEU B N 1
ATOM 3149 C CA . LEU B 1 176 ? -9.406 22.812 20.031 1 85.81 176 LEU B CA 1
ATOM 3150 C C . LEU B 1 176 ? -10.82 23.219 20.422 1 85.81 176 LEU B C 1
ATOM 3152 O O . LEU B 1 176 ? -11.469 22.547 21.234 1 85.81 176 LEU B O 1
ATOM 3156 N N . SER B 1 177 ? -11.297 24.328 19.828 1 91.44 177 SER B N 1
ATOM 3157 C CA . SER B 1 177 ? -12.625 24.828 20.156 1 91.44 177 SER B CA 1
ATOM 3158 C C . SER B 1 177 ? -13.711 24.031 19.453 1 91.44 177 SER B C 1
ATOM 3160 O O . SER B 1 177 ? -13.508 23.531 18.344 1 91.44 177 SER B O 1
ATOM 3162 N N . GLU B 1 178 ? -14.891 23.969 20.078 1 92.69 178 GLU B N 1
ATOM 3163 C CA . GLU B 1 178 ? -16.016 23.25 19.516 1 92.69 178 GLU B CA 1
ATOM 3164 C C . GLU B 1 178 ? -16.469 23.859 18.188 1 92.69 178 GLU B C 1
ATOM 3166 O O . GLU B 1 178 ? -16.75 23.141 17.234 1 92.69 178 GLU B O 1
ATOM 3171 N N . PRO B 1 179 ? -16.5 25.172 18.141 1 94.88 179 PRO B N 1
ATOM 3172 C CA . PRO B 1 179 ? -16.891 25.766 16.859 1 94.88 179 PRO B CA 1
ATOM 3173 C C . PRO B 1 179 ? -15.945 25.406 15.719 1 94.88 179 PRO B C 1
ATOM 3175 O O . PRO B 1 179 ? -16.391 25.203 14.586 1 94.88 179 PRO B O 1
ATOM 3178 N N . THR B 1 180 ? -14.703 25.312 16 1 95.62 180 THR B N 1
ATOM 3179 C CA . THR B 1 180 ? -13.719 24.953 14.984 1 95.62 180 THR B CA 1
ATOM 3180 C C . THR B 1 180 ? -13.938 23.516 14.508 1 95.62 180 THR B C 1
ATOM 3182 O O . THR B 1 180 ? -13.914 23.25 13.305 1 95.62 180 THR B O 1
ATOM 3185 N N . LEU B 1 181 ? -14.18 22.641 15.461 1 96.12 181 LEU B N 1
ATOM 3186 C CA . LEU B 1 181 ? -14.445 21.25 15.109 1 96.12 181 LEU B CA 1
ATOM 3187 C C . LEU B 1 181 ? -15.703 21.141 14.258 1 96.12 181 LEU B C 1
ATOM 3189 O O . LEU B 1 181 ? -15.719 20.406 13.266 1 96.12 181 LEU B O 1
ATOM 3193 N N . THR B 1 182 ? -16.688 21.859 14.633 1 96.5 182 THR B N 1
ATOM 3194 C CA . THR B 1 182 ? -17.938 21.844 13.883 1 96.5 182 THR B CA 1
ATOM 3195 C C . THR B 1 182 ? -17.719 22.344 12.461 1 96.5 182 THR B C 1
ATOM 3197 O O . THR B 1 182 ? -18.25 21.781 11.508 1 96.5 182 THR B O 1
ATOM 3200 N N . LYS B 1 183 ? -16.953 23.344 12.352 1 95.94 183 LYS B N 1
ATOM 3201 C CA . LYS B 1 183 ? -16.641 23.891 11.031 1 95.94 183 LYS B CA 1
ATOM 3202 C C . LYS B 1 183 ? -15.922 22.844 10.172 1 95.94 183 LYS B C 1
ATOM 3204 O O . LYS B 1 183 ? -16.266 22.656 9 1 95.94 183 LYS B O 1
ATOM 3209 N N . PHE B 1 184 ? -15.031 22.203 10.75 1 97.62 184 PHE B N 1
ATOM 3210 C CA . PHE B 1 184 ? -14.289 21.156 10.062 1 97.62 184 PHE B CA 1
ATOM 3211 C C . PHE B 1 184 ? -15.219 20.047 9.578 1 97.62 184 PHE B C 1
ATOM 3213 O O . PHE B 1 184 ? -15.141 19.625 8.422 1 97.62 184 PHE B O 1
ATOM 3220 N N . GLU B 1 185 ? -16.047 19.656 10.414 1 97.62 185 GLU B N 1
ATOM 3221 C CA . GLU B 1 185 ? -16.969 18.578 10.086 1 97.62 185 GLU B CA 1
ATOM 3222 C C . GLU B 1 185 ? -17.922 18.984 8.961 1 97.62 185 GLU B C 1
ATOM 3224 O O . GLU B 1 185 ? -18.25 18.188 8.086 1 97.62 185 GLU B O 1
ATOM 3229 N N . GLN B 1 186 ? -18.344 20.203 8.953 1 96.38 186 GLN B N 1
ATOM 3230 C CA . GLN B 1 186 ? -19.234 20.719 7.914 1 96.38 186 GLN B CA 1
ATOM 3231 C C . GLN B 1 186 ? -18.531 20.75 6.562 1 96.38 186 GLN B C 1
ATOM 3233 O O . GLN B 1 186 ? -19.094 20.375 5.543 1 96.38 186 GLN B O 1
ATOM 3238 N N . LEU B 1 187 ? -17.328 21.203 6.617 1 95.56 187 LEU B N 1
ATOM 3239 C CA . LEU B 1 187 ? -16.547 21.25 5.383 1 95.56 187 LEU B CA 1
ATOM 3240 C C . LEU B 1 187 ? -16.312 19.844 4.84 1 95.56 187 LEU B C 1
ATOM 3242 O O . LEU B 1 187 ? -16.391 19.609 3.629 1 95.56 187 LEU B O 1
ATOM 3246 N N . ALA B 1 188 ? -16.047 18.906 5.738 1 96.62 188 ALA B N 1
ATOM 3247 C CA . ALA B 1 188 ? -15.859 17.5 5.348 1 96.62 188 ALA B CA 1
ATOM 3248 C C . ALA B 1 188 ? -17.125 16.938 4.73 1 96.62 188 ALA B C 1
ATOM 3250 O O . ALA B 1 188 ? -17.078 16.25 3.699 1 96.62 188 ALA B O 1
ATOM 3251 N N . GLU B 1 189 ? -18.219 17.25 5.312 1 96.19 189 GLU B N 1
ATOM 3252 C CA . GLU B 1 189 ? -19.5 16.766 4.824 1 96.19 189 GLU B CA 1
ATOM 3253 C C . GLU B 1 189 ? -19.781 17.281 3.416 1 96.19 189 GLU B C 1
ATOM 3255 O O . GLU B 1 189 ? -20.328 16.547 2.58 1 96.19 189 GLU B O 1
ATOM 3260 N N . LYS B 1 190 ? -19.406 18.453 3.195 1 93.38 190 LYS B N 1
ATOM 3261 C CA . LYS B 1 190 ? -19.625 19.047 1.882 1 93.38 190 LYS B CA 1
ATOM 3262 C C . LYS B 1 190 ? -18.812 18.328 0.81 1 93.38 190 LYS B C 1
ATOM 3264 O O . LYS B 1 190 ? -19.156 18.391 -0.375 1 93.38 190 LYS B O 1
ATOM 3269 N N . GLN B 1 191 ? -17.766 17.641 1.277 1 93.81 191 GLN B N 1
ATOM 3270 C CA . GLN B 1 191 ? -16.938 16.891 0.346 1 93.81 191 GLN B CA 1
ATOM 3271 C C . GLN B 1 191 ? -17.359 15.414 0.309 1 93.81 191 GLN B C 1
ATOM 3273 O O . GLN B 1 191 ? -16.641 14.578 -0.246 1 93.81 191 GLN B O 1
ATOM 3278 N N . GLY B 1 192 ? -18.406 15.094 0.992 1 93.38 192 GLY B N 1
ATOM 3279 C CA . GLY B 1 192 ? -18.906 13.727 1.015 1 93.38 192 GLY B CA 1
ATOM 3280 C C . GLY B 1 192 ? -18.203 12.852 2.041 1 93.38 192 GLY B C 1
ATOM 3281 O O . GLY B 1 192 ? -18.25 11.625 1.947 1 93.38 192 GLY B O 1
ATOM 3282 N N . LEU B 1 193 ? -17.531 13.484 2.926 1 96.12 193 LEU B N 1
ATOM 3283 C CA . LEU B 1 193 ? -16.859 12.781 4.012 1 96.12 193 LEU B CA 1
ATOM 3284 C C . LEU B 1 193 ? -17.656 12.914 5.312 1 96.12 193 LEU B C 1
ATOM 3286 O O . LEU B 1 193 ? -17.391 13.812 6.109 1 96.12 193 LEU B O 1
ATOM 3290 N N . GLY B 1 194 ? -18.516 11.977 5.488 1 93.94 194 GLY B N 1
ATOM 3291 C CA . GLY B 1 194 ? -19.344 11.992 6.684 1 93.94 194 GLY B CA 1
ATOM 3292 C C . GLY B 1 194 ? -18.594 11.594 7.938 1 93.94 194 GLY B C 1
ATOM 3293 O O . GLY B 1 194 ? -17.359 11.469 7.914 1 93.94 194 GLY B O 1
ATOM 3294 N N . LEU B 1 195 ? -19.297 11.375 8.977 1 92.38 195 LEU B N 1
ATOM 3295 C CA . LEU B 1 195 ? -18.734 11.133 10.297 1 92.38 195 LEU B CA 1
ATOM 3296 C C . LEU B 1 195 ? -17.906 9.852 10.305 1 92.38 195 LEU B C 1
ATOM 3298 O O . LEU B 1 195 ? -16.922 9.734 11.055 1 92.38 195 LEU B O 1
ATOM 3302 N N . ALA B 1 196 ? -18.25 8.953 9.406 1 93 196 ALA B N 1
ATOM 3303 C CA . ALA B 1 196 ? -17.562 7.668 9.344 1 93 196 ALA B CA 1
ATOM 3304 C C . ALA B 1 196 ? -16.141 7.82 8.805 1 93 196 ALA B C 1
ATOM 3306 O O . ALA B 1 196 ? -15.32 6.918 8.953 1 93 196 ALA B O 1
ATOM 3307 N N . TYR B 1 197 ? -15.891 9 8.336 1 96.38 197 TYR B N 1
ATOM 3308 C CA . TYR B 1 197 ? -14.594 9.188 7.684 1 96.38 197 TYR B CA 1
ATOM 3309 C C . TYR B 1 197 ? -13.758 10.219 8.43 1 96.38 197 TYR B C 1
ATOM 3311 O O . TYR B 1 197 ? -12.82 10.789 7.863 1 96.38 197 TYR B O 1
ATOM 3319 N N . LEU B 1 198 ? -14.148 10.523 9.664 1 97.25 198 LEU B N 1
ATOM 3320 C CA . LEU B 1 198 ? -13.375 11.406 10.531 1 97.25 198 LEU B CA 1
ATOM 3321 C C . LEU B 1 198 ? -12.461 10.602 11.453 1 97.25 198 LEU B C 1
ATOM 3323 O O . LEU B 1 198 ? -12.898 9.625 12.07 1 97.25 198 LEU B O 1
ATOM 3327 N N . PHE B 1 199 ? -11.195 11.016 11.523 1 96.75 199 PHE B N 1
ATOM 3328 C CA . PHE B 1 199 ? -10.203 10.305 12.336 1 96.75 199 PHE B CA 1
ATOM 3329 C C . PHE B 1 199 ? -9.453 11.281 13.234 1 96.75 199 PHE B C 1
ATOM 3331 O O . PHE B 1 199 ? -8.508 11.938 12.797 1 96.75 199 PHE B O 1
ATOM 3338 N N . PRO B 1 200 ? -9.875 11.344 14.516 1 96 200 PRO B N 1
ATOM 3339 C CA . PRO B 1 200 ? -9.117 12.18 15.453 1 96 200 PRO B CA 1
ATOM 3340 C C . PRO B 1 200 ? -7.73 11.625 15.758 1 96 200 PRO B C 1
ATOM 3342 O O . PRO B 1 200 ? -7.566 10.422 15.938 1 96 200 PRO B O 1
ATOM 3345 N N . PHE B 1 201 ? -6.766 12.531 15.781 1 96.56 201 PHE B N 1
ATOM 3346 C CA . PHE B 1 201 ? -5.395 12.133 16.094 1 96.56 201 PHE B CA 1
ATOM 3347 C C . PHE B 1 201 ? -5.078 12.367 17.562 1 96.56 201 PHE B C 1
ATOM 3349 O O . PHE B 1 201 ? -5.637 13.273 18.188 1 96.56 201 PHE B O 1
ATOM 3356 N N . PRO B 1 202 ? -4.105 11.57 18.062 1 95.75 202 PRO B N 1
ATOM 3357 C CA . PRO B 1 202 ? -3.717 11.773 19.469 1 95.75 202 PRO B CA 1
ATOM 3358 C C . PRO B 1 202 ? -3.014 13.109 19.688 1 95.75 202 PRO B C 1
ATOM 3360 O O . PRO B 1 202 ? -2.365 13.633 18.781 1 95.75 202 PRO B O 1
ATOM 3363 N N . ASN B 1 203 ? -3.145 13.594 20.938 1 95.06 203 ASN B N 1
ATOM 3364 C CA . ASN B 1 203 ? -2.605 14.914 21.266 1 95.06 203 ASN B CA 1
ATOM 3365 C C . ASN B 1 203 ? -1.521 14.828 22.328 1 95.06 203 ASN B C 1
ATOM 3367 O O . ASN B 1 203 ? -1.293 15.797 23.062 1 95.06 203 ASN B O 1
ATOM 3371 N N . TYR B 1 204 ? -0.9 13.695 22.391 1 93.62 204 TYR B N 1
ATOM 3372 C CA . TYR B 1 204 ? 0.15 13.5 23.375 1 93.62 204 TYR B CA 1
ATOM 3373 C C . TYR B 1 204 ? 1.371 12.836 22.75 1 93.62 204 TYR B C 1
ATOM 3375 O O . TYR B 1 204 ? 1.272 12.211 21.688 1 93.62 204 TYR B O 1
ATOM 3383 N N . ASN B 1 205 ? 2.48 13.078 23.406 1 94.62 205 ASN B N 1
ATOM 3384 C CA . ASN B 1 205 ? 3.721 12.359 23.141 1 94.62 205 ASN B CA 1
ATOM 3385 C C . ASN B 1 205 ? 4.148 12.516 21.672 1 94.62 205 ASN B C 1
ATOM 3387 O O . ASN B 1 205 ? 4.457 11.531 21.016 1 94.62 205 ASN B O 1
ATOM 3391 N N . HIS B 1 206 ? 4.195 13.719 21.219 1 97.38 206 HIS B N 1
ATOM 3392 C CA . HIS B 1 206 ? 4.688 14 19.875 1 97.38 206 HIS B CA 1
ATOM 3393 C C . HIS B 1 206 ? 6.191 13.781 19.781 1 97.38 206 HIS B C 1
ATOM 3395 O O . HIS B 1 206 ? 6.914 13.977 20.766 1 97.38 206 HIS B O 1
ATOM 3401 N N . CYS B 1 207 ? 6.617 13.461 18.562 1 97.69 207 CYS B N 1
ATOM 3402 C CA . CYS B 1 207 ? 8.031 13.188 18.312 1 97.69 207 CYS B CA 1
ATOM 3403 C C . CYS B 1 207 ? 8.852 14.469 18.391 1 97.69 207 CYS B C 1
ATOM 3405 O O . CYS B 1 207 ? 8.422 15.516 17.922 1 97.69 207 CYS B O 1
ATOM 3407 N N . GLY B 1 208 ? 10.078 14.352 18.984 1 95.81 208 GLY B N 1
ATOM 3408 C CA . GLY B 1 208 ? 11.07 15.414 18.906 1 95.81 208 GLY B CA 1
ATOM 3409 C C . GLY B 1 208 ? 12.055 15.219 17.766 1 95.81 208 GLY B C 1
ATOM 3410 O O . GLY B 1 208 ? 11.648 15.031 16.609 1 95.81 208 GLY B O 1
ATOM 3411 N N . ALA B 1 209 ? 13.305 15.25 18.094 1 96.06 209 ALA B N 1
ATOM 3412 C CA . ALA B 1 209 ? 14.344 15.016 17.094 1 96.06 209 ALA B CA 1
ATOM 3413 C C . ALA B 1 209 ? 14.367 13.555 16.656 1 96.06 209 ALA B C 1
ATOM 3415 O O . ALA B 1 209 ? 14.219 12.648 17.469 1 96.06 209 ALA B O 1
ATOM 3416 N N . VAL B 1 210 ? 14.57 13.398 15.336 1 97.38 210 VAL B N 1
ATOM 3417 C CA . VAL B 1 210 ? 14.562 12.062 14.758 1 97.38 210 VAL B CA 1
ATOM 3418 C C . VAL B 1 210 ? 15.945 11.719 14.227 1 97.38 210 VAL B C 1
ATOM 3420 O O . VAL B 1 210 ? 16.609 12.555 13.617 1 97.38 210 VAL B O 1
ATOM 3423 N N . ASP B 1 211 ? 16.297 10.477 14.398 1 95 211 ASP B N 1
ATOM 3424 C CA . ASP B 1 211 ? 17.609 10.023 13.922 1 95 211 ASP B CA 1
ATOM 3425 C C . ASP B 1 211 ? 17.641 9.969 12.398 1 95 211 ASP B C 1
ATOM 3427 O O . ASP B 1 211 ? 16.594 9.781 11.758 1 95 211 ASP B O 1
ATOM 3431 N N . GLN B 1 212 ? 18.844 10.016 11.789 1 93.81 212 GLN B N 1
ATOM 3432 C CA . GLN B 1 212 ? 19.047 10.117 10.344 1 93.81 212 GLN B CA 1
ATOM 3433 C C . GLN B 1 212 ? 18.5 8.883 9.625 1 93.81 212 GLN B C 1
ATOM 3435 O O . GLN B 1 212 ? 18.031 8.977 8.492 1 93.81 212 GLN B O 1
ATOM 3440 N N . ASP B 1 213 ? 18.531 7.762 10.25 1 91.25 213 ASP B N 1
ATOM 3441 C CA . ASP B 1 213 ? 18.125 6.508 9.625 1 91.25 213 ASP B CA 1
ATOM 3442 C C . ASP B 1 213 ? 16.609 6.438 9.492 1 91.25 213 ASP B C 1
ATOM 3444 O O . ASP B 1 213 ? 16.078 5.582 8.781 1 91.25 213 ASP B O 1
ATOM 3448 N N . HIS B 1 214 ? 15.93 7.355 10.141 1 95.19 214 HIS B N 1
ATOM 3449 C CA . HIS B 1 214 ? 14.469 7.316 10.133 1 95.19 214 HIS B CA 1
ATOM 3450 C C . HIS B 1 214 ? 13.891 8.57 9.477 1 95.19 214 HIS B C 1
ATOM 3452 O O . HIS B 1 214 ? 12.742 8.938 9.734 1 95.19 214 HIS B O 1
ATOM 3458 N N . ILE B 1 215 ? 14.758 9.156 8.672 1 95.69 215 ILE B N 1
ATOM 3459 C CA . ILE B 1 215 ? 14.305 10.297 7.891 1 95.69 215 ILE B CA 1
ATOM 3460 C C . ILE B 1 215 ? 13.984 9.852 6.465 1 95.69 215 ILE B C 1
ATOM 3462 O O . ILE B 1 215 ? 14.812 9.203 5.812 1 95.69 215 ILE B O 1
ATOM 3466 N N . ILE B 1 216 ? 12.789 10.156 6.074 1 94.38 216 ILE B N 1
ATOM 3467 C CA . ILE B 1 216 ? 12.359 9.93 4.699 1 94.38 216 ILE B CA 1
ATOM 3468 C C . ILE B 1 216 ? 12.469 11.234 3.902 1 94.38 216 ILE B C 1
ATOM 3470 O O . ILE B 1 216 ? 11.648 12.141 4.07 1 94.38 216 ILE B O 1
ATOM 3474 N N . ASN B 1 217 ? 13.438 11.297 3.047 1 93.12 217 ASN B N 1
ATOM 3475 C CA . ASN B 1 217 ? 13.648 12.508 2.266 1 93.12 217 ASN B CA 1
ATOM 3476 C C . ASN B 1 217 ? 12.898 12.461 0.937 1 93.12 217 ASN B C 1
ATOM 3478 O O . ASN B 1 217 ? 13.336 11.789 -0.002 1 93.12 217 ASN B O 1
ATOM 3482 N N . CYS B 1 218 ? 11.828 13.266 0.877 1 90.44 218 CYS B N 1
ATOM 3483 C CA . CYS B 1 218 ? 11 13.328 -0.324 1 90.44 218 CYS B CA 1
ATOM 3484 C C . CYS B 1 218 ? 11.234 14.625 -1.081 1 90.44 218 CYS B C 1
ATOM 3486 O O . CYS B 1 218 ? 10.297 15.211 -1.623 1 90.44 218 CYS B O 1
ATOM 3488 N N . VAL B 1 219 ? 12.367 15.141 -1.099 1 88.06 219 VAL B N 1
ATOM 3489 C CA . VAL B 1 219 ? 12.742 16.328 -1.854 1 88.06 219 VAL B CA 1
ATOM 3490 C C . VAL B 1 219 ? 13.641 15.938 -3.025 1 88.06 219 VAL B C 1
ATOM 3492 O O . VAL B 1 219 ? 14.727 15.383 -2.828 1 88.06 219 VAL B O 1
ATOM 3495 N N . PRO B 1 220 ? 13.227 16.062 -4.109 1 78.88 220 PRO B N 1
ATOM 3496 C CA . PRO B 1 220 ? 12.094 16.875 -4.535 1 78.88 220 PRO B CA 1
ATOM 3497 C C . PRO B 1 220 ? 10.773 16.109 -4.523 1 78.88 220 PRO B C 1
ATOM 3499 O O . PRO B 1 220 ? 9.695 16.719 -4.547 1 78.88 220 PRO B O 1
ATOM 3502 N N . THR B 1 221 ? 10.805 14.789 -4.73 1 78 221 THR B N 1
ATOM 3503 C CA . THR B 1 221 ? 9.555 14.039 -4.742 1 78 221 THR B CA 1
ATOM 3504 C C . THR B 1 221 ? 9.758 12.648 -4.141 1 78 221 THR B C 1
ATOM 3506 O O . THR B 1 221 ? 10.891 12.164 -4.047 1 78 221 THR B O 1
ATOM 3509 N N . CYS B 1 222 ? 8.57 12.18 -3.635 1 76.12 222 CYS B N 1
ATOM 3510 C CA . CYS B 1 222 ? 8.578 10.773 -3.238 1 7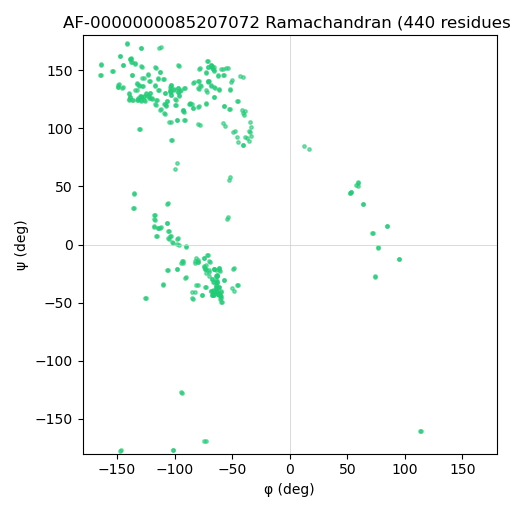6.12 222 CYS B CA 1
ATOM 3511 C C . CYS B 1 222 ? 8.094 9.891 -4.379 1 76.12 222 CYS B C 1
ATOM 3513 O O . CYS B 1 222 ? 7.32 10.328 -5.23 1 76.12 222 CYS B O 1
#

Nearest PDB structures (foldseek):
  2qos-assembly1_C  TM=9.602E-01  e=1.886E-20  Homo sapiens
  1iw2-assembly1_A  TM=9.258E-01  e=1.058E-18  Homo sapiens
  1lf7-assembly1_A  TM=9.185E-01  e=7.904E-19  Homo sapiens
  2ova-assembly1_A  TM=9.188E-01  e=8.379E-19  Homo sapiens
  2ove-assembly1_A  TM=9.498E-01  e=5.751E-18  Homo sapiens

Solvent-accessible surface area (backbone atoms only — not comparable to full-atom values): 24663 Å² total; per-residue (Å²): 89,72,63,54,47,48,29,51,53,54,51,50,58,36,22,77,71,65,75,44,50,73,73,62,75,62,71,77,75,77,76,78,73,78,87,58,89,74,61,78,74,66,77,83,75,51,68,65,73,73,56,59,46,29,81,83,63,54,70,75,56,59,42,43,66,35,33,42,44,34,34,34,41,79,46,62,42,49,70,74,38,42,89,69,59,47,22,34,41,36,36,37,40,73,49,93,90,40,92,54,44,34,39,34,40,38,31,30,56,57,95,91,36,57,36,35,38,36,38,46,37,32,61,50,93,52,74,35,34,35,32,36,53,33,85,42,80,81,55,27,30,44,33,31,42,37,42,65,77,63,68,54,39,38,36,36,39,40,31,45,83,80,41,62,32,40,38,36,30,18,60,55,74,87,68,80,52,70,69,57,52,51,49,50,52,52,56,31,40,76,73,72,35,47,78,90,25,54,37,70,36,42,74,55,86,62,67,78,90,64,58,76,91,37,50,47,66,20,64,73,33,88,87,71,63,54,45,48,29,52,52,53,51,48,57,36,23,75,72,64,75,44,52,72,74,61,76,63,70,74,76,76,76,80,74,76,89,58,89,74,62,77,73,65,77,83,74,51,68,65,73,73,56,59,45,30,81,83,63,54,70,76,55,61,43,43,67,33,34,43,44,33,34,33,38,79,48,61,42,48,72,74,39,41,88,69,57,46,22,34,40,35,36,35,40,73,49,93,90,40,92,52,42,35,39,35,40,38,32,31,55,56,95,91,35,57,35,33,39,36,39,46,37,32,60,50,95,50,75,36,35,35,33,36,53,32,87,42,81,81,54,26,30,42,32,31,43,39,42,65,75,62,69,53,38,36,34,35,40,38,31,44,82,78,40,61,33,40,38,37,30,16,59,54,74,87,68,78,51,67,69,58,52,52,50,50,51,52,55,30,41,75,73,71,35,48,79,89,25,54,37,68,36,43,73,55,86,62,66,78,90,63,58,77,92,38,50,46,66,20,66,74,34,91

Sequence (444 aa):
MAGLWRCMLVVVVLMCVCLWDSTEAVGGAKSRPRPQRRRPKKPKVDPIDLAQPAQNIDLQQMTGTWYLLNTASKCSYLVNHGTKVEPTVMTLTRPADSDQTLSVSTKTRHNHQCWEILQVYHLTPTLGRLTLKGTRPELNIDIVIAETDYSSYAIMYYQKHGKITLKLYGRSVDNLSEPTLTKFEQLAEKQGLGLAYLFPFPNYNHCGAVDQDHIINCVPTCMAGLWRCMLVVVVLMCVCLWDSTEAVGGAKSRPRPQRRRPKKPKVDPIDLAQPAQNIDLQQMTGTWYLLNTASKCSYLVNHGTKVEPTVMTLTRPADSDQTLSVSTKTRHNHQCWEILQVYHLTPTLGRLTLKGTRPELNIDIVIAETDYSSYAIMYYQKHGKITLKLYGRSVDNLSEPTLTKFEQLAEKQGLGLAYLFPFPNYNHCGAVDQDHIINCVPTC

Radius of gyration: 24.14 Å; Cα contacts (8 Å, |Δi|>4): 865; chains: 2; bounding box: 44×74×56 Å

Organism: Amphiprion ocellaris (NCBI:txid80972)

InterPro domains:
  IPR000566 Lipocalin/cytosolic fatty-acid binding domain [PF00061] (63-195)
  IPR012674 Calycin [G3DSA:2.40.128.20] (35-220)
  IPR012674 Calycin [SSF50814] (48-214)
  IPR043245 Complement component C8 gamma chain [PTHR47304] (36-219)

Secondary structure (DSSP, 8-state):
-HHHHHHHHHHHHHHHTTS--TTTSS---------S----------GGGGPPPPTT--HHHH-EEEEEEEEEE--HHHHHHGGG----EEEEE--TT-SSEEEEEEEEEETTEEEEEEEEEEE-SSTTEEEE--SSGGG-EEEEEEEE-SSSEEEEEEEETTEEEEEEEES-SS---HHHHHHHHHHHHHTT--GGGEEEPP-S----S--GGGEEE-SS--/-HHHHHHHHHHHHHHHTTS--TTTSS---------S----------GGGGPPPPTT--HHHH-EEEEEEEEEE--HHHHHHGGG----EEEEE--TT-SSEEEEEEEEEETTEEEEEEEEEEE-SSTTEEEE--SSGGG-EEEEEEEE-SSSEEEEEEEETTEEEEEEEES-SS---HHHHHHHHHHHHHTT--GGGEEEPP-S----S--GGGEEE-SS--